Protein AF-0000000066044914 (afdb_homodimer)

Secondary structure (DSSP, 8-state):
-PPPEEE----HHHHHHHHHTT---EE------HHHHHHHHHHTT--HHHHHHHHHHHHHHHHHTTSTT-EEEEEEEEEEETTEEE---SSHHHHHHHHHHHTTSEEEEEEEEEEEETTEEEEEEEEEEEEEE----HHHHHHHHHHHHHHHTTSGGG--TTTGGGGGEEEEES-HHHHHT--HHHHHHHHHHHTSS--/-PPPEEE----HHHHHHHHHTT---EE------HHHHHHHHHHTT--HHHHHHHHHHHHHHHHHTTSTT-EEEEEEEEEEETTEEE---SSHHHHHHHHHHHTTSEEEEEEEEEEEETTEEEEEEEEEEEEEE----HHHHHHHHHHHHHHHTTSGGG--TTTGGGGGEEEEES-HHHHHT--HHHHHHHHHHHTSS--

Radius of gyration: 22.24 Å; Cα contacts (8 Å, |Δi|>4): 863; chains: 2; bounding box: 54×62×47 Å

Organism: Roseobacter denitrificans (strain ATCC 33942 / OCh 114) (NCBI:txid375451)

Structure (mmCIF, N/CA/C/O backbone):
data_AF-0000000066044914-model_v1
#
loop_
_entity.id
_entity.type
_entity.pdbx_description
1 polymer 'Nucleoside triphosphate pyrophosphatase'
#
loop_
_atom_site.group_PDB
_atom_site.id
_atom_site.type_symbol
_atom_site.label_atom_id
_atom_site.label_alt_id
_atom_site.label_comp_id
_atom_site.label_asym_id
_atom_site.label_entity_id
_atom_site.label_seq_id
_atom_site.pdbx_PDB_ins_code
_atom_site.Cartn_x
_atom_site.Cartn_y
_atom_site.Cartn_z
_atom_site.occupancy
_atom_site.B_iso_or_equiv
_atom_site.auth_seq_id
_atom_site.auth_comp_id
_atom_site.auth_asym_id
_atom_site.auth_atom_id
_atom_site.pdbx_PDB_model_num
ATOM 1 N N . MET A 1 1 ? 20.203 20.641 13.875 1 62.62 1 MET A N 1
ATOM 2 C CA . MET A 1 1 ? 19.656 19.422 14.461 1 62.62 1 MET A CA 1
ATOM 3 C C . MET A 1 1 ? 18.234 19.172 13.969 1 62.62 1 MET A C 1
ATOM 5 O O . MET A 1 1 ? 17.484 20.109 13.688 1 62.62 1 MET A O 1
ATOM 9 N N . PRO A 1 2 ? 17.891 17.906 13.578 1 76.94 2 PRO A N 1
ATOM 10 C CA . PRO A 1 2 ? 16.5 17.703 13.141 1 76.94 2 PRO A CA 1
ATOM 11 C C . PRO A 1 2 ? 15.484 18.109 14.203 1 76.94 2 PRO A C 1
ATOM 13 O O . PRO A 1 2 ? 15.734 17.938 15.398 1 76.94 2 PRO A O 1
ATOM 16 N N . GLN A 1 3 ? 14.547 18.922 13.82 1 90.31 3 GLN A N 1
ATOM 17 C CA . GLN A 1 3 ? 13.461 19.297 14.719 1 90.31 3 GLN A CA 1
ATOM 18 C C . GLN A 1 3 ? 12.57 18.094 15.039 1 90.31 3 GLN A C 1
ATOM 20 O O . GLN A 1 3 ? 12.406 17.203 14.219 1 90.31 3 GLN A O 1
ATOM 25 N N . PRO A 1 4 ? 12.078 18.109 16.234 1 95.88 4 PRO A N 1
ATOM 26 C CA . PRO A 1 4 ? 11.141 17.031 16.578 1 95.88 4 PRO A CA 1
ATOM 27 C C . PRO A 1 4 ? 9.867 17.062 15.734 1 95.88 4 PRO A C 1
ATOM 29 O O . PRO A 1 4 ? 9.359 18.156 15.422 1 95.88 4 PRO A O 1
ATOM 32 N N . LEU A 1 5 ? 9.414 15.953 15.289 1 98 5 LEU A N 1
ATOM 33 C CA . LEU A 1 5 ? 8.18 15.82 14.523 1 98 5 LEU A CA 1
ATOM 34 C C . LEU A 1 5 ? 7.055 15.273 15.406 1 98 5 LEU A C 1
ATOM 36 O O . LEU A 1 5 ? 7.215 14.234 16.047 1 98 5 LEU A O 1
ATOM 40 N N . ILE A 1 6 ? 5.988 15.992 15.477 1 98.69 6 ILE A N 1
ATOM 41 C CA . ILE A 1 6 ? 4.801 15.578 16.219 1 98.69 6 ILE A CA 1
ATOM 42 C C . ILE A 1 6 ? 3.66 15.289 15.242 1 98.69 6 ILE A C 1
ATOM 44 O O . ILE A 1 6 ? 3.289 16.156 14.445 1 98.69 6 ILE A O 1
ATOM 48 N N . LEU A 1 7 ? 3.174 14.117 15.227 1 98.69 7 LEU A N 1
ATOM 49 C CA . LEU A 1 7 ? 1.969 13.758 14.492 1 98.69 7 LEU A CA 1
ATOM 50 C C . LEU A 1 7 ? 0.717 14.148 15.266 1 98.69 7 LEU A C 1
ATOM 52 O O . LEU A 1 7 ? 0.402 13.547 16.297 1 98.69 7 LEU A O 1
ATOM 56 N N . ALA A 1 8 ? -0.007 15.156 14.797 1 98.25 8 ALA A N 1
ATOM 57 C CA . ALA A 1 8 ? -1.223 15.633 15.445 1 98.25 8 ALA A CA 1
ATOM 58 C C . ALA A 1 8 ? -2.41 14.734 15.125 1 98.25 8 ALA A C 1
ATOM 60 O O . ALA A 1 8 ? -3.422 15.195 14.594 1 98.25 8 ALA A O 1
ATOM 61 N N . SER A 1 9 ? -2.314 13.484 15.398 1 95.5 9 SER A N 1
ATOM 62 C CA . SER A 1 9 ? -3.293 12.445 15.094 1 95.5 9 SER A CA 1
ATOM 63 C C . SER A 1 9 ? -3.197 11.289 16.094 1 95.5 9 SER A C 1
ATOM 65 O O . SER A 1 9 ? -2.123 11.016 16.625 1 95.5 9 SER A O 1
ATOM 67 N N . THR A 1 10 ? -4.273 10.688 16.344 1 91.62 10 THR A N 1
ATOM 68 C CA . THR A 1 10 ? -4.285 9.461 17.141 1 91.62 10 THR A CA 1
ATOM 69 C C . THR A 1 10 ? -4.426 8.234 16.25 1 91.62 10 THR A C 1
ATOM 71 O O . THR A 1 10 ? -4.633 7.125 16.734 1 91.62 10 THR A O 1
ATOM 74 N N . SER A 1 11 ? -4.41 8.492 14.961 1 93.31 11 SER A N 1
ATOM 75 C CA . SER A 1 11 ? -4.539 7.395 14 1 93.31 11 SER A CA 1
ATOM 76 C C . SER A 1 11 ? -3.363 6.43 14.109 1 93.31 11 SER A C 1
ATOM 78 O O . SER A 1 11 ? -2.217 6.809 13.852 1 93.31 11 SER A O 1
ATOM 80 N N . GLU A 1 12 ? -3.652 5.203 14.367 1 94.75 12 GLU A N 1
ATOM 81 C CA . GLU A 1 12 ? -2.615 4.184 14.484 1 94.75 12 GLU A CA 1
ATOM 82 C C . GLU A 1 12 ? -1.931 3.932 13.148 1 94.75 12 GLU A C 1
ATOM 84 O O . GLU A 1 12 ? -0.712 3.752 13.086 1 94.75 12 GLU A O 1
ATOM 89 N N . ILE A 1 13 ? -2.695 3.92 12.078 1 96.5 13 ILE A N 1
ATOM 90 C CA . ILE A 1 13 ? -2.148 3.588 10.773 1 96.5 13 ILE A CA 1
ATOM 91 C C . ILE A 1 13 ? -1.222 4.707 10.305 1 96.5 13 ILE A C 1
ATOM 93 O O . ILE A 1 13 ? -0.195 4.445 9.664 1 96.5 13 ILE A O 1
ATOM 97 N N . ARG A 1 14 ? -1.514 5.961 10.562 1 97.44 14 ARG A N 1
ATOM 98 C CA . ARG A 1 14 ? -0.635 7.07 10.211 1 97.44 14 ARG A CA 1
ATOM 99 C C . ARG A 1 14 ? 0.676 7 10.984 1 97.44 14 ARG A C 1
ATOM 101 O O . ARG A 1 14 ? 1.753 7.176 10.414 1 97.44 14 ARG A O 1
ATOM 108 N N . ALA A 1 15 ? 0.562 6.703 12.242 1 98.12 15 ALA A N 1
ATOM 109 C CA . ALA A 1 15 ? 1.758 6.547 13.062 1 98.12 15 ALA A CA 1
ATOM 110 C C . ALA A 1 15 ? 2.617 5.387 12.57 1 98.12 15 ALA A C 1
ATOM 112 O O . ALA A 1 15 ? 3.842 5.508 12.477 1 98.12 15 ALA A O 1
ATOM 113 N N . LYS A 1 16 ? 1.98 4.312 12.273 1 97.88 16 LYS A N 1
ATOM 114 C CA . LYS A 1 16 ? 2.682 3.123 11.797 1 97.88 16 LYS A CA 1
ATOM 115 C C . LYS A 1 16 ? 3.414 3.404 10.484 1 97.88 16 LYS A C 1
ATOM 117 O O . LYS A 1 16 ? 4.543 2.949 10.289 1 97.88 16 LYS A O 1
ATOM 122 N N . MET A 1 17 ? 2.791 4.145 9.57 1 98.12 17 MET A N 1
ATOM 123 C CA . MET A 1 17 ? 3.422 4.488 8.297 1 98.12 17 MET A CA 1
ATOM 124 C C . MET A 1 17 ? 4.715 5.266 8.523 1 98.12 17 MET A C 1
ATOM 126 O O . MET A 1 17 ? 5.73 4.988 7.887 1 98.12 17 MET A O 1
ATOM 130 N N . LEU A 1 18 ? 4.652 6.215 9.461 1 98.38 18 LEU A N 1
ATOM 131 C CA . LEU A 1 18 ? 5.84 6.996 9.781 1 98.38 18 LEU A CA 1
ATOM 132 C C . LEU A 1 18 ? 6.922 6.117 10.398 1 98.38 18 LEU A C 1
ATOM 134 O O . LEU A 1 18 ? 8.086 6.191 10.008 1 98.38 18 LEU A O 1
ATOM 138 N N . SER A 1 19 ? 6.523 5.285 11.328 1 98.44 19 SER A N 1
ATOM 139 C CA . SER A 1 19 ? 7.469 4.395 11.992 1 98.44 19 SER A CA 1
ATOM 140 C C . SER A 1 19 ? 8.117 3.438 11 1 98.44 19 SER A C 1
ATOM 142 O O . SER A 1 19 ? 9.336 3.252 11.016 1 98.44 19 SER A O 1
ATOM 144 N N . ASN A 1 20 ? 7.305 2.822 10.172 1 97.94 20 ASN A N 1
ATOM 145 C CA . ASN A 1 20 ? 7.82 1.9 9.164 1 97.94 20 ASN A CA 1
ATOM 146 C C . ASN A 1 20 ? 8.82 2.586 8.234 1 97.94 20 ASN A C 1
ATOM 148 O O . ASN A 1 20 ? 9.805 1.976 7.816 1 97.94 20 ASN A O 1
ATOM 152 N N . ALA A 1 21 ? 8.562 3.836 7.949 1 97.88 21 ALA A N 1
ATOM 153 C CA . ALA A 1 21 ? 9.422 4.598 7.043 1 97.88 21 ALA A CA 1
ATOM 154 C C . ALA A 1 21 ? 10.68 5.078 7.758 1 97.88 21 ALA A C 1
ATOM 156 O O . ALA A 1 21 ? 11.539 5.73 7.152 1 97.88 21 ALA A O 1
ATOM 157 N N . GLY A 1 22 ? 10.766 4.848 9.055 1 96.81 22 GLY A N 1
ATOM 158 C CA . GLY A 1 22 ? 11.938 5.258 9.812 1 96.81 22 GLY A CA 1
ATOM 159 C C . GLY A 1 22 ? 11.938 6.734 10.156 1 96.81 22 GLY A C 1
ATOM 160 O O . GLY A 1 22 ? 12.992 7.363 10.227 1 96.81 22 GLY A O 1
ATOM 161 N N . VAL A 1 23 ? 10.797 7.32 10.328 1 97.44 23 VAL A N 1
ATOM 162 C CA . VAL A 1 23 ? 10.672 8.727 10.68 1 97.44 23 VAL A CA 1
ATOM 163 C C . VAL A 1 23 ? 10.414 8.867 12.18 1 97.44 23 VAL A C 1
ATOM 165 O O . VAL A 1 23 ? 9.328 8.555 12.664 1 97.44 23 VAL A O 1
ATOM 168 N N . PRO A 1 24 ? 11.383 9.289 12.891 1 97.12 24 PRO A N 1
ATOM 169 C CA . PRO A 1 24 ? 11.125 9.523 14.312 1 97.12 24 PRO A CA 1
ATOM 170 C C . PRO A 1 24 ? 10.023 10.547 14.555 1 97.12 24 PRO A C 1
ATOM 172 O O . PRO A 1 24 ? 9.992 11.594 13.906 1 97.12 24 PRO A O 1
ATOM 175 N N . HIS A 1 25 ? 9.086 10.211 15.445 1 98.12 25 HIS A N 1
ATOM 176 C CA . HIS A 1 25 ? 7.973 11.109 15.719 1 98.12 25 HIS A CA 1
ATOM 177 C C . HIS A 1 25 ? 7.309 10.781 17.047 1 98.12 25 HIS A C 1
ATOM 179 O O . HIS A 1 25 ? 7.527 9.703 17.609 1 98.12 25 HIS A O 1
ATOM 185 N N . THR A 1 26 ? 6.605 11.672 17.594 1 97.88 26 THR A N 1
ATOM 186 C CA . THR A 1 26 ? 5.672 11.469 18.688 1 97.88 26 THR A CA 1
ATOM 187 C C . THR A 1 26 ? 4.242 11.781 18.25 1 97.88 26 THR A C 1
ATOM 189 O O . THR A 1 26 ? 4.031 12.398 17.203 1 97.88 26 THR A O 1
ATOM 192 N N . THR A 1 27 ? 3.283 11.242 18.938 1 97.94 27 THR A N 1
ATOM 193 C CA . THR A 1 27 ? 1.881 11.469 18.594 1 97.94 27 THR A CA 1
ATOM 194 C C . THR A 1 27 ? 1.199 12.328 19.656 1 97.94 27 THR A C 1
ATOM 196 O O . THR A 1 27 ? 1.514 12.227 20.844 1 97.94 27 THR A O 1
ATOM 199 N N . SER A 1 28 ? 0.386 13.195 19.219 1 96.25 28 SER A N 1
ATOM 200 C CA . SER A 1 28 ? -0.45 14.023 20.078 1 96.25 28 SER A CA 1
ATOM 201 C C . SER A 1 28 ? -1.807 14.297 19.438 1 96.25 28 SER A C 1
ATOM 203 O O . SER A 1 28 ? -1.889 14.977 18.406 1 96.25 28 SER A O 1
ATOM 205 N N . GLY A 1 29 ? -2.854 13.781 20.047 1 93.5 29 GLY A N 1
ATOM 206 C CA . GLY A 1 29 ? -4.188 14.008 19.5 1 93.5 29 GLY A CA 1
ATOM 207 C C . GLY A 1 29 ? -4.645 15.445 19.625 1 93.5 29 GLY A C 1
ATOM 208 O O . GLY A 1 29 ? -4.488 16.062 20.688 1 93.5 29 GLY A O 1
ATOM 209 N N . ALA A 1 30 ? -5.102 16.031 18.516 1 88.06 30 ALA A N 1
ATOM 210 C CA . ALA A 1 30 ? -5.668 17.375 18.547 1 88.06 30 ALA A CA 1
ATOM 211 C C . ALA A 1 30 ? -7.156 17.328 18.891 1 88.06 30 ALA A C 1
ATOM 213 O O . ALA A 1 30 ? -7.938 16.656 18.219 1 88.06 30 ALA A O 1
ATOM 214 N N . ARG A 1 31 ? -7.52 17.953 19.891 1 87.44 31 ARG A N 1
ATOM 215 C CA . ARG A 1 31 ? -8.922 18.016 20.281 1 87.44 31 ARG A CA 1
ATOM 216 C C . ARG A 1 31 ? -9.648 19.141 19.547 1 87.44 31 ARG A C 1
ATOM 218 O O . ARG A 1 31 ? -9.531 20.312 19.922 1 87.44 31 ARG A O 1
ATOM 225 N N . ILE A 1 32 ? -10.258 18.812 18.531 1 92.44 32 ILE A N 1
ATOM 226 C CA . ILE A 1 32 ? -11.07 19.766 17.797 1 92.44 32 ILE A CA 1
ATOM 227 C C . ILE A 1 32 ? -12.453 19.172 17.531 1 92.44 32 ILE A C 1
ATOM 229 O O . ILE A 1 32 ? -12.625 17.953 17.562 1 92.44 32 ILE A O 1
ATOM 233 N N . ASP A 1 33 ? -13.445 19.969 17.422 1 93.62 33 ASP A N 1
ATOM 234 C CA . ASP A 1 33 ? -14.773 19.531 17 1 93.62 33 ASP A CA 1
ATOM 235 C C . ASP A 1 33 ? -14.867 19.422 15.484 1 93.62 33 ASP A C 1
ATOM 237 O O . ASP A 1 33 ? -15.344 20.344 14.812 1 93.62 33 ASP A O 1
ATOM 241 N N . GLU A 1 34 ? -14.461 18.281 14.945 1 92.25 34 GLU A N 1
ATOM 242 C CA . GLU A 1 34 ? -14.367 18.078 13.5 1 92.25 34 GLU A CA 1
ATOM 243 C C . GLU A 1 34 ? -15.727 18.234 12.836 1 92.25 34 GLU A C 1
ATOM 245 O O . GLU A 1 34 ? -15.828 18.781 11.734 1 92.25 34 GLU A O 1
ATOM 250 N N . GLU A 1 35 ? -16.734 17.75 13.516 1 90.62 35 GLU A N 1
ATOM 251 C CA . GLU A 1 35 ? -18.078 17.781 12.953 1 90.62 35 GLU A CA 1
ATOM 252 C C . GLU A 1 35 ? -18.547 19.219 12.773 1 90.62 35 GLU A C 1
ATOM 254 O O . GLU A 1 35 ? -19.125 19.578 11.734 1 90.62 35 GLU A O 1
ATOM 259 N N . MET A 1 36 ? -18.344 19.969 13.773 1 93.81 36 MET A N 1
ATOM 260 C CA . MET A 1 36 ? -18.75 21.375 13.719 1 93.81 36 MET A CA 1
ATOM 261 C C . MET A 1 36 ? -18 22.094 12.602 1 93.81 36 MET A C 1
ATOM 263 O O . MET A 1 36 ? -18.609 22.859 11.844 1 93.81 36 MET A O 1
ATOM 267 N N . VAL A 1 37 ? -16.734 21.844 12.492 1 94.25 37 VAL A N 1
ATOM 268 C CA . VAL A 1 37 ? -15.922 22.469 11.461 1 94.25 37 VAL A CA 1
ATOM 269 C C . VAL A 1 37 ? -16.406 22.031 10.086 1 94.25 37 VAL A C 1
ATOM 271 O O . VAL A 1 37 ? -16.594 22.859 9.188 1 94.25 37 VAL A O 1
ATOM 274 N N . LYS A 1 38 ? -16.641 20.828 9.883 1 94.06 38 LYS A N 1
ATOM 275 C CA . LYS A 1 38 ? -17.109 20.281 8.617 1 94.06 38 LYS A CA 1
ATOM 276 C C . LYS A 1 38 ? -18.438 20.891 8.195 1 94.06 38 LYS A C 1
ATOM 278 O O . LYS A 1 38 ? -18.609 21.281 7.043 1 94.06 38 LYS A O 1
ATOM 283 N N . GLU A 1 39 ? -19.281 20.969 9.125 1 94.31 39 GLU A N 1
ATOM 284 C CA . GLU A 1 39 ? -20.594 21.547 8.852 1 94.31 39 GLU A CA 1
ATOM 285 C C . GLU A 1 39 ? -20.484 23 8.406 1 94.31 39 GLU A C 1
ATOM 287 O O . GLU A 1 39 ? -21.156 23.422 7.473 1 94.31 39 GLU A O 1
ATOM 292 N N . ALA A 1 40 ? -19.719 23.719 9.117 1 96.31 40 ALA A N 1
ATOM 293 C CA . ALA A 1 40 ? -19.516 25.125 8.773 1 96.31 40 ALA A CA 1
ATOM 294 C C . ALA A 1 40 ? -18.938 25.266 7.363 1 96.31 40 ALA A C 1
ATOM 296 O O . ALA A 1 40 ? -19.391 26.109 6.582 1 96.31 40 ALA A O 1
ATOM 297 N N . LEU A 1 41 ? -18 24.438 7.023 1 96.38 41 LEU A N 1
ATOM 298 C CA . LEU A 1 41 ? -17.375 24.5 5.711 1 96.38 41 LEU A CA 1
ATOM 299 C C . LEU A 1 41 ? -18.344 24.078 4.617 1 96.38 41 LEU A C 1
ATOM 301 O O . LEU A 1 41 ? -18.359 24.656 3.531 1 96.38 41 LEU A O 1
ATOM 305 N N . LEU A 1 42 ? -19.094 23.078 4.938 1 94.38 42 LEU A N 1
ATOM 306 C CA . LEU A 1 42 ? -20.109 22.625 3.98 1 94.38 42 LEU A CA 1
ATOM 307 C C . LEU A 1 42 ? -21.141 23.719 3.719 1 94.38 42 LEU A C 1
ATOM 309 O O . LEU A 1 42 ? -21.578 23.906 2.584 1 94.38 42 LEU A O 1
ATOM 313 N N . ALA A 1 43 ? -21.547 24.422 4.766 1 95.88 43 ALA A N 1
ATOM 314 C CA . ALA A 1 43 ? -22.484 25.531 4.633 1 95.88 43 ALA A CA 1
ATOM 315 C C . ALA A 1 43 ? -21.938 26.609 3.711 1 95.88 43 ALA A C 1
ATOM 317 O O . ALA A 1 43 ? -22.688 27.297 3.02 1 95.88 43 ALA A O 1
ATOM 318 N N . GLU A 1 44 ? -20.688 26.688 3.668 1 97.06 44 GLU A N 1
ATOM 319 C CA . GLU A 1 44 ? -20.016 27.656 2.809 1 97.06 44 GLU A CA 1
ATOM 320 C C . GLU A 1 44 ? -19.672 27.062 1.448 1 97.06 44 GLU A C 1
ATOM 322 O O . GLU A 1 44 ? -18.938 27.656 0.665 1 97.06 44 GLU A O 1
ATOM 327 N N . GLN A 1 45 ? -20.094 25.891 1.205 1 96 45 GLN A N 1
ATOM 328 C CA . GLN A 1 45 ? -19.953 25.172 -0.056 1 96 45 GLN A CA 1
ATOM 329 C C . GLN A 1 45 ? -18.484 24.859 -0.345 1 96 45 GLN A C 1
ATOM 331 O O . GLN A 1 45 ? -18.047 24.938 -1.494 1 96 45 GLN A O 1
ATOM 336 N N . ALA A 1 46 ? -17.781 24.625 0.741 1 96.62 46 ALA A N 1
ATOM 337 C CA . ALA A 1 46 ? -16.391 24.234 0.564 1 96.62 46 ALA A CA 1
ATOM 338 C C . ALA A 1 46 ? -16.281 22.875 -0.145 1 96.62 46 ALA A C 1
ATOM 340 O O . ALA A 1 46 ? -17.109 21.984 0.077 1 96.62 46 ALA A O 1
ATOM 341 N N . SER A 1 47 ? -15.297 22.719 -1.03 1 97.31 47 SER A N 1
ATOM 342 C CA . SER A 1 47 ? -15.055 21.438 -1.701 1 97.31 47 SER A CA 1
ATOM 343 C C . SER A 1 47 ? -14.508 20.406 -0.73 1 97.31 47 SER A C 1
ATOM 345 O O . SER A 1 47 ? -13.938 20.75 0.306 1 97.31 47 SER A O 1
ATOM 347 N N . PRO A 1 48 ? -14.648 19.125 -1.053 1 97.31 48 PRO A N 1
ATOM 348 C CA . PRO A 1 48 ? -14.039 18.078 -0.23 1 97.31 48 PRO A CA 1
ATOM 349 C C . PRO A 1 48 ? -12.547 18.297 -0.005 1 97.31 48 PRO A C 1
ATOM 351 O O . PRO A 1 48 ? -12.039 18.062 1.097 1 97.31 48 PRO A O 1
ATOM 354 N N . ARG A 1 49 ? -11.898 18.734 -1.003 1 97.94 49 ARG A N 1
ATOM 355 C CA . ARG A 1 49 ? -10.477 19.031 -0.917 1 97.94 49 ARG A CA 1
ATOM 356 C C . ARG A 1 49 ? -10.195 20.094 0.132 1 97.94 49 ARG A C 1
ATOM 358 O O . ARG A 1 49 ? -9.32 19.938 0.981 1 97.94 49 ARG A O 1
ATOM 365 N N . ASP A 1 50 ? -10.953 21.172 0.109 1 98.12 50 ASP A N 1
ATOM 366 C CA . ASP A 1 50 ? -10.781 22.281 1.054 1 98.12 50 ASP A CA 1
ATOM 367 C C . ASP A 1 50 ? -11.109 21.828 2.479 1 98.12 50 ASP A C 1
ATOM 369 O O . ASP A 1 50 ? -10.461 22.266 3.434 1 98.12 50 ASP A O 1
ATOM 373 N N . ILE A 1 51 ? -12.078 21.031 2.574 1 98.06 51 ILE A N 1
ATOM 374 C CA . ILE A 1 51 ? -12.5 20.547 3.887 1 98.06 51 ILE A CA 1
ATOM 375 C C . ILE A 1 51 ? -11.375 19.719 4.508 1 98.06 51 ILE A C 1
ATOM 377 O O . ILE A 1 51 ? -10.961 19.969 5.645 1 98.06 51 ILE A O 1
ATOM 381 N N . ALA A 1 52 ? -10.852 18.766 3.766 1 98.12 52 ALA A N 1
ATOM 382 C CA . ALA A 1 52 ? -9.758 17.922 4.262 1 98.12 52 ALA A CA 1
ATOM 383 C C . ALA A 1 52 ? -8.547 18.781 4.641 1 98.12 52 ALA A C 1
ATOM 385 O O . ALA A 1 52 ? -7.957 18.594 5.707 1 98.12 52 ALA A O 1
ATOM 386 N N . ASP A 1 53 ? -8.211 19.672 3.787 1 98.62 53 ASP A N 1
ATOM 387 C CA . ASP A 1 53 ? -7.051 20.547 3.988 1 98.62 53 ASP A CA 1
ATOM 388 C C . ASP A 1 53 ? -7.219 21.406 5.238 1 98.62 53 ASP A C 1
ATOM 390 O O . ASP A 1 53 ? -6.305 21.5 6.062 1 98.62 53 ASP A O 1
ATOM 394 N N . THR A 1 54 ? -8.406 22.016 5.363 1 98.5 54 THR A N 1
ATOM 395 C CA . THR A 1 54 ? -8.68 22.906 6.488 1 98.5 54 THR A CA 1
ATOM 396 C C . THR A 1 54 ? -8.633 22.125 7.805 1 98.5 54 THR A C 1
ATOM 398 O O . THR A 1 54 ? -8.016 22.578 8.773 1 98.5 54 THR A O 1
ATOM 401 N N . LEU A 1 55 ? -9.219 21.031 7.852 1 98.06 55 LEU A N 1
ATOM 402 C CA . LEU A 1 55 ? -9.227 20.219 9.062 1 98.06 55 LEU A CA 1
ATOM 403 C C . LEU A 1 55 ? -7.816 19.766 9.422 1 98.06 55 LEU A C 1
ATOM 405 O O . LEU A 1 55 ? -7.434 19.766 10.594 1 98.06 55 LEU A O 1
ATOM 409 N N . ALA A 1 56 ? -7.039 19.344 8.422 1 98.56 56 ALA A N 1
ATOM 410 C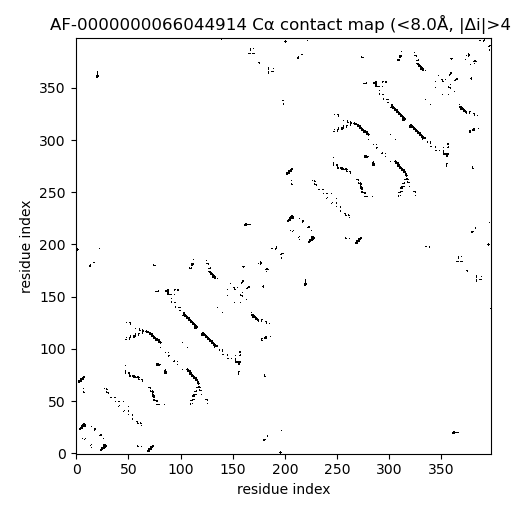 CA . ALA A 1 56 ? -5.648 18.984 8.656 1 98.56 56 ALA A CA 1
ATOM 411 C C . ALA A 1 56 ? -4.867 20.141 9.273 1 98.56 56 ALA A C 1
ATOM 413 O O . ALA A 1 56 ? -4.141 19.953 10.25 1 98.56 56 ALA A O 1
ATOM 414 N N . GLU A 1 57 ? -5.035 21.281 8.727 1 98.75 57 GLU A N 1
ATOM 415 C CA . GLU A 1 57 ? -4.344 22.469 9.234 1 98.75 57 GLU A CA 1
ATOM 416 C C . GLU A 1 57 ? -4.758 22.781 10.672 1 98.75 57 GLU A C 1
ATOM 418 O O . GLU A 1 57 ? -3.91 23.094 11.508 1 98.75 57 GLU A O 1
ATOM 423 N N . MET A 1 58 ? -6.031 22.734 10.93 1 98.31 58 MET A N 1
ATOM 424 C CA . MET A 1 58 ? -6.535 23.047 12.266 1 98.31 58 MET A CA 1
ATOM 425 C C . MET A 1 58 ? -5.938 22.109 13.305 1 98.31 58 MET A C 1
ATOM 427 O O . MET A 1 58 ? -5.527 22.547 14.383 1 98.31 58 MET A O 1
ATOM 431 N N . LYS A 1 59 ? -5.844 20.875 12.938 1 98.44 59 LYS A N 1
ATOM 432 C CA . LYS A 1 59 ? -5.25 19.891 13.844 1 98.44 59 LYS A CA 1
ATOM 433 C C . LYS A 1 59 ? -3.775 20.203 14.094 1 98.44 59 LYS A C 1
ATOM 435 O O . LYS A 1 59 ? -3.316 20.172 15.234 1 98.44 59 LYS A O 1
ATOM 440 N N . ALA A 1 60 ? -3.053 20.469 13.055 1 98.62 60 ALA A N 1
ATOM 441 C CA . ALA A 1 60 ? -1.632 20.781 13.172 1 98.62 60 ALA A CA 1
ATOM 442 C C . ALA A 1 60 ? -1.416 22.047 13.992 1 98.62 60 ALA A C 1
ATOM 444 O O . ALA A 1 60 ? -0.559 22.094 14.883 1 98.62 60 ALA A O 1
ATOM 445 N N . ARG A 1 61 ? -2.178 23.078 13.719 1 98.19 61 ARG A N 1
ATOM 446 C CA . ARG A 1 61 ? -2.008 24.391 14.359 1 98.19 61 ARG A CA 1
ATOM 447 C C . ARG A 1 61 ? -2.287 24.297 15.852 1 98.19 61 ARG A C 1
ATOM 449 O O . ARG A 1 61 ? -1.586 24.922 16.656 1 98.19 61 ARG A O 1
ATOM 456 N N . LYS A 1 62 ? -3.316 23.562 16.188 1 97.81 62 LYS A N 1
ATOM 457 C CA . LYS A 1 62 ? -3.703 23.422 17.594 1 97.81 62 LYS A CA 1
ATOM 458 C C . LYS A 1 62 ? -2.533 22.922 18.438 1 97.81 62 LYS A C 1
ATOM 460 O O . LYS A 1 62 ? -2.311 23.422 19.547 1 97.81 62 LYS A O 1
ATOM 465 N N . ILE A 1 63 ? -1.791 21.984 17.938 1 98.12 63 ILE A N 1
ATOM 466 C CA . ILE A 1 63 ? -0.657 21.406 18.641 1 98.12 63 ILE A CA 1
ATOM 467 C C . ILE A 1 63 ? 0.572 22.297 18.469 1 98.12 63 ILE A C 1
ATOM 469 O O . ILE A 1 63 ? 1.331 22.5 19.422 1 98.12 63 ILE A O 1
ATOM 473 N N . SER A 1 64 ? 0.756 22.812 17.297 1 98.12 64 SER A N 1
ATOM 474 C CA . SER A 1 64 ? 1.919 23.625 16.953 1 98.12 64 SER A CA 1
ATOM 475 C C . SER A 1 64 ? 2.006 24.859 17.844 1 98.12 64 SER A C 1
ATOM 477 O O . SER A 1 64 ? 3.096 25.266 18.266 1 98.12 64 SER A O 1
ATOM 479 N N . ASP A 1 65 ? 0.884 25.453 18.172 1 97.31 65 ASP A N 1
ATOM 480 C CA . ASP A 1 65 ? 0.812 26.656 19 1 97.31 65 ASP A CA 1
ATOM 481 C C . ASP A 1 65 ? 1.408 26.391 20.375 1 97.31 65 ASP A C 1
ATOM 483 O O . ASP A 1 65 ? 1.895 27.328 21.031 1 97.31 65 ASP A O 1
ATOM 487 N N . LYS A 1 66 ? 1.465 25.156 20.797 1 96.69 66 LYS A N 1
ATOM 488 C CA . LYS A 1 66 ? 1.884 24.812 22.156 1 96.69 66 LYS A CA 1
ATOM 489 C C . LYS A 1 66 ? 3.246 24.125 22.156 1 96.69 66 LYS A C 1
ATOM 491 O O . LYS A 1 66 ? 3.734 23.688 23.203 1 96.69 66 LYS A O 1
ATOM 496 N N . THR A 1 67 ? 3.797 23.953 21 1 96.62 67 THR A N 1
ATOM 497 C CA . THR A 1 67 ? 5.055 23.219 20.875 1 96.62 67 THR A CA 1
ATOM 498 C C . THR A 1 67 ? 6.043 23.984 20 1 96.62 67 THR A C 1
ATOM 500 O O . THR A 1 67 ? 6.461 23.5 18.953 1 96.62 67 THR A O 1
ATOM 503 N N . PRO A 1 68 ? 6.461 25.156 20.484 1 94.62 68 PRO A N 1
ATOM 504 C CA . PRO A 1 68 ? 7.41 25.938 19.688 1 94.62 68 PRO A CA 1
ATOM 505 C C . PRO A 1 68 ? 8.664 25.141 19.328 1 94.62 68 PRO A C 1
ATOM 507 O O . PRO A 1 68 ? 9.164 24.359 20.141 1 94.62 68 PRO A O 1
ATOM 510 N N . GLY A 1 69 ? 9.109 25.234 18.078 1 95.06 69 GLY A N 1
ATOM 511 C CA . GLY A 1 69 ? 10.344 24.594 17.625 1 95.06 69 GLY A CA 1
ATOM 512 C C . GLY A 1 69 ? 10.125 23.219 17.047 1 95.06 69 GLY A C 1
ATOM 513 O O . GLY A 1 69 ? 11.016 22.656 16.391 1 95.06 69 GLY A O 1
ATOM 514 N N . ALA A 1 70 ? 8.93 22.703 17.203 1 97 70 ALA A N 1
ATOM 515 C CA . ALA A 1 70 ? 8.625 21.375 16.656 1 97 70 ALA A CA 1
ATOM 516 C C . ALA A 1 70 ? 7.949 21.484 15.297 1 97 70 ALA A C 1
ATOM 518 O O . ALA A 1 70 ? 7.336 22.5 14.977 1 97 70 ALA A O 1
ATOM 519 N N . ILE A 1 71 ? 8.133 20.516 14.5 1 97.62 71 ILE A N 1
ATOM 520 C CA . ILE A 1 71 ? 7.359 20.297 13.289 1 97.62 71 ILE A CA 1
ATOM 521 C C . ILE A 1 71 ? 6.105 19.5 13.609 1 97.62 71 ILE A C 1
ATOM 523 O O . ILE A 1 71 ? 6.191 18.406 14.172 1 97.62 71 ILE A O 1
ATOM 527 N N . VAL A 1 72 ? 4.969 20.109 13.328 1 98.75 72 VAL A N 1
ATOM 528 C CA . VAL A 1 72 ? 3.727 19.422 13.672 1 98.75 72 VAL A CA 1
ATOM 529 C C . VAL A 1 72 ? 2.973 19.047 12.398 1 98.75 72 VAL A C 1
ATOM 531 O O . VAL A 1 72 ? 2.672 19.906 11.57 1 98.75 72 VAL A O 1
ATOM 534 N N . LEU A 1 73 ? 2.689 17.766 12.266 1 98.88 73 LEU A N 1
ATOM 535 C CA . LEU A 1 73 ? 1.982 17.203 11.117 1 98.88 73 LEU A CA 1
ATOM 536 C C . LEU A 1 73 ? 0.517 16.953 11.445 1 98.88 73 LEU A C 1
ATOM 538 O O . LEU A 1 73 ? 0.209 16.156 12.336 1 98.88 73 LEU A O 1
ATOM 542 N N . GLY A 1 74 ? -0.343 17.656 10.812 1 98.75 74 GLY A N 1
ATOM 543 C CA . GLY A 1 74 ? -1.769 17.375 10.859 1 98.75 74 GLY A CA 1
ATOM 544 C C . GLY A 1 74 ? -2.283 16.688 9.602 1 98.75 74 GLY A C 1
ATOM 545 O O . GLY A 1 74 ? -1.846 17 8.492 1 98.75 74 GLY A O 1
ATOM 546 N N . CYS A 1 75 ? -3.268 15.781 9.789 1 98.31 75 CYS A N 1
ATOM 547 C CA . CYS A 1 75 ? -3.85 15.039 8.68 1 98.31 75 CYS A CA 1
ATOM 548 C C . CYS A 1 75 ? -5.363 14.922 8.836 1 98.31 75 CYS A C 1
ATOM 550 O O . CYS A 1 75 ? -5.879 14.945 9.953 1 98.31 75 CYS A O 1
ATOM 552 N N . ASP A 1 76 ? -5.996 14.805 7.711 1 97.38 76 ASP A N 1
ATOM 553 C CA . ASP A 1 76 ? -7.422 14.492 7.664 1 97.38 76 ASP A CA 1
ATOM 554 C C . ASP A 1 76 ? -7.793 13.82 6.348 1 97.38 76 ASP A C 1
ATOM 556 O O . ASP A 1 76 ? -7.113 14.008 5.336 1 97.38 76 ASP A O 1
ATOM 560 N N . GLN A 1 77 ? -8.727 13.031 6.43 1 97.62 77 GLN A N 1
ATOM 561 C CA . GLN A 1 77 ? -9.188 12.312 5.246 1 97.62 77 GLN A CA 1
ATOM 562 C C . GLN A 1 77 ? -10.703 12.391 5.113 1 97.62 77 GLN A C 1
ATOM 564 O O . GLN A 1 77 ? -11.43 12.18 6.086 1 97.62 77 GLN A O 1
ATOM 569 N N . VAL A 1 78 ? -11.148 12.688 3.934 1 97.5 78 VAL A N 1
ATOM 570 C CA . VAL A 1 78 ? -12.578 12.695 3.656 1 97.5 78 VAL A CA 1
ATOM 571 C C . VAL A 1 78 ? -12.891 11.742 2.508 1 97.5 78 VAL A C 1
ATOM 573 O O . VAL A 1 78 ? -12.023 11.453 1.68 1 97.5 78 VAL A O 1
ATOM 576 N N . LEU A 1 79 ? -14.07 11.188 2.512 1 98.38 79 LEU A N 1
ATOM 577 C CA . LEU A 1 79 ? -14.586 10.344 1.443 1 98.38 79 LEU A CA 1
ATOM 578 C C . LEU A 1 79 ? -15.734 11.023 0.708 1 98.38 79 LEU A C 1
ATOM 580 O O . LEU A 1 79 ? -16.734 11.383 1.32 1 98.38 79 LEU A O 1
ATOM 584 N N . ASP A 1 80 ? -15.531 11.25 -0.555 1 98.44 80 ASP A N 1
ATOM 585 C CA . ASP A 1 80 ? -16.531 11.891 -1.412 1 98.44 80 ASP A CA 1
ATOM 586 C C . ASP A 1 80 ? -17.219 10.859 -2.301 1 98.44 80 ASP A C 1
ATOM 588 O O 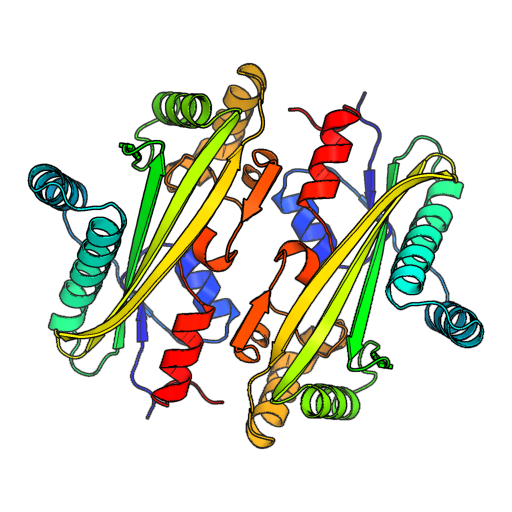. ASP A 1 80 ? -16.562 10.164 -3.082 1 98.44 80 ASP A O 1
ATOM 592 N N . HIS A 1 81 ? -18.438 10.734 -2.123 1 98.31 81 HIS A N 1
ATOM 593 C CA . HIS A 1 81 ? -19.281 9.898 -2.977 1 98.31 81 HIS A CA 1
ATOM 594 C C . HIS A 1 81 ? -20.375 10.719 -3.65 1 98.31 81 HIS A C 1
ATOM 596 O O . HIS A 1 81 ? -21.375 11.055 -3.018 1 98.31 81 HIS A O 1
ATOM 602 N N . ARG A 1 82 ? -20.188 11.07 -4.934 1 95.62 82 ARG A N 1
ATOM 603 C CA . ARG A 1 82 ? -21.156 11.82 -5.73 1 95.62 82 ARG A CA 1
ATOM 604 C C . ARG A 1 82 ? -21.5 13.156 -5.07 1 95.62 82 ARG A C 1
ATOM 606 O O . ARG A 1 82 ? -22.672 13.531 -4.977 1 95.62 82 ARG A O 1
ATOM 613 N N . GLY A 1 83 ? -20.516 13.727 -4.477 1 92.38 83 GLY A N 1
ATOM 614 C CA . GLY A 1 83 ? -20.688 15.047 -3.896 1 92.38 83 GLY A CA 1
ATOM 615 C C . GLY A 1 83 ? -21.062 15.008 -2.426 1 92.38 83 GLY A C 1
ATOM 616 O O . GLY A 1 83 ? -21.141 16.047 -1.773 1 92.38 83 GLY A O 1
ATOM 617 N N . VAL A 1 84 ? -21.297 13.891 -1.914 1 93.75 84 VAL A N 1
ATOM 618 C CA . VAL A 1 84 ? -21.641 13.734 -0.507 1 93.75 84 VAL A CA 1
ATOM 619 C C . VAL A 1 84 ? -20.438 13.25 0.278 1 93.75 84 VAL A C 1
ATOM 621 O O . VAL A 1 84 ? -19.797 12.266 -0.104 1 93.75 84 VAL A O 1
ATOM 624 N N . LEU A 1 85 ? -20.172 13.906 1.41 1 95.69 85 LEU A N 1
ATOM 625 C CA . LEU A 1 85 ? -19.062 13.492 2.264 1 95.69 85 LEU A CA 1
ATOM 626 C C . LEU A 1 85 ? -19.531 12.477 3.305 1 95.69 85 LEU A C 1
ATOM 628 O O . LEU A 1 85 ? -20.469 12.734 4.055 1 95.69 85 LEU A O 1
ATOM 632 N N . LEU A 1 86 ? -18.844 11.438 3.293 1 95.19 86 LEU A N 1
ATOM 633 C CA . LEU A 1 86 ? -19.156 10.43 4.301 1 95.19 86 LEU A CA 1
ATOM 634 C C . LEU A 1 86 ? -18.25 10.586 5.52 1 95.19 86 LEU A C 1
ATOM 636 O O . LEU A 1 86 ? -17.062 10.914 5.379 1 95.19 86 LEU A O 1
ATOM 640 N N . SER A 1 87 ? -18.812 10.391 6.676 1 92.19 87 SER A N 1
ATOM 641 C CA . SER A 1 87 ? -18.047 10.367 7.926 1 92.19 87 SER A CA 1
ATOM 642 C C . SER A 1 87 ? -17.859 8.938 8.43 1 92.19 87 SER A C 1
ATOM 644 O O . SER A 1 87 ? -18.359 7.988 7.824 1 92.19 87 SER A O 1
ATOM 646 N N . LYS A 1 88 ? -17.078 8.859 9.508 1 95 88 LYS A N 1
ATOM 647 C CA . LYS A 1 88 ? -16.969 7.562 10.164 1 95 88 LYS A CA 1
ATOM 648 C C . LYS A 1 88 ? -18.344 7.086 10.648 1 95 88 LYS A C 1
ATOM 650 O O . LYS A 1 88 ? -19.141 7.879 11.148 1 95 88 LYS A O 1
ATOM 655 N N . PRO A 1 89 ? -18.578 5.797 10.414 1 97.62 89 PRO A N 1
ATOM 656 C CA . PRO A 1 89 ? -19.906 5.316 10.797 1 97.62 89 PRO A CA 1
ATOM 657 C C . PRO A 1 89 ? -20.156 5.41 12.305 1 97.62 89 PRO A C 1
ATOM 659 O O . PRO A 1 89 ? -19.234 5.172 13.094 1 97.62 89 PRO A O 1
ATOM 662 N N . VAL A 1 90 ? -21.359 5.691 12.719 1 96.75 90 VAL A N 1
ATOM 663 C CA . VAL A 1 90 ? -21.688 5.879 14.133 1 96.75 90 VAL A CA 1
ATOM 664 C C . VAL A 1 90 ? -22.047 4.535 14.758 1 96.75 90 VAL A C 1
ATOM 666 O O . VAL A 1 90 ? -21.984 4.379 15.984 1 96.75 90 VAL A O 1
ATOM 669 N N . ASP A 1 91 ? -22.516 3.588 13.953 1 98.06 91 ASP A N 1
ATOM 670 C CA . ASP A 1 91 ? -22.828 2.227 14.375 1 98.06 91 ASP A CA 1
ATOM 671 C C . ASP A 1 91 ? -22.797 1.262 13.188 1 98.06 91 ASP 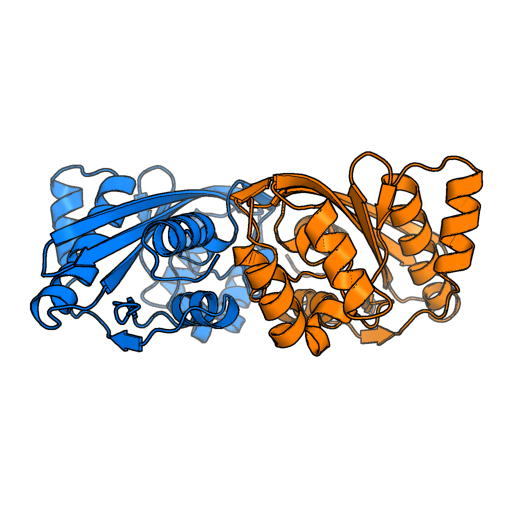A C 1
ATOM 673 O O . ASP A 1 91 ? -22.5 1.665 12.062 1 98.06 91 ASP A O 1
ATOM 677 N N . SER A 1 92 ? -23.047 -0.006 13.492 1 98.19 92 SER A N 1
ATOM 678 C CA . SER A 1 92 ? -22.938 -1.035 12.469 1 98.19 92 SER A CA 1
ATOM 679 C C . SER A 1 92 ? -23.969 -0.845 11.367 1 98.19 92 SER A C 1
ATOM 681 O O . SER A 1 92 ? -23.719 -1.147 10.203 1 98.19 92 SER A O 1
ATOM 683 N N . HIS A 1 93 ? -25.125 -0.336 11.711 1 98.25 93 HIS A N 1
ATOM 684 C CA . HIS A 1 93 ? -26.156 -0.071 10.711 1 98.25 93 HIS A CA 1
ATOM 685 C C . HIS A 1 93 ? -25.719 1.034 9.75 1 98.25 93 HIS A C 1
ATOM 687 O O . HIS A 1 93 ? -25.891 0.915 8.539 1 98.25 93 HIS A O 1
ATOM 693 N N . ASP A 1 94 ? -25.172 2.045 10.289 1 98.19 94 ASP A N 1
ATOM 694 C CA . ASP A 1 94 ? -24.641 3.135 9.477 1 98.19 94 ASP A CA 1
ATOM 695 C C . ASP A 1 94 ? -23.531 2.635 8.555 1 98.19 94 ASP A C 1
ATOM 697 O O . ASP A 1 94 ? -23.469 3.02 7.383 1 98.19 94 ASP A O 1
ATOM 701 N N . ALA A 1 95 ? -22.672 1.805 9.086 1 98.62 95 ALA A N 1
ATOM 702 C CA . ALA A 1 95 ? -21.609 1.217 8.281 1 98.62 95 ALA A CA 1
ATOM 703 C C . ALA A 1 95 ? -22.172 0.473 7.078 1 98.62 95 ALA A C 1
ATOM 705 O O . ALA A 1 95 ? -21.719 0.657 5.949 1 98.62 95 ALA A O 1
ATOM 706 N N . LEU A 1 96 ? -23.156 -0.342 7.359 1 98.5 96 LEU A N 1
ATOM 707 C CA . LEU A 1 96 ? -23.797 -1.105 6.297 1 98.5 96 LEU A CA 1
ATOM 708 C C . LEU A 1 96 ? -24.422 -0.176 5.25 1 98.5 96 LEU A C 1
ATOM 710 O O . LEU A 1 96 ? -24.266 -0.4 4.047 1 98.5 96 LEU A O 1
ATOM 714 N N . THR A 1 97 ? -25.062 0.848 5.68 1 98.06 97 THR A N 1
ATOM 715 C CA . THR A 1 97 ? -25.703 1.811 4.785 1 98.06 97 THR A CA 1
ATOM 716 C C . THR A 1 97 ? -24.656 2.48 3.889 1 98.06 97 THR A C 1
ATOM 718 O O . THR A 1 97 ? -24.875 2.633 2.686 1 98.06 97 THR A O 1
ATOM 721 N N . GLN A 1 98 ? -23.578 2.873 4.438 1 98.19 98 GLN A N 1
ATOM 722 C CA . GLN A 1 98 ? -22.5 3.488 3.658 1 98.19 98 GLN A CA 1
ATOM 723 C C . GLN A 1 98 ? -21.969 2.527 2.604 1 98.19 98 GLN A C 1
ATOM 725 O O . GLN A 1 98 ? -21.844 2.891 1.432 1 98.19 98 GLN A O 1
ATOM 730 N N . LEU A 1 99 ? -21.672 1.302 3.027 1 98.62 99 LEU A N 1
ATOM 731 C CA . LEU A 1 99 ? -21.109 0.315 2.117 1 98.62 99 LEU A CA 1
ATOM 732 C C . LEU A 1 99 ? -22.094 -0.028 1.003 1 98.62 99 LEU A C 1
ATOM 734 O O . LEU A 1 99 ? -21.688 -0.205 -0.15 1 98.62 99 LEU A O 1
ATOM 738 N N . GLN A 1 100 ? -23.328 -0.087 1.352 1 98.44 100 GLN A N 1
ATOM 739 C CA . GLN A 1 100 ? -24.344 -0.34 0.345 1 98.44 100 GLN A CA 1
ATOM 740 C C . GLN A 1 100 ? -24.406 0.793 -0.674 1 98.44 100 GLN A C 1
ATOM 742 O O . GLN A 1 100 ? -24.609 0.552 -1.868 1 98.44 100 GLN A O 1
ATOM 747 N N . ALA A 1 101 ? -24.266 1.978 -0.203 1 98 101 ALA A N 1
ATOM 748 C CA . ALA A 1 101 ? -24.281 3.137 -1.093 1 98 101 ALA A CA 1
ATOM 749 C C . ALA A 1 101 ? -23.094 3.117 -2.043 1 98 101 ALA A C 1
ATOM 751 O O . ALA A 1 101 ? -23.203 3.547 -3.193 1 98 101 ALA A O 1
ATOM 752 N N . LEU A 1 102 ? -21.984 2.615 -1.574 1 98.44 102 LEU A N 1
ATOM 753 C CA . LEU A 1 102 ? -20.734 2.627 -2.34 1 98.44 102 LEU A CA 1
ATOM 754 C C . LEU A 1 102 ? -20.688 1.448 -3.307 1 98.44 102 LEU A C 1
ATOM 756 O O . LEU A 1 102 ? -19.875 1.446 -4.246 1 98.44 102 LEU A O 1
ATOM 760 N N . ARG A 1 103 ? -21.516 0.516 -3.139 1 97.62 103 ARG A N 1
ATOM 761 C CA . ARG A 1 103 ? -21.516 -0.731 -3.896 1 97.62 103 ARG A CA 1
ATOM 762 C C . ARG A 1 103 ? -21.656 -0.465 -5.391 1 97.62 103 ARG A C 1
ATOM 764 O O . ARG A 1 103 ? -22.484 0.354 -5.801 1 97.62 103 ARG A O 1
ATOM 771 N N . ASN A 1 104 ? -20.828 -1.167 -6.191 1 97.94 104 ASN A N 1
ATOM 772 C CA . ASN A 1 104 ? -20.875 -1.11 -7.648 1 97.94 104 ASN A CA 1
ATOM 773 C C . ASN A 1 104 ? -20.719 0.319 -8.164 1 97.94 104 ASN A C 1
ATOM 775 O O . ASN A 1 104 ? -21.344 0.702 -9.148 1 97.94 104 ASN A O 1
ATOM 779 N N . ASP A 1 105 ? -19.984 1.086 -7.449 1 98.38 105 ASP A N 1
ATOM 780 C CA . ASP A 1 105 ? -19.828 2.492 -7.812 1 98.38 105 ASP A CA 1
ATOM 781 C C . ASP A 1 105 ? -18.438 2.996 -7.453 1 98.38 105 ASP A C 1
ATOM 783 O O . ASP A 1 105 ? -17.609 2.246 -6.918 1 98.38 105 ASP A O 1
ATOM 787 N N . ARG A 1 106 ? -18.172 4.23 -7.82 1 98.56 106 ARG A N 1
ATOM 788 C CA . ARG A 1 106 ? -16.891 4.863 -7.562 1 98.56 106 ARG A CA 1
ATOM 789 C C . ARG A 1 106 ? -17 5.918 -6.465 1 98.56 106 ARG A C 1
ATOM 791 O O . ARG A 1 106 ? -18.062 6.52 -6.285 1 98.56 106 ARG A O 1
ATOM 798 N N . HIS A 1 107 ? -16 6.109 -5.766 1 98.75 107 HIS A N 1
ATOM 799 C CA . HIS A 1 107 ? -15.867 7.188 -4.793 1 98.75 107 HIS A CA 1
ATOM 800 C C . HIS A 1 107 ? -14.43 7.668 -4.695 1 98.75 107 HIS A C 1
ATOM 802 O O . HIS A 1 107 ? -13.531 7.07 -5.297 1 98.75 107 HIS A O 1
ATOM 808 N N . THR A 1 108 ? -14.234 8.75 -3.99 1 98.69 108 THR A N 1
ATOM 809 C CA . THR A 1 108 ? -12.914 9.367 -3.939 1 98.69 108 THR A CA 1
ATOM 810 C C . THR A 1 108 ? -12.477 9.594 -2.494 1 98.69 108 THR A C 1
ATOM 812 O O . THR A 1 108 ? -13.258 10.078 -1.676 1 98.69 108 THR A O 1
ATOM 815 N N . LEU A 1 109 ? -11.312 9.148 -2.209 1 98.56 109 LEU A N 1
ATOM 816 C CA . LEU A 1 109 ? -10.672 9.508 -0.947 1 98.56 109 LEU A CA 1
ATOM 817 C C . LEU A 1 109 ? -9.719 10.672 -1.136 1 98.56 109 LEU A C 1
ATOM 819 O O . LEU A 1 109 ? -8.914 10.68 -2.068 1 98.56 109 LEU A O 1
ATOM 823 N N . LEU A 1 110 ? -9.844 11.648 -0.329 1 98.56 110 LEU A N 1
ATOM 824 C CA . LEU A 1 110 ? -8.898 12.758 -0.263 1 98.56 110 LEU A CA 1
ATOM 825 C C . LEU A 1 110 ? -8.211 12.797 1.096 1 98.56 110 LEU A C 1
ATOM 827 O O . LEU A 1 110 ? -8.867 12.906 2.131 1 98.56 110 LEU A O 1
ATOM 831 N N . SER A 1 111 ? -6.922 12.664 1.096 1 98.56 111 SER A N 1
ATOM 832 C CA . SER A 1 111 ? -6.129 12.711 2.32 1 98.56 111 SER A CA 1
ATOM 833 C C . SER A 1 111 ? -5.203 13.922 2.332 1 98.56 111 SER A C 1
ATOM 835 O O . SER A 1 111 ? -4.289 14.016 1.51 1 98.56 111 SER A O 1
ATOM 837 N N . ALA A 1 112 ? -5.426 14.75 3.277 1 98.69 112 ALA A N 1
ATOM 838 C CA . ALA A 1 112 ? -4.641 15.977 3.396 1 98.69 112 ALA A CA 1
ATOM 839 C C . ALA A 1 112 ? -3.588 15.844 4.496 1 98.69 112 ALA A C 1
ATOM 841 O O . ALA A 1 112 ? -3.807 15.164 5.496 1 98.69 112 ALA A O 1
ATOM 842 N N . ALA A 1 113 ? -2.48 16.484 4.277 1 98.88 113 ALA A N 1
ATOM 843 C CA . ALA A 1 113 ? -1.416 16.641 5.266 1 98.88 113 ALA A CA 1
ATOM 844 C C . ALA A 1 113 ? -0.893 18.078 5.289 1 98.88 113 ALA A C 1
ATOM 846 O O . ALA A 1 113 ? -0.662 18.672 4.234 1 98.88 113 ALA A O 1
ATOM 847 N N . VAL A 1 114 ? -0.799 18.609 6.449 1 98.88 114 VAL A N 1
ATOM 848 C CA . VAL A 1 114 ? -0.283 19.953 6.637 1 98.88 114 VAL A CA 1
ATOM 849 C C . VAL A 1 114 ? 0.795 19.953 7.715 1 98.88 114 VAL A C 1
ATOM 851 O O . VAL A 1 114 ? 0.622 19.344 8.773 1 98.88 114 VAL A O 1
ATOM 854 N N . ILE A 1 115 ? 1.886 20.562 7.445 1 98.81 115 ILE A N 1
ATOM 855 C CA . ILE A 1 115 ? 2.922 20.766 8.453 1 98.81 115 ILE A CA 1
ATOM 856 C C . ILE A 1 115 ? 2.877 22.203 8.953 1 98.81 115 ILE A C 1
ATOM 858 O O . ILE A 1 115 ? 2.861 23.141 8.156 1 98.81 115 ILE A O 1
ATOM 862 N N . CYS A 1 116 ? 2.836 22.359 10.242 1 98.69 116 CYS A N 1
ATOM 863 C CA . CYS A 1 116 ? 2.918 23.672 10.875 1 98.69 116 CYS A CA 1
ATOM 864 C C . CYS A 1 116 ? 4.184 23.797 11.711 1 98.69 116 CYS A C 1
ATOM 866 O O . CYS A 1 116 ? 4.637 22.828 12.305 1 98.69 116 CYS A O 1
ATOM 868 N N . GLU A 1 117 ? 4.711 24.922 11.711 1 97.75 117 GLU A N 1
ATOM 869 C CA . GLU A 1 117 ? 5.785 25.359 12.594 1 97.75 117 GLU A CA 1
ATOM 870 C C . GLU A 1 117 ? 5.434 26.672 13.289 1 97.75 117 GLU A C 1
ATOM 872 O O . GLU A 1 117 ? 5.023 27.625 12.641 1 97.75 117 GLU A O 1
ATOM 877 N N . ASP A 1 118 ? 5.559 26.672 14.547 1 97.12 118 ASP A N 1
ATOM 878 C CA . ASP A 1 118 ? 5.293 27.859 15.344 1 97.12 118 ASP A CA 1
ATOM 879 C C . ASP A 1 118 ? 3.949 28.484 14.969 1 97.12 118 ASP A C 1
ATOM 881 O O . ASP A 1 118 ? 3.861 29.688 14.727 1 97.12 118 ASP A O 1
ATOM 885 N N . GLY A 1 119 ? 3.027 27.609 14.812 1 96.94 119 GLY A N 1
ATOM 886 C CA . GLY A 1 119 ? 1.647 28.031 14.617 1 96.94 119 GLY A CA 1
ATOM 887 C C . GLY A 1 119 ? 1.335 28.391 13.18 1 96.94 119 GLY A C 1
ATOM 888 O O . GLY A 1 119 ? 0.218 28.812 12.867 1 96.94 119 GLY A O 1
ATOM 889 N N . LYS A 1 120 ? 2.262 28.234 12.211 1 98 120 LYS A N 1
ATOM 890 C CA . LYS A 1 120 ? 2.059 28.625 10.82 1 98 120 LYS A CA 1
ATOM 891 C C . LYS A 1 120 ? 2.242 27.438 9.883 1 98 120 LYS A C 1
ATOM 893 O O . LYS A 1 120 ? 3.188 26.656 10.031 1 98 120 LYS A O 1
ATOM 898 N N . PRO A 1 121 ? 1.283 27.297 8.977 1 98.69 121 PRO A N 1
ATOM 899 C CA . PRO A 1 121 ? 1.497 26.25 7.984 1 98.69 121 PRO A CA 1
ATOM 900 C C . PRO A 1 121 ? 2.689 26.516 7.074 1 98.69 121 PRO A C 1
ATOM 902 O O . PRO A 1 121 ? 2.84 27.641 6.57 1 98.69 121 PRO A O 1
ATOM 905 N N . VAL A 1 122 ? 3.535 25.531 6.82 1 98.44 122 VAL A N 1
ATOM 906 C CA . VAL A 1 122 ? 4.734 25.75 6.016 1 98.44 122 VAL A CA 1
ATOM 907 C C . VAL A 1 122 ? 4.742 24.781 4.832 1 98.44 122 VAL A C 1
ATOM 909 O O . VAL A 1 122 ? 5.523 24.953 3.891 1 98.44 122 VAL A O 1
ATOM 912 N N . TRP A 1 123 ? 3.861 23.766 4.824 1 98.69 123 TRP A N 1
ATOM 913 C CA . TRP A 1 123 ? 3.73 22.797 3.754 1 98.69 123 TRP A CA 1
ATOM 914 C C . TRP A 1 123 ? 2.35 22.141 3.773 1 98.69 123 TRP A C 1
ATOM 916 O O . TRP A 1 123 ? 1.758 21.969 4.84 1 98.69 123 TRP A O 1
ATOM 926 N N . ARG A 1 124 ? 1.803 21.828 2.662 1 98.75 124 ARG A N 1
ATOM 927 C CA . ARG A 1 124 ? 0.532 21.125 2.572 1 98.75 124 ARG A CA 1
ATOM 928 C C . ARG A 1 124 ? 0.468 20.266 1.308 1 98.75 124 ARG A C 1
ATOM 930 O O . ARG A 1 124 ? 1.089 20.609 0.297 1 98.75 124 ARG A O 1
ATOM 937 N N . HIS A 1 125 ? -0.197 19.203 1.381 1 98.81 125 HIS A N 1
ATOM 938 C CA . HIS A 1 125 ? -0.474 18.328 0.241 1 98.81 125 HIS A CA 1
ATOM 939 C C . HIS A 1 125 ? -1.789 17.578 0.426 1 98.81 125 HIS A C 1
ATOM 941 O O . HIS A 1 125 ? -2.115 17.156 1.536 1 98.81 125 HIS A O 1
ATOM 947 N N . VAL A 1 126 ? -2.557 17.484 -0.687 1 98.75 126 VAL A N 1
ATOM 948 C CA . VAL A 1 126 ? -3.76 16.656 -0.687 1 98.75 126 VAL A CA 1
ATOM 949 C C . VAL A 1 126 ? -3.639 15.562 -1.748 1 98.75 126 VAL A C 1
ATOM 951 O O . VAL A 1 126 ? -3.531 15.852 -2.941 1 98.75 126 VAL A O 1
ATOM 954 N N . GLY A 1 127 ? -3.537 14.32 -1.264 1 98.5 127 GLY A N 1
ATOM 955 C CA . GLY A 1 127 ? -3.611 13.195 -2.178 1 98.5 127 GLY A CA 1
ATOM 956 C C . GLY A 1 127 ? -5.035 12.797 -2.523 1 98.5 127 GLY A C 1
ATOM 957 O O . GLY A 1 127 ? -5.938 12.922 -1.694 1 98.5 127 GLY A O 1
ATOM 958 N N . VAL A 1 128 ? -5.207 12.305 -3.744 1 98.44 128 VAL A N 1
ATOM 959 C CA . VAL A 1 128 ? -6.523 11.891 -4.211 1 98.44 128 VAL A CA 1
ATOM 960 C C . VAL A 1 128 ? -6.449 10.469 -4.773 1 98.44 128 VAL A C 1
ATOM 962 O O . VAL A 1 128 ? -5.562 10.156 -5.57 1 98.44 128 VAL A O 1
ATOM 965 N N . VAL A 1 129 ? -7.367 9.625 -4.328 1 98.38 129 VAL A N 1
ATOM 966 C CA . VAL A 1 129 ? -7.457 8.25 -4.816 1 98.38 129 VAL A CA 1
ATOM 967 C C . VAL A 1 129 ? -8.898 7.93 -5.199 1 98.38 129 VAL A C 1
ATOM 969 O O . VAL A 1 129 ? -9.828 8.273 -4.473 1 98.38 129 VAL A O 1
ATOM 972 N N . ARG A 1 130 ? -9.062 7.324 -6.297 1 98.56 130 ARG A N 1
ATOM 973 C CA . ARG A 1 130 ? -10.375 6.867 -6.742 1 98.56 130 ARG A CA 1
ATOM 974 C C . ARG A 1 130 ? -10.492 5.352 -6.629 1 98.56 130 ARG A C 1
ATOM 976 O O . ARG A 1 130 ? -9.594 4.617 -7.039 1 98.56 130 ARG A O 1
ATOM 983 N N . LEU A 1 131 ? -11.578 4.891 -6.027 1 98.62 131 LEU A N 1
ATOM 984 C CA . LEU A 1 131 ? -11.828 3.467 -5.828 1 98.62 131 LEU A CA 1
ATOM 985 C C . LEU A 1 131 ? -13.164 3.053 -6.438 1 98.62 131 LEU A C 1
ATOM 987 O O . LEU A 1 131 ? -14.125 3.824 -6.418 1 98.62 131 LEU A O 1
ATOM 991 N N . ARG A 1 132 ? -13.211 1.893 -6.941 1 98.69 132 ARG A N 1
ATOM 992 C CA . ARG A 1 132 ? -14.453 1.277 -7.398 1 98.69 132 ARG A CA 1
ATOM 993 C C . ARG A 1 132 ? -14.766 0.014 -6.605 1 98.69 132 ARG A C 1
ATOM 995 O O . ARG A 1 132 ? -13.914 -0.876 -6.488 1 98.69 132 ARG A O 1
ATOM 1002 N N . MET A 1 133 ? -15.898 -0.046 -6.086 1 98.38 133 MET A N 1
ATOM 1003 C CA . MET A 1 133 ? -16.312 -1.209 -5.301 1 98.38 133 MET A CA 1
ATOM 1004 C C . MET A 1 133 ? -17.031 -2.23 -6.176 1 98.38 133 MET A C 1
ATOM 1006 O O 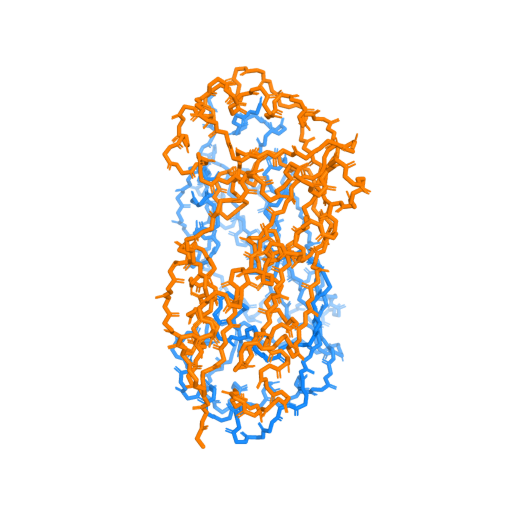. MET A 1 133 ? -17.734 -1.86 -7.113 1 98.38 133 MET A O 1
ATOM 1010 N N . HIS A 1 134 ? -16.891 -3.492 -5.852 1 97.69 134 HIS A N 1
ATOM 1011 C CA . HIS A 1 134 ? -17.625 -4.57 -6.496 1 97.69 134 HIS A CA 1
ATOM 1012 C C . HIS A 1 134 ? -19.125 -4.473 -6.195 1 97.69 134 HIS A C 1
ATOM 1014 O O . HIS A 1 134 ? -19.531 -3.771 -5.266 1 97.69 134 HIS A O 1
ATOM 1020 N N . ASP A 1 135 ? -19.859 -5.18 -7.02 1 96.69 135 ASP A N 1
ATOM 1021 C CA . ASP A 1 135 ? -21.266 -5.391 -6.703 1 96.69 135 ASP A CA 1
ATOM 1022 C C . ASP A 1 135 ? -21.438 -6.551 -5.723 1 96.69 135 ASP A C 1
ATOM 1024 O O . ASP A 1 135 ? -22 -7.586 -6.074 1 96.69 135 ASP A O 1
ATOM 1028 N N . VAL A 1 136 ? -21.078 -6.352 -4.504 1 96.06 136 VAL A N 1
ATOM 1029 C CA . VAL A 1 136 ? -21.109 -7.391 -3.479 1 96.06 136 VAL A CA 1
ATOM 1030 C C . VAL A 1 136 ? -22.531 -7.562 -2.947 1 96.06 136 VAL A C 1
ATOM 1032 O O . VAL A 1 136 ? -23.344 -6.633 -3.01 1 96.06 136 VAL A O 1
ATOM 1035 N N . SER A 1 137 ? -22.844 -8.68 -2.455 1 95.94 137 SER A N 1
ATOM 1036 C CA . SER A 1 137 ? -24.188 -8.977 -1.969 1 95.94 137 SER A CA 1
ATOM 1037 C C . SER A 1 137 ? -24.438 -8.328 -0.611 1 95.94 137 SER A C 1
ATOM 1039 O O . SER A 1 137 ? -23.5 -8.008 0.114 1 95.94 137 SER A O 1
ATOM 1041 N N . ASP A 1 138 ? -25.719 -8.156 -0.241 1 97.19 138 ASP A N 1
ATOM 1042 C CA . ASP A 1 138 ? -26.078 -7.66 1.079 1 97.19 138 ASP A CA 1
ATOM 1043 C C . ASP A 1 138 ? -25.609 -8.602 2.18 1 97.19 138 ASP A C 1
ATOM 1045 O O . ASP A 1 138 ? -25.141 -8.156 3.232 1 97.19 138 ASP A O 1
ATOM 1049 N N . ALA A 1 139 ? -25.766 -9.836 1.884 1 97.12 139 ALA A N 1
ATOM 1050 C CA . ALA A 1 139 ? -25.328 -10.836 2.855 1 97.12 139 ALA A CA 1
ATOM 1051 C C . ALA A 1 139 ? -23.828 -10.727 3.133 1 97.12 139 ALA A C 1
ATOM 1053 O O . ALA A 1 139 ? -23.406 -10.781 4.285 1 97.12 139 ALA A O 1
ATOM 1054 N N . TYR A 1 140 ? -23.047 -10.547 2.133 1 97.06 140 TYR A N 1
ATOM 1055 C CA . TYR A 1 140 ? -21.609 -10.391 2.301 1 97.06 140 TYR A CA 1
ATOM 1056 C C . TYR A 1 140 ? -21.281 -9.133 3.107 1 97.06 140 TYR A C 1
ATOM 1058 O O . TYR A 1 140 ? -20.453 -9.172 4.016 1 97.06 140 TYR A O 1
ATOM 1066 N N . LEU A 1 141 ? -21.922 -8.039 2.756 1 98.19 141 LEU A N 1
ATOM 1067 C CA . LEU A 1 141 ? -21.656 -6.777 3.447 1 98.19 141 LEU A CA 1
ATOM 1068 C C . LEU A 1 141 ? -22.016 -6.887 4.926 1 98.19 141 LEU A C 1
ATOM 1070 O O . LEU A 1 141 ? -21.281 -6.371 5.781 1 98.19 141 LEU A O 1
ATOM 1074 N N . GLN A 1 142 ? -23.141 -7.539 5.191 1 98.25 142 GLN A N 1
ATOM 1075 C CA . GLN A 1 142 ? -23.531 -7.746 6.582 1 98.25 142 GLN A CA 1
ATOM 1076 C C . GLN A 1 142 ? -22.484 -8.547 7.344 1 98.25 142 GLN A C 1
ATOM 1078 O O . GLN A 1 142 ? -22.109 -8.18 8.461 1 98.25 142 GLN A O 1
ATOM 1083 N N . ASP A 1 143 ? -22.016 -9.602 6.77 1 97.75 143 ASP A N 1
ATOM 1084 C CA . ASP A 1 143 ? -21 -10.445 7.391 1 97.75 143 ASP A CA 1
ATOM 1085 C C . ASP A 1 143 ? -19.688 -9.672 7.566 1 97.75 143 ASP A C 1
ATOM 1087 O O . ASP A 1 143 ? -19.016 -9.797 8.602 1 97.75 143 ASP A O 1
ATOM 1091 N N . TYR A 1 144 ? -19.312 -8.984 6.527 1 98.38 144 TYR A N 1
ATOM 1092 C CA . TYR A 1 144 ? -18.109 -8.18 6.559 1 98.38 144 TYR A CA 1
ATOM 1093 C C . TYR A 1 144 ? -18.125 -7.195 7.723 1 98.38 144 TYR A C 1
ATOM 1095 O O . TYR A 1 144 ? -17.156 -7.098 8.477 1 98.38 144 TYR A O 1
ATOM 1103 N N . VAL A 1 145 ? -19.25 -6.438 7.832 1 98.69 145 VAL A N 1
ATOM 1104 C CA . VAL A 1 145 ? -19.375 -5.438 8.891 1 98.69 145 VAL A CA 1
ATOM 1105 C C . VAL A 1 145 ? -19.328 -6.121 10.25 1 98.69 145 VAL A C 1
ATOM 1107 O O . VAL A 1 145 ? -18.641 -5.648 11.164 1 98.69 145 VAL A O 1
ATOM 1110 N N . ALA A 1 146 ? -19.969 -7.238 10.344 1 98.38 146 ALA A N 1
ATOM 1111 C CA . ALA A 1 146 ? -20 -7.961 11.609 1 98.38 146 ALA A CA 1
ATOM 1112 C C . ALA A 1 146 ? -18.609 -8.422 12.016 1 98.38 146 ALA A C 1
ATOM 1114 O O . ALA A 1 146 ? -18.203 -8.242 13.164 1 98.38 146 ALA A O 1
ATOM 1115 N N . ARG A 1 147 ? -17.859 -8.945 11.07 1 96.94 147 ARG A N 1
ATOM 1116 C CA . ARG A 1 147 ? -16.547 -9.516 11.336 1 96.94 147 ARG A CA 1
ATOM 1117 C C . ARG A 1 147 ? -15.523 -8.43 11.617 1 96.94 147 ARG A C 1
ATOM 1119 O O . ARG A 1 147 ? -14.562 -8.648 12.359 1 96.94 147 ARG A O 1
ATOM 1126 N N . ASN A 1 148 ? -15.781 -7.191 11.031 1 98.31 148 ASN A N 1
ATOM 1127 C CA . ASN A 1 148 ? -14.719 -6.195 11.031 1 98.31 148 ASN A CA 1
ATOM 1128 C C . ASN A 1 148 ? -15.102 -4.953 11.82 1 98.31 148 ASN A C 1
ATOM 1130 O O . ASN A 1 148 ? -14.367 -3.971 11.852 1 98.31 148 ASN A O 1
ATOM 1134 N N . TRP A 1 149 ? -16.188 -4.926 12.562 1 98.5 149 TRP A N 1
ATOM 1135 C CA . TRP A 1 149 ? -16.766 -3.723 13.148 1 98.5 149 TRP A CA 1
ATOM 1136 C C . TRP A 1 149 ? -15.75 -3 14.023 1 98.5 149 TRP A C 1
ATOM 1138 O O . TRP A 1 149 ? -15.586 -1.782 13.922 1 98.5 149 TRP A O 1
ATOM 1148 N N . ASP A 1 150 ? -15.047 -3.736 14.828 1 97.75 150 ASP A N 1
ATOM 1149 C CA . ASP A 1 150 ? -14.125 -3.131 15.789 1 97.75 150 ASP A CA 1
ATOM 1150 C C . ASP A 1 150 ? -13.031 -2.336 15.078 1 97.75 150 ASP A C 1
ATOM 1152 O O . ASP A 1 150 ? -12.516 -1.358 15.617 1 97.75 150 ASP A O 1
ATOM 1156 N N . SER A 1 151 ? -12.766 -2.721 13.875 1 97.62 151 SER A N 1
ATOM 1157 C CA . SER A 1 151 ? -11.711 -2.07 13.102 1 97.62 151 SER A CA 1
ATOM 1158 C C . SER A 1 151 ? -12.273 -0.967 12.219 1 97.62 151 SER A C 1
ATOM 1160 O O . SER A 1 151 ? -11.82 0.177 12.273 1 97.62 151 SER A O 1
ATOM 1162 N N . ILE A 1 152 ? -13.344 -1.212 11.523 1 98 152 ILE A N 1
ATOM 1163 C CA . ILE A 1 152 ? -13.789 -0.36 10.43 1 98 152 ILE A CA 1
ATOM 1164 C C . ILE A 1 152 ? -14.586 0.819 10.984 1 98 152 ILE A C 1
ATOM 1166 O O . ILE A 1 152 ? -14.836 1.798 10.273 1 98 152 ILE A O 1
ATOM 1170 N N . ARG A 1 153 ? -14.992 0.745 12.25 1 97.06 153 ARG A N 1
ATOM 1171 C CA . ARG A 1 153 ? -15.734 1.847 12.852 1 97.06 153 ARG A CA 1
ATOM 1172 C C . ARG A 1 153 ? -14.875 3.104 12.938 1 97.06 153 ARG A C 1
ATOM 1174 O O . ARG A 1 153 ? -15.398 4.207 13.125 1 97.06 153 ARG A O 1
ATOM 1181 N N . HIS A 1 154 ? -13.562 2.986 12.727 1 94.75 154 HIS A N 1
ATOM 1182 C CA . HIS A 1 154 ? -12.617 4.098 12.836 1 94.75 154 HIS A CA 1
ATOM 1183 C C . HIS A 1 154 ? -12.188 4.59 11.461 1 94.75 154 HIS A C 1
ATOM 1185 O O . HIS A 1 154 ? -11.25 5.387 11.344 1 94.75 154 HIS A O 1
ATOM 1191 N N . ALA A 1 155 ? -12.898 4.164 10.414 1 95.88 155 ALA A N 1
ATOM 1192 C CA . ALA A 1 155 ? -12.5 4.52 9.055 1 95.88 155 ALA A CA 1
ATOM 1193 C C . ALA A 1 155 ? -13.688 5.086 8.273 1 95.88 155 ALA A C 1
ATOM 1195 O O . ALA A 1 155 ? -14.797 4.562 8.344 1 95.88 155 ALA A O 1
ATOM 1196 N N . VAL A 1 156 ? -13.383 6.172 7.562 1 94.62 156 VAL A N 1
ATOM 1197 C CA . VAL A 1 156 ? -14.398 6.691 6.656 1 94.62 156 VAL A CA 1
ATOM 1198 C C . VAL A 1 156 ? -14.727 5.648 5.594 1 94.62 156 VAL A C 1
ATOM 1200 O O . VAL A 1 156 ? -13.836 4.953 5.102 1 94.62 156 VAL A O 1
ATOM 1203 N N . GLY A 1 157 ? -15.984 5.465 5.297 1 96.81 157 GLY A N 1
ATOM 1204 C CA . GLY A 1 157 ? -16.406 4.523 4.273 1 96.81 157 GLY A CA 1
ATOM 1205 C C . GLY A 1 157 ? -16.562 3.105 4.793 1 96.81 157 GLY A C 1
ATOM 1206 O O . GLY A 1 157 ? -17 2.213 4.059 1 96.81 157 GLY A O 1
ATOM 1207 N N . ALA A 1 158 ? -16.156 2.898 6.098 1 98.19 158 ALA A N 1
ATOM 1208 C CA . ALA A 1 158 ? -16.312 1.614 6.777 1 98.19 158 ALA A CA 1
ATOM 1209 C C . ALA A 1 158 ? -15.492 0.528 6.09 1 98.19 158 ALA A C 1
ATOM 1211 O O . ALA A 1 158 ? -15.977 -0.589 5.887 1 98.19 158 ALA A O 1
ATOM 1212 N N . TYR A 1 159 ? -14.305 0.835 5.73 1 98.5 159 TYR A N 1
ATOM 1213 C CA . TYR A 1 159 ? -13.391 -0.161 5.18 1 98.5 159 TYR A CA 1
ATOM 1214 C C . TYR A 1 159 ? -11.938 0.24 5.422 1 98.5 159 TYR A C 1
ATOM 1216 O O . TYR A 1 159 ? -11.633 1.425 5.57 1 98.5 159 TYR A O 1
ATOM 1224 N N . LYS A 1 160 ? -11.094 -0.755 5.477 1 97.94 160 LYS A N 1
ATOM 1225 C CA . LYS A 1 160 ? -9.641 -0.593 5.527 1 97.94 160 LYS A CA 1
ATOM 1226 C C . LYS A 1 160 ? -8.953 -1.448 4.469 1 97.94 160 LYS A C 1
ATOM 1228 O O . LYS A 1 160 ? -9.062 -2.676 4.492 1 97.94 160 LYS A O 1
ATOM 1233 N N . LEU A 1 161 ? -8.258 -0.766 3.553 1 97.25 161 LEU A N 1
ATOM 1234 C CA . LEU A 1 161 ? -7.645 -1.45 2.422 1 97.25 161 LEU A CA 1
ATOM 1235 C C . LEU A 1 161 ? -6.535 -2.385 2.889 1 97.25 161 LEU A C 1
ATOM 1237 O O . LEU A 1 161 ? -6.289 -3.424 2.271 1 97.25 161 LEU A O 1
ATOM 1241 N N . GLU A 1 162 ? -5.816 -2.016 3.977 1 96.19 162 GLU A N 1
ATOM 1242 C CA . GLU A 1 162 ? -4.707 -2.799 4.512 1 96.19 162 GLU A CA 1
ATOM 1243 C C . GLU A 1 162 ? -5.203 -4.059 5.215 1 96.19 162 GLU A C 1
ATOM 1245 O O . GLU A 1 162 ? -4.406 -4.887 5.652 1 96.19 162 GLU A O 1
ATOM 1250 N N . GLU A 1 163 ? -6.5 -4.176 5.371 1 97.88 163 GLU A N 1
ATOM 1251 C CA . GLU A 1 163 ? -7.156 -5.336 5.969 1 97.88 163 GLU A CA 1
ATOM 1252 C C . GLU A 1 163 ? -8.125 -5.988 4.988 1 97.88 163 GLU A C 1
ATOM 1254 O O . GLU A 1 163 ? -7.883 -6.008 3.781 1 97.88 163 GLU A O 1
ATOM 1259 N N . GLU A 1 164 ? -9.188 -6.613 5.492 1 98.12 164 GLU A N 1
ATOM 1260 C CA . GLU A 1 164 ? -10.102 -7.379 4.648 1 98.12 164 GLU A CA 1
ATOM 1261 C C . GLU A 1 164 ? -10.836 -6.473 3.662 1 98.12 164 GLU A C 1
ATOM 1263 O O . GLU A 1 164 ? -11.398 -6.949 2.676 1 98.12 164 GLU A O 1
ATOM 1268 N N . GLY A 1 165 ? -10.82 -5.129 3.893 1 98.25 165 GLY A N 1
ATOM 1269 C CA . GLY A 1 165 ? -11.531 -4.184 3.045 1 98.25 165 GLY A CA 1
ATOM 1270 C C . GLY A 1 165 ? -11.07 -4.219 1.599 1 98.25 165 GLY A C 1
ATOM 1271 O O . GLY A 1 165 ? -11.805 -3.797 0.701 1 98.25 165 GLY A O 1
ATOM 1272 N N . VAL A 1 166 ? -9.867 -4.676 1.355 1 98.25 166 VAL A N 1
ATOM 1273 C CA . VAL A 1 166 ? -9.312 -4.734 0.005 1 98.25 166 VAL A CA 1
ATOM 1274 C C . VAL A 1 166 ? -10.195 -5.625 -0.874 1 98.25 166 VAL A C 1
ATOM 1276 O O . VAL A 1 166 ? -10.289 -5.41 -2.084 1 98.25 166 VAL A O 1
ATOM 1279 N N . ARG A 1 167 ? -10.93 -6.551 -0.327 1 97.69 167 ARG A N 1
ATOM 1280 C CA . ARG A 1 167 ? -11.773 -7.484 -1.067 1 97.69 167 ARG A CA 1
ATOM 1281 C C . ARG A 1 167 ? -12.977 -6.77 -1.676 1 97.69 167 ARG A C 1
ATOM 1283 O O . ARG A 1 167 ? -13.648 -7.312 -2.557 1 97.69 167 ARG A O 1
ATOM 1290 N N . LEU A 1 168 ? -13.266 -5.621 -1.195 1 98.12 168 LEU A N 1
ATOM 1291 C CA . LEU A 1 168 ? -14.453 -4.891 -1.626 1 98.12 168 LEU A CA 1
ATOM 1292 C C . LEU A 1 168 ? -14.211 -4.215 -2.973 1 98.12 168 LEU A C 1
ATOM 1294 O O . LEU A 1 168 ? -15.164 -3.787 -3.633 1 98.12 168 LEU A O 1
ATOM 1298 N N . PHE A 1 169 ? -12.953 -4.176 -3.434 1 98.12 169 PHE A N 1
ATOM 1299 C CA . PHE A 1 169 ? -12.688 -3.227 -4.504 1 98.12 169 PHE A CA 1
ATOM 1300 C C . PHE A 1 169 ? -12.203 -3.945 -5.758 1 98.12 169 PHE A C 1
ATOM 1302 O O . PHE A 1 169 ? -11.445 -4.914 -5.676 1 98.12 169 PHE A O 1
ATOM 1309 N N . SER A 1 170 ? -12.578 -3.367 -6.891 1 96.62 170 SER A N 1
ATOM 1310 C CA . SER A 1 170 ? -12.18 -3.902 -8.188 1 96.62 170 SER A CA 1
ATOM 1311 C C . SER A 1 170 ? -11.086 -3.057 -8.828 1 96.62 170 SER A C 1
ATOM 1313 O O . SER A 1 170 ? -10.375 -3.521 -9.719 1 96.62 170 SER A O 1
ATOM 1315 N N . ARG A 1 171 ? -11.039 -1.872 -8.328 1 96.88 171 ARG A N 1
ATOM 1316 C CA . ARG A 1 171 ? -10.07 -0.958 -8.922 1 96.88 171 ARG A CA 1
ATOM 1317 C C . ARG A 1 171 ? -9.664 0.125 -7.926 1 96.88 171 ARG A C 1
ATOM 1319 O O . ARG A 1 171 ? -10.492 0.617 -7.16 1 96.88 171 ARG A O 1
ATOM 1326 N N . ILE A 1 172 ? -8.438 0.41 -7.898 1 97.56 172 ILE A N 1
ATOM 1327 C CA . ILE A 1 172 ? -7.867 1.487 -7.098 1 97.56 172 ILE A CA 1
ATOM 1328 C C . ILE A 1 172 ? -6.922 2.326 -7.957 1 97.56 172 ILE A C 1
ATOM 1330 O O . ILE A 1 172 ? -5.934 1.813 -8.492 1 97.56 172 ILE A O 1
ATOM 1334 N N . ASP A 1 173 ? -7.234 3.52 -8.141 1 97.06 173 ASP A N 1
ATOM 1335 C CA . ASP A 1 173 ? -6.418 4.438 -8.93 1 97.06 173 ASP A CA 1
ATOM 1336 C C . ASP A 1 173 ? -5.82 5.535 -8.055 1 97.06 173 ASP A C 1
ATOM 1338 O O . ASP A 1 173 ? -6.465 6.551 -7.801 1 97.06 173 ASP A O 1
ATOM 1342 N N . GLY A 1 174 ? -4.57 5.398 -7.734 1 96.38 174 GLY A N 1
ATOM 1343 C CA . GLY A 1 174 ? -3.891 6.367 -6.887 1 96.38 174 GLY A CA 1
ATOM 1344 C C . GLY A 1 174 ? -2.908 5.727 -5.922 1 96.38 174 GLY A C 1
ATOM 1345 O O . GLY A 1 174 ? -2.646 4.523 -6 1 96.38 174 GLY A O 1
ATOM 1346 N N . ASP A 1 175 ? -2.422 6.52 -5.059 1 96.25 175 ASP A N 1
ATOM 1347 C CA . ASP A 1 175 ? -1.362 6.152 -4.125 1 96.25 175 ASP A CA 1
ATOM 1348 C C . ASP A 1 175 ? -1.927 5.402 -2.922 1 96.25 175 ASP A C 1
ATOM 1350 O O . ASP A 1 175 ? -2.873 5.867 -2.283 1 96.25 175 ASP A O 1
ATOM 1354 N N . TYR A 1 176 ? -1.335 4.297 -2.633 1 97.38 176 TYR A N 1
ATOM 1355 C CA . TYR A 1 176 ? -1.785 3.43 -1.55 1 97.38 176 TYR A CA 1
ATOM 1356 C C . TYR A 1 176 ? -1.696 4.145 -0.207 1 97.38 176 TYR A C 1
ATOM 1358 O O . TYR A 1 176 ? -2.604 4.035 0.622 1 97.38 176 TYR A O 1
ATOM 1366 N N . PHE A 1 177 ? -0.632 4.855 0.057 1 97.81 177 PHE A N 1
ATOM 1367 C CA . PHE A 1 177 ? -0.459 5.531 1.335 1 97.81 177 PHE A CA 1
ATOM 1368 C C . PHE A 1 177 ? -1.532 6.598 1.532 1 97.81 177 PHE A C 1
ATOM 1370 O O . PHE A 1 177 ? -1.979 6.836 2.656 1 97.81 177 PHE A O 1
ATOM 1377 N N . THR A 1 178 ? -1.933 7.168 0.465 1 97.62 178 THR A N 1
ATOM 1378 C CA . THR A 1 178 ? -3.035 8.125 0.506 1 97.62 178 THR A CA 1
ATOM 1379 C C . THR A 1 178 ? -4.332 7.434 0.921 1 97.62 178 THR A C 1
ATOM 1381 O O . THR A 1 178 ? -5.129 8 1.674 1 97.62 178 THR A O 1
ATOM 1384 N N . VAL A 1 179 ? -4.539 6.254 0.44 1 98.06 179 VAL A N 1
ATOM 1385 C CA . VAL A 1 179 ? -5.719 5.5 0.854 1 98.06 179 VAL A CA 1
ATOM 1386 C C . VAL A 1 179 ? -5.699 5.301 2.367 1 98.06 179 VAL A C 1
ATOM 1388 O O . VAL A 1 179 ? -6.734 5.426 3.029 1 98.06 179 VAL A O 1
ATOM 1391 N N . LEU A 1 180 ? -4.488 5.031 2.879 1 97.69 180 LEU A N 1
ATOM 1392 C CA . LEU A 1 180 ? -4.359 4.738 4.305 1 97.69 180 LEU A CA 1
ATOM 1393 C C . LEU A 1 180 ? -4.523 6.004 5.137 1 97.69 180 LEU A C 1
ATOM 1395 O O . LEU A 1 180 ? -4.809 5.934 6.332 1 97.69 180 LEU A O 1
ATOM 1399 N N . GLY A 1 181 ? -4.188 7.148 4.488 1 97.56 181 GLY A N 1
ATOM 1400 C CA . GLY A 1 181 ? -4.516 8.367 5.207 1 97.56 181 GLY A CA 1
ATOM 1401 C C . GLY A 1 181 ? -3.375 9.367 5.242 1 97.56 181 GLY A C 1
ATOM 1402 O O . GLY A 1 181 ? -3.449 10.375 5.941 1 97.56 181 GLY A O 1
ATOM 1403 N N . LEU A 1 182 ? -2.318 9.086 4.527 1 98.06 182 LEU A N 1
ATOM 1404 C CA . LEU A 1 182 ? -1.153 9.961 4.574 1 98.06 182 LEU A CA 1
ATOM 1405 C C . LEU A 1 182 ? -0.426 9.969 3.234 1 98.06 182 LEU A C 1
ATOM 1407 O O . LEU A 1 182 ? 0.021 8.922 2.76 1 98.06 182 LEU A O 1
ATOM 1411 N N . PRO A 1 183 ? -0.409 11.133 2.549 1 98.12 183 PRO A N 1
ATOM 1412 C CA . PRO A 1 183 ? 0.463 11.211 1.375 1 98.12 183 PRO A CA 1
ATOM 1413 C C . PRO A 1 183 ? 1.943 11.094 1.729 1 98.12 183 PRO A C 1
ATOM 1415 O O . PRO A 1 183 ? 2.68 12.078 1.66 1 98.12 183 PRO A O 1
ATOM 1418 N N . LEU A 1 184 ? 2.375 9.961 1.929 1 98.38 184 LEU A N 1
ATOM 1419 C CA . LEU A 1 184 ? 3.639 9.641 2.588 1 98.38 184 LEU A CA 1
ATOM 1420 C C . LEU A 1 184 ? 4.824 10.047 1.715 1 98.38 184 LEU A C 1
ATOM 1422 O O . LEU A 1 184 ? 5.785 10.641 2.203 1 98.38 184 LEU A O 1
ATOM 1426 N N . LEU A 1 185 ? 4.785 9.719 0.4 1 97.75 185 LEU A N 1
ATOM 1427 C CA . LEU A 1 185 ? 5.918 10 -0.472 1 97.75 185 LEU A CA 1
ATOM 1428 C C . LEU A 1 185 ? 6.211 11.5 -0.511 1 97.75 185 LEU A C 1
ATOM 1430 O O . LEU A 1 185 ? 7.367 11.914 -0.403 1 97.75 185 LEU A O 1
ATOM 1434 N N . GLU A 1 186 ? 5.137 12.258 -0.634 1 98 186 GLU A N 1
ATOM 1435 C CA . GLU A 1 186 ? 5.277 13.711 -0.663 1 98 186 GLU A CA 1
ATOM 1436 C C . GLU A 1 186 ? 5.801 14.242 0.669 1 98 186 GLU A C 1
ATOM 1438 O O . GLU A 1 186 ? 6.641 15.141 0.698 1 98 186 GLU A O 1
ATOM 1443 N N . LEU A 1 187 ? 5.312 13.703 1.722 1 98.25 187 LEU A N 1
ATOM 1444 C CA . LEU A 1 187 ? 5.762 14.102 3.051 1 98.25 187 LEU A CA 1
ATOM 1445 C C . LEU A 1 187 ? 7.25 13.82 3.229 1 98.25 187 LEU A C 1
ATOM 1447 O O . LEU A 1 187 ? 8 14.695 3.668 1 98.25 187 LEU A O 1
ATOM 1451 N N . LEU A 1 188 ? 7.676 12.648 2.861 1 97.81 188 LEU A N 1
ATOM 1452 C CA . LEU A 1 188 ? 9.07 12.258 3.012 1 97.81 188 LEU A CA 1
ATOM 1453 C C . LEU A 1 188 ? 9.984 13.141 2.172 1 97.81 188 LEU A C 1
ATOM 1455 O O . LEU A 1 188 ? 11.07 13.523 2.615 1 97.81 188 LEU A O 1
ATOM 1459 N N . SER A 1 189 ? 9.523 13.406 0.964 1 96.44 189 SER A N 1
ATOM 1460 C CA . SER A 1 189 ? 10.289 14.297 0.093 1 96.44 189 SER A CA 1
ATOM 1461 C C . SER A 1 189 ? 10.477 15.664 0.728 1 96.44 189 SER A C 1
ATOM 1463 O O . SER A 1 189 ? 11.578 16.219 0.701 1 96.44 189 SER A O 1
ATOM 1465 N N . TYR A 1 190 ? 9.461 16.219 1.341 1 97.25 190 TYR A N 1
ATOM 1466 C CA . TYR A 1 190 ? 9.539 17.516 1.985 1 97.25 190 TYR A CA 1
ATOM 1467 C C . TYR A 1 190 ? 10.492 17.484 3.176 1 97.25 190 TYR A C 1
ATOM 1469 O O . TYR A 1 190 ? 11.344 18.359 3.322 1 97.25 190 TYR A O 1
ATOM 1477 N N . LEU A 1 191 ? 10.336 16.469 4.062 1 96.81 191 LEU A N 1
ATOM 1478 C CA . LEU A 1 191 ? 11.172 16.375 5.258 1 96.81 191 LEU A CA 1
ATOM 1479 C C . LEU A 1 191 ? 12.641 16.25 4.883 1 96.81 191 LEU A C 1
ATOM 1481 O O . LEU A 1 191 ? 13.508 16.781 5.57 1 96.81 191 LEU A O 1
ATOM 1485 N N . ALA A 1 192 ? 12.883 15.508 3.799 1 94.69 192 ALA A N 1
ATOM 1486 C CA . ALA A 1 192 ? 14.258 15.359 3.326 1 94.69 192 ALA A CA 1
ATOM 1487 C C . ALA A 1 192 ? 14.797 16.688 2.793 1 94.69 192 ALA A C 1
ATOM 1489 O O . ALA A 1 192 ? 15.93 17.062 3.1 1 94.69 192 ALA A O 1
ATOM 1490 N N . LEU A 1 193 ? 14.047 17.391 2.012 1 93.06 193 LEU A N 1
ATOM 1491 C CA . LEU A 1 193 ? 14.43 18.672 1.437 1 93.06 193 LEU A CA 1
ATOM 1492 C C . LEU A 1 193 ? 14.711 19.703 2.531 1 93.06 193 LEU A C 1
ATOM 1494 O O . LEU A 1 193 ? 15.633 20.5 2.414 1 93.06 193 LEU A O 1
ATOM 1498 N N . ARG A 1 194 ? 13.984 19.625 3.578 1 93.5 194 ARG A N 1
ATOM 1499 C CA . ARG A 1 194 ? 14.102 20.547 4.699 1 93.5 194 ARG A CA 1
ATOM 1500 C C . ARG A 1 194 ? 15.336 20.219 5.543 1 93.5 194 ARG A C 1
ATOM 1502 O O . ARG A 1 194 ? 15.766 21.047 6.348 1 93.5 194 ARG A O 1
ATOM 1509 N N . GLY A 1 195 ? 15.758 18.922 5.465 1 92.38 195 GLY A N 1
ATOM 1510 C CA . GLY A 1 195 ? 16.922 18.516 6.23 1 92.38 195 GLY A CA 1
ATOM 1511 C C . GLY A 1 195 ? 16.562 17.781 7.516 1 92.38 195 GLY A C 1
ATOM 1512 O O . GLY A 1 195 ? 17.438 17.5 8.336 1 92.38 195 GLY A O 1
ATOM 1513 N N . ASP A 1 196 ? 15.289 17.484 7.703 1 92.62 196 ASP A N 1
ATOM 1514 C CA . ASP A 1 196 ? 14.844 16.812 8.922 1 92.62 196 ASP A CA 1
ATOM 1515 C C . ASP A 1 196 ? 14.984 15.305 8.805 1 92.62 196 ASP A C 1
ATOM 1517 O O . ASP A 1 196 ? 14.914 14.586 9.805 1 92.62 196 ASP A O 1
ATOM 1521 N N . LEU A 1 197 ? 15.164 14.828 7.5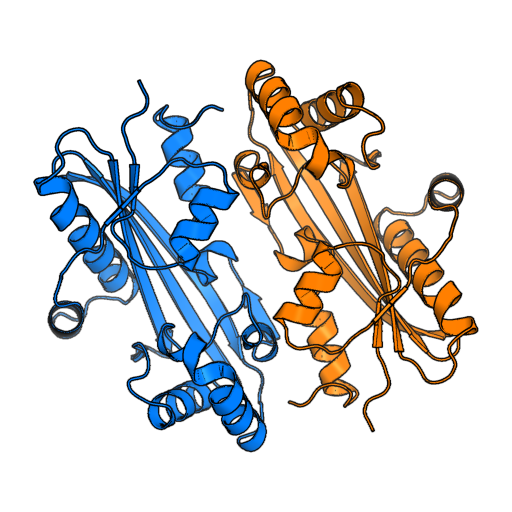9 1 90.25 197 LEU A N 1
ATOM 1522 C CA . LEU A 1 197 ? 15.414 13.43 7.289 1 90.25 197 LEU A CA 1
ATOM 1523 C C . LEU A 1 197 ? 16.656 13.273 6.41 1 90.25 197 LEU A C 1
ATOM 1525 O O . LEU A 1 197 ? 16.797 13.969 5.402 1 90.25 197 LEU A O 1
ATOM 1529 N N . PRO A 1 198 ? 17.484 12.398 6.93 1 86.38 198 PRO A N 1
ATOM 1530 C CA . PRO A 1 198 ? 18.672 12.211 6.082 1 86.38 198 PRO A CA 1
ATOM 1531 C C . PRO A 1 198 ? 18.328 11.633 4.711 1 86.38 198 PRO A C 1
ATOM 1533 O O . PRO A 1 198 ? 17.375 10.852 4.586 1 86.38 198 PRO A O 1
ATOM 1536 N N . ARG A 1 199 ? 19.094 12.156 3.617 1 83.88 199 ARG A N 1
ATOM 1537 C CA . ARG A 1 199 ? 18.984 11.594 2.273 1 83.88 199 ARG A CA 1
ATOM 1538 C C . ARG A 1 199 ? 20.328 11.68 1.534 1 83.88 199 ARG A C 1
ATOM 1540 O O . ARG A 1 199 ? 21.078 12.641 1.707 1 83.88 199 ARG A O 1
ATOM 1547 N N . MET B 1 1 ? -17.5 -26.969 -1.182 1 59.44 1 MET B N 1
ATOM 1548 C CA . MET B 1 1 ? -16.594 -26.469 -0.146 1 59.44 1 MET B CA 1
ATOM 1549 C C . MET B 1 1 ? -15.398 -25.766 -0.764 1 59.44 1 MET B C 1
ATOM 1551 O O . MET B 1 1 ? -14.938 -26.125 -1.847 1 59.44 1 MET B O 1
ATOM 1555 N N . PRO B 1 2 ? -15.023 -24.516 -0.241 1 76.25 2 PRO B N 1
ATOM 1556 C CA . PRO B 1 2 ? -13.852 -23.891 -0.853 1 76.25 2 PRO B CA 1
ATOM 1557 C C . PRO B 1 2 ? -12.609 -24.781 -0.821 1 76.25 2 PRO B C 1
ATOM 1559 O O . PRO B 1 2 ? -12.43 -25.562 0.119 1 76.25 2 PRO B O 1
ATOM 1562 N N . GLN B 1 3 ? -11.992 -24.938 -1.955 1 89.75 3 GLN B N 1
ATOM 1563 C CA . GLN B 1 3 ? -10.742 -25.688 -2.027 1 89.75 3 GLN B CA 1
ATOM 1564 C C . GLN B 1 3 ? -9.656 -25.031 -1.189 1 89.75 3 GLN B C 1
ATOM 1566 O O . GLN B 1 3 ? -9.625 -23.812 -1.054 1 89.75 3 GLN B O 1
ATOM 1571 N N . PRO B 1 4 ? -8.867 -25.844 -0.606 1 95.44 4 PRO B N 1
ATOM 1572 C CA . PRO B 1 4 ? -7.746 -25.281 0.142 1 95.44 4 PRO B CA 1
ATOM 1573 C C . PRO B 1 4 ? -6.781 -24.5 -0.749 1 95.44 4 PRO B C 1
ATOM 1575 O O . PRO B 1 4 ? -6.527 -24.891 -1.888 1 95.44 4 PRO B O 1
ATOM 1578 N N . LEU B 1 5 ? -6.324 -23.375 -0.304 1 97.94 5 LEU B N 1
ATOM 1579 C CA . LEU B 1 5 ? -5.344 -22.562 -1.009 1 97.94 5 LEU B CA 1
ATOM 1580 C C . LEU B 1 5 ? -3.961 -22.719 -0.383 1 97.94 5 LEU B C 1
ATOM 1582 O O . LEU B 1 5 ? -3.799 -22.531 0.827 1 97.94 5 LEU B O 1
ATOM 1586 N N . ILE B 1 6 ? -3.02 -23.094 -1.178 1 98.62 6 ILE B N 1
ATOM 1587 C CA . ILE B 1 6 ? -1.632 -23.219 -0.749 1 98.62 6 ILE B CA 1
ATOM 1588 C C . ILE B 1 6 ? -0.777 -22.156 -1.439 1 98.62 6 ILE B C 1
ATOM 1590 O O . ILE B 1 6 ? -0.757 -22.078 -2.67 1 98.62 6 ILE B O 1
ATOM 1594 N N . LEU B 1 7 ? -0.172 -21.344 -0.708 1 98.69 7 LEU B N 1
ATOM 1595 C CA . LEU B 1 7 ? 0.821 -20.406 -1.215 1 98.69 7 LEU B CA 1
ATOM 1596 C C . LEU B 1 7 ? 2.176 -21.078 -1.386 1 98.69 7 LEU B C 1
ATOM 1598 O O . LEU B 1 7 ? 2.836 -21.406 -0.399 1 98.69 7 LEU B O 1
ATOM 1602 N N . ALA B 1 8 ? 2.605 -21.281 -2.623 1 98.31 8 ALA B N 1
ATOM 1603 C CA . ALA B 1 8 ? 3.885 -21.922 -2.922 1 98.31 8 ALA B CA 1
ATOM 1604 C C . ALA B 1 8 ? 5.039 -20.938 -2.771 1 98.31 8 ALA B C 1
ATOM 1606 O O . ALA B 1 8 ? 5.793 -20.703 -3.721 1 98.31 8 ALA B O 1
ATOM 1607 N N . SER B 1 9 ? 5.188 -20.344 -1.642 1 95.5 9 SER B N 1
ATOM 1608 C CA . SER B 1 9 ? 6.164 -19.312 -1.316 1 95.5 9 SER B CA 1
ATOM 1609 C C . SER B 1 9 ? 6.504 -19.328 0.171 1 95.5 9 SER B C 1
ATOM 1611 O O . SER B 1 9 ? 5.668 -19.688 1 1 95.5 9 SER B O 1
ATOM 1613 N N . THR B 1 10 ? 7.676 -18.984 0.483 1 91.69 10 THR B N 1
ATOM 1614 C CA . THR B 1 10 ? 8.07 -18.781 1.874 1 91.69 10 THR B CA 1
ATOM 1615 C C . THR B 1 10 ? 8.109 -17.281 2.205 1 91.69 10 THR B C 1
ATOM 1617 O O . THR B 1 10 ? 8.578 -16.906 3.277 1 91.69 10 THR B O 1
ATOM 1620 N N . SER B 1 11 ? 7.711 -16.5 1.245 1 93.38 11 SER B N 1
ATOM 1621 C CA . SER B 1 11 ? 7.707 -15.047 1.448 1 93.38 11 SER B CA 1
ATOM 1622 C C . SER B 1 11 ? 6.738 -14.648 2.557 1 93.38 11 SER B C 1
ATOM 1624 O O . SER B 1 11 ? 5.527 -14.844 2.432 1 93.38 11 SER B O 1
ATOM 1626 N N . GLU B 1 12 ? 7.242 -14.008 3.553 1 94.81 12 GLU B N 1
ATOM 1627 C CA . GLU B 1 12 ? 6.418 -13.57 4.672 1 94.81 12 GLU B CA 1
ATOM 1628 C C . GLU B 1 12 ? 5.426 -12.492 4.242 1 94.81 12 GLU B C 1
ATOM 1630 O O . GLU B 1 12 ? 4.273 -12.484 4.676 1 94.81 12 GLU B O 1
ATOM 1635 N N . ILE B 1 13 ? 5.867 -11.586 3.393 1 96.56 13 ILE B N 1
ATOM 1636 C CA . ILE B 1 13 ? 5.027 -10.461 3 1 96.56 13 ILE B CA 1
ATOM 1637 C C . ILE B 1 13 ? 3.871 -10.953 2.135 1 96.56 13 ILE B C 1
ATOM 1639 O O . ILE B 1 13 ? 2.754 -10.445 2.229 1 96.56 13 ILE B O 1
ATOM 1643 N N . ARG B 1 14 ? 4.062 -11.938 1.286 1 97.5 14 ARG B N 1
ATOM 1644 C CA . ARG B 1 14 ? 2.982 -12.5 0.484 1 97.5 14 ARG B CA 1
ATOM 1645 C C . ARG B 1 14 ? 1.954 -13.203 1.365 1 97.5 14 ARG B C 1
ATOM 1647 O O . ARG B 1 14 ? 0.748 -13.023 1.185 1 97.5 14 ARG B O 1
ATOM 1654 N N . ALA B 1 15 ? 2.445 -13.938 2.311 1 98.12 15 ALA B N 1
ATOM 1655 C CA . ALA B 1 15 ? 1.552 -14.602 3.254 1 98.12 15 ALA B CA 1
ATOM 1656 C C . ALA B 1 15 ? 0.747 -13.586 4.059 1 98.12 15 ALA B C 1
ATOM 1658 O O . ALA B 1 15 ? -0.461 -13.75 4.246 1 98.12 15 ALA B O 1
ATOM 1659 N N . LYS B 1 16 ? 1.413 -12.578 4.5 1 97.88 16 LYS B N 1
ATOM 1660 C CA . LYS B 1 16 ? 0.767 -11.539 5.297 1 97.88 16 LYS B CA 1
ATOM 1661 C C . LYS B 1 16 ? -0.327 -10.836 4.496 1 97.88 16 LYS B C 1
ATOM 1663 O O . LYS B 1 16 ? -1.398 -10.539 5.027 1 97.88 16 LYS B O 1
ATOM 1668 N N . MET B 1 17 ? -0.081 -10.555 3.217 1 98.19 17 MET B N 1
ATOM 1669 C CA . MET B 1 17 ? -1.075 -9.914 2.365 1 98.19 17 MET B CA 1
ATOM 1670 C C . MET B 1 17 ? -2.344 -10.758 2.275 1 98.19 17 MET B C 1
ATOM 1672 O O . MET B 1 17 ? -3.453 -10.227 2.377 1 98.19 17 MET B O 1
ATOM 1676 N N . LEU B 1 18 ? -2.148 -12.055 2.111 1 98.44 18 LEU B N 1
ATOM 1677 C CA . LEU B 1 18 ? -3.297 -12.953 2.045 1 98.44 18 LEU B CA 1
ATOM 1678 C C . LEU B 1 18 ? -4.043 -12.984 3.373 1 98.44 18 LEU B C 1
ATOM 1680 O O . LEU B 1 18 ? -5.273 -12.891 3.4 1 98.44 18 LEU B O 1
ATOM 1684 N N . SER B 1 19 ? -3.309 -13.094 4.449 1 98.44 19 SER B N 1
ATOM 1685 C CA . SER B 1 19 ? -3.912 -13.125 5.777 1 98.44 19 SER B CA 1
ATOM 1686 C C . SER B 1 19 ? -4.684 -11.844 6.07 1 98.44 19 SER B C 1
ATOM 1688 O O . SER B 1 19 ? -5.816 -11.891 6.547 1 98.44 19 SER B O 1
ATOM 1690 N N . ASN B 1 20 ? -4.051 -10.719 5.809 1 97.94 20 ASN B N 1
ATOM 1691 C CA . ASN B 1 20 ? -4.699 -9.43 6.035 1 97.94 20 ASN B CA 1
ATOM 1692 C C . ASN B 1 20 ? -5.996 -9.312 5.234 1 97.94 20 ASN B C 1
ATOM 1694 O O . ASN B 1 20 ? -6.969 -8.727 5.711 1 97.94 20 ASN B O 1
ATOM 1698 N N . ALA B 1 21 ? -5.992 -9.883 4.055 1 97.88 21 ALA B N 1
ATOM 1699 C CA . ALA B 1 21 ? -7.156 -9.805 3.176 1 97.88 21 ALA B CA 1
ATOM 1700 C C . ALA B 1 21 ? -8.227 -10.812 3.594 1 97.88 21 ALA B C 1
ATOM 1702 O O . ALA B 1 21 ? -9.289 -10.891 2.977 1 97.88 21 ALA B O 1
ATOM 1703 N N . GLY B 1 22 ? -7.918 -11.641 4.574 1 96.75 22 GLY B N 1
ATOM 1704 C CA . GLY B 1 22 ? -8.875 -12.633 5.051 1 96.75 22 GLY B CA 1
ATOM 1705 C C . GLY B 1 22 ? -8.969 -13.852 4.152 1 96.75 22 GLY B C 1
ATOM 1706 O O . GLY B 1 22 ? -10.039 -14.445 4.012 1 96.75 22 GLY B O 1
ATOM 1707 N N . VAL B 1 23 ? -7.902 -14.219 3.516 1 97.44 23 VAL B N 1
ATOM 1708 C CA . VAL B 1 23 ? -7.867 -15.391 2.643 1 97.44 23 VAL B CA 1
ATOM 1709 C C . VAL B 1 23 ? -7.223 -16.562 3.377 1 97.44 23 VAL B C 1
ATOM 1711 O O . VAL B 1 23 ? -6.008 -16.578 3.59 1 97.44 23 VAL B O 1
ATOM 1714 N N . PRO B 1 24 ? -7.996 -17.484 3.756 1 97.06 24 PRO B N 1
ATOM 1715 C CA . PRO B 1 24 ? -7.391 -18.672 4.375 1 97.06 24 PRO B CA 1
ATOM 1716 C C . PRO B 1 24 ? -6.406 -19.375 3.451 1 97.06 24 PRO B C 1
ATOM 1718 O O . PRO B 1 24 ? -6.695 -19.578 2.266 1 97.06 24 PRO B O 1
ATOM 1721 N N . HIS B 1 25 ? -5.227 -19.703 3.975 1 98.06 25 HIS B N 1
ATOM 1722 C CA . HIS B 1 25 ? -4.211 -20.359 3.158 1 98.06 25 HIS B CA 1
ATOM 1723 C C . HIS B 1 25 ? -3.168 -21.062 4.027 1 98.06 25 HIS B C 1
ATOM 1725 O O . HIS B 1 25 ? -3.084 -20.797 5.23 1 98.06 25 HIS B O 1
ATOM 1731 N N . THR B 1 26 ? -2.467 -21.953 3.488 1 97.81 26 THR B N 1
ATOM 1732 C CA . THR B 1 26 ? -1.245 -22.516 4.051 1 97.81 26 THR B CA 1
ATOM 1733 C C . THR B 1 26 ? -0.046 -22.203 3.156 1 97.81 26 THR B C 1
ATOM 1735 O O . THR B 1 26 ? -0.21 -21.797 2.006 1 97.81 26 THR B O 1
ATOM 1738 N N . THR B 1 27 ? 1.121 -22.25 3.697 1 97.94 27 THR B N 1
ATOM 1739 C CA . THR B 1 27 ? 2.334 -21.953 2.939 1 97.94 27 THR B CA 1
ATOM 1740 C C . THR B 1 27 ? 3.166 -23.219 2.744 1 97.94 27 THR B C 1
ATOM 1742 O O . THR B 1 27 ? 3.203 -24.078 3.621 1 97.94 27 THR B O 1
ATOM 1745 N N . SER B 1 28 ? 3.711 -23.344 1.621 1 96.25 28 SER B N 1
ATOM 1746 C CA . SER B 1 28 ? 4.641 -24.422 1.294 1 96.25 28 SER B CA 1
ATOM 1747 C C . SER B 1 28 ? 5.723 -23.938 0.332 1 96.25 28 SER B C 1
ATOM 1749 O O . SER B 1 28 ? 5.434 -23.594 -0.815 1 96.25 28 SER B O 1
ATOM 1751 N N . GLY B 1 29 ? 6.953 -23.938 0.79 1 93.5 29 GLY B N 1
ATOM 1752 C CA . GLY B 1 29 ? 8.047 -23.516 -0.068 1 93.5 29 GLY B CA 1
ATOM 1753 C C . GLY B 1 29 ? 8.328 -24.484 -1.198 1 93.5 29 GLY B C 1
ATOM 1754 O O . GLY B 1 29 ? 8.391 -25.703 -0.982 1 93.5 29 GLY B O 1
ATOM 1755 N N . ALA B 1 30 ? 8.383 -23.969 -2.422 1 88.12 30 ALA B N 1
ATOM 1756 C CA . ALA B 1 30 ? 8.75 -24.781 -3.574 1 88.12 30 ALA B CA 1
ATOM 1757 C C . ALA B 1 30 ? 10.266 -24.828 -3.752 1 88.12 30 ALA B C 1
ATOM 1759 O O . ALA B 1 30 ? 10.914 -23.797 -3.863 1 88.12 30 ALA B O 1
ATOM 1760 N N . ARG B 1 31 ? 10.812 -25.953 -3.709 1 87.44 31 ARG B N 1
ATOM 1761 C CA . ARG B 1 31 ? 12.25 -26.094 -3.91 1 87.44 31 ARG B CA 1
ATOM 1762 C C . ARG B 1 31 ? 12.586 -26.188 -5.395 1 87.44 31 ARG B C 1
ATOM 1764 O O . ARG B 1 31 ? 12.445 -27.234 -6.012 1 87.44 31 ARG B O 1
ATOM 1771 N N . ILE B 1 32 ? 12.93 -25.141 -5.906 1 92.44 32 ILE B N 1
ATOM 1772 C CA . ILE B 1 32 ? 13.383 -25.094 -7.293 1 92.44 32 ILE B CA 1
ATOM 1773 C C . ILE B 1 32 ? 14.703 -24.328 -7.387 1 92.44 32 ILE B C 1
ATOM 1775 O O . ILE B 1 32 ? 15.031 -23.531 -6.5 1 92.44 32 ILE B O 1
ATOM 1779 N N . ASP B 1 33 ? 15.516 -24.641 -8.328 1 93.75 33 ASP B N 1
ATOM 1780 C CA . ASP B 1 33 ? 16.719 -23.859 -8.609 1 93.75 33 ASP B CA 1
ATOM 1781 C C . ASP B 1 33 ? 16.406 -22.641 -9.477 1 93.75 33 ASP B C 1
ATOM 1783 O O . ASP B 1 33 ? 16.562 -22.688 -10.703 1 93.75 33 ASP B O 1
ATOM 1787 N N . GLU B 1 34 ? 16.016 -21.562 -8.844 1 92.38 34 GLU B N 1
ATOM 1788 C CA . GLU B 1 34 ? 15.555 -20.375 -9.547 1 92.38 34 GLU B CA 1
ATOM 1789 C C . GLU B 1 34 ? 16.656 -19.797 -10.445 1 92.38 34 GLU B C 1
ATOM 1791 O O . GLU B 1 34 ? 16.375 -19.328 -11.547 1 92.38 34 GLU B O 1
ATOM 1796 N N . GLU B 1 35 ? 17.859 -19.844 -9.93 1 90.81 35 GLU B N 1
ATOM 1797 C CA . GLU B 1 35 ? 18.969 -19.281 -10.68 1 90.81 35 GLU B CA 1
ATOM 1798 C C . GLU B 1 35 ? 19.188 -20.016 -11.992 1 90.81 35 GLU B C 1
ATOM 1800 O O . GLU B 1 35 ? 19.406 -19.406 -13.039 1 90.81 35 GLU B O 1
ATOM 1805 N N . MET B 1 36 ? 19.172 -21.281 -11.898 1 93.94 36 MET B N 1
ATOM 1806 C CA . MET B 1 36 ? 19.359 -22.109 -13.094 1 93.94 36 MET B CA 1
ATOM 1807 C C . MET B 1 36 ? 18.25 -21.844 -14.102 1 93.94 36 MET B C 1
ATOM 1809 O O . MET B 1 36 ? 18.5 -21.703 -15.297 1 93.94 36 MET B O 1
ATOM 1813 N N . VAL B 1 37 ? 17.047 -21.766 -13.617 1 94.44 37 VAL B N 1
ATOM 1814 C CA . VAL B 1 37 ? 15.906 -21.516 -14.492 1 94.44 37 VAL B CA 1
ATOM 1815 C C . VAL B 1 37 ? 16.031 -20.125 -15.133 1 94.44 37 VAL B C 1
ATOM 1817 O O . VAL B 1 37 ? 15.859 -19.984 -16.344 1 94.44 37 VAL B O 1
ATOM 1820 N N . LYS B 1 38 ? 16.359 -19.156 -14.414 1 94.12 38 LYS B N 1
ATOM 1821 C CA . LYS B 1 38 ? 16.531 -17.781 -14.891 1 94.12 38 LYS B CA 1
ATOM 1822 C C . LYS B 1 38 ? 17.594 -17.703 -15.977 1 94.12 38 LYS B C 1
ATOM 1824 O O . LYS B 1 38 ? 17.406 -17.078 -17.016 1 94.12 38 LYS B O 1
ATOM 1829 N N . GLU B 1 39 ? 18.656 -18.344 -15.711 1 94.38 39 GLU B N 1
ATOM 1830 C CA . GLU B 1 39 ? 19.766 -18.344 -16.672 1 94.38 39 GLU B CA 1
ATOM 1831 C C . GLU B 1 39 ? 19.344 -18.984 -18 1 94.38 39 GLU B C 1
ATOM 1833 O O . GLU B 1 39 ? 19.672 -18.469 -19.062 1 94.38 39 GLU B O 1
ATOM 1838 N N . ALA B 1 40 ? 18.719 -20.078 -17.906 1 96.38 40 ALA B N 1
ATOM 1839 C CA . ALA B 1 40 ? 18.234 -20.766 -19.109 1 96.38 40 ALA B CA 1
ATOM 1840 C C . ALA B 1 40 ? 17.297 -19.875 -19.906 1 96.38 40 ALA B C 1
ATOM 1842 O O . ALA B 1 40 ? 17.391 -19.781 -21.125 1 96.38 40 ALA B O 1
ATOM 1843 N N . LEU B 1 41 ? 16.406 -19.203 -19.219 1 96.44 41 LEU B N 1
ATOM 1844 C CA . LEU B 1 41 ? 15.438 -18.344 -19.875 1 96.44 41 LEU B CA 1
ATOM 1845 C C . LEU B 1 41 ? 16.125 -17.125 -20.5 1 96.44 41 LEU B C 1
ATOM 1847 O O . LEU B 1 41 ? 15.758 -16.688 -21.594 1 96.44 41 LEU B O 1
ATOM 1851 N N . LEU B 1 42 ? 17.062 -16.625 -19.766 1 94.44 42 LEU B N 1
ATOM 1852 C CA . LEU B 1 42 ? 17.812 -15.484 -20.281 1 94.44 42 LEU B CA 1
ATOM 1853 C C . LEU B 1 42 ? 18.578 -15.867 -21.547 1 94.44 42 LEU B C 1
ATOM 1855 O O . LEU B 1 42 ? 18.656 -15.078 -22.5 1 94.44 42 LEU B O 1
ATOM 1859 N N . ALA B 1 43 ? 19.156 -17.047 -21.547 1 96 43 ALA B N 1
ATOM 1860 C CA . ALA B 1 43 ? 19.875 -17.547 -22.719 1 96 43 ALA B CA 1
ATOM 1861 C C . ALA B 1 43 ? 18.953 -17.641 -23.938 1 96 43 ALA B C 1
ATOM 1863 O O . ALA B 1 43 ? 19.391 -17.469 -25.078 1 96 43 ALA B O 1
ATOM 1864 N N . GLU B 1 44 ? 17.734 -17.812 -23.672 1 97.06 44 GLU B N 1
ATOM 1865 C CA . GLU B 1 44 ? 16.734 -17.891 -24.734 1 97.06 44 GLU B CA 1
ATOM 1866 C C . GLU B 1 44 ? 16.125 -16.516 -25 1 97.06 44 GLU B C 1
ATOM 1868 O O . GLU B 1 44 ? 15.125 -16.406 -25.719 1 97.06 44 GLU B O 1
ATOM 1873 N N . GLN B 1 45 ? 16.609 -15.523 -24.391 1 96.06 45 GLN B N 1
ATOM 1874 C CA . GLN B 1 45 ? 16.203 -14.133 -24.562 1 96.06 45 GLN B CA 1
ATOM 1875 C C . GLN B 1 45 ? 14.766 -13.906 -24.109 1 96.06 45 GLN B C 1
ATOM 1877 O O . GLN B 1 45 ? 14.016 -13.156 -24.734 1 96.06 45 GLN B O 1
ATOM 1882 N N . ALA B 1 46 ? 14.438 -14.648 -23.078 1 96.69 46 ALA B N 1
ATOM 1883 C CA . ALA B 1 46 ? 13.117 -14.438 -22.5 1 96.69 46 ALA B CA 1
ATOM 1884 C C . ALA B 1 46 ? 12.992 -13.047 -21.891 1 96.69 46 ALA B C 1
ATOM 1886 O O . ALA B 1 46 ? 13.961 -12.523 -21.328 1 96.69 46 ALA B O 1
ATOM 1887 N N . SER B 1 47 ? 11.836 -12.414 -22.031 1 97.38 47 SER B N 1
ATOM 1888 C CA . SER B 1 47 ? 11.586 -11.109 -21.422 1 97.38 47 SER B CA 1
ATOM 1889 C C . SER B 1 47 ? 11.461 -11.234 -19.906 1 97.38 47 SER B C 1
ATOM 1891 O O . SER B 1 47 ? 11.164 -12.312 -19.391 1 97.38 47 SER B O 1
ATOM 1893 N N . PRO B 1 48 ? 11.664 -10.141 -19.188 1 97.38 48 PRO B N 1
ATOM 1894 C CA . PRO B 1 48 ? 11.445 -10.156 -17.734 1 97.38 48 PRO B CA 1
ATOM 1895 C C . PRO B 1 48 ? 10.055 -10.656 -17.359 1 97.38 48 PRO B C 1
ATOM 1897 O O . PRO B 1 48 ? 9.906 -11.398 -16.375 1 97.38 48 PRO B O 1
ATOM 1900 N N . ARG B 1 49 ? 9.102 -10.289 -18.109 1 97.94 49 ARG B N 1
ATOM 1901 C CA . ARG B 1 49 ? 7.73 -10.727 -17.875 1 97.94 49 ARG B CA 1
ATOM 1902 C C . ARG B 1 49 ? 7.621 -12.242 -17.969 1 97.94 49 ARG B C 1
ATOM 1904 O O . ARG B 1 49 ? 7.039 -12.883 -17.094 1 97.94 49 ARG B O 1
ATOM 1911 N N . ASP B 1 50 ? 8.203 -12.828 -19 1 98.12 50 ASP B N 1
ATOM 1912 C CA . ASP B 1 50 ? 8.156 -14.273 -19.203 1 98.12 50 ASP B CA 1
ATOM 1913 C C . ASP B 1 50 ? 8.922 -15 -18.109 1 98.12 50 ASP B C 1
ATOM 1915 O O . ASP B 1 50 ? 8.516 -16.078 -17.672 1 98.12 50 ASP B O 1
ATOM 1919 N N . ILE B 1 51 ? 9.984 -14.43 -17.719 1 98.12 51 ILE B N 1
ATOM 1920 C CA . ILE B 1 51 ? 10.805 -15.039 -16.672 1 98.12 51 ILE B CA 1
ATOM 1921 C C . ILE B 1 51 ? 10.008 -15.109 -15.375 1 98.12 51 ILE B C 1
ATOM 1923 O O . ILE B 1 51 ? 9.898 -16.172 -14.766 1 98.12 51 ILE B O 1
ATOM 1927 N N . ALA B 1 52 ? 9.43 -13.992 -14.969 1 98.12 52 ALA B N 1
ATOM 1928 C CA . ALA B 1 52 ? 8.633 -13.961 -13.742 1 98.12 52 ALA B CA 1
ATOM 1929 C C . ALA B 1 52 ? 7.473 -14.953 -13.812 1 98.12 52 ALA B C 1
ATOM 1931 O O . ALA B 1 52 ? 7.227 -15.703 -12.867 1 98.12 52 ALA B O 1
ATOM 1932 N N . ASP B 1 53 ? 6.793 -14.945 -14.914 1 98.69 53 ASP B N 1
ATOM 1933 C CA . ASP B 1 53 ? 5.637 -15.805 -15.117 1 98.69 53 ASP B CA 1
ATOM 1934 C C . ASP B 1 53 ? 6.031 -17.281 -15.055 1 98.69 53 ASP B C 1
ATOM 1936 O O . ASP B 1 53 ? 5.379 -18.078 -14.367 1 98.69 53 ASP B O 1
ATOM 1940 N N . THR B 1 54 ? 7.125 -17.625 -15.766 1 98.5 54 THR B N 1
ATOM 1941 C CA . THR B 1 54 ? 7.586 -19 -15.82 1 98.5 54 THR B CA 1
ATOM 1942 C C . THR B 1 54 ? 8 -19.484 -14.43 1 98.5 54 THR B C 1
ATOM 1944 O O . THR B 1 54 ? 7.621 -20.594 -14.016 1 98.5 54 THR B O 1
ATOM 1947 N N . LEU B 1 55 ? 8.719 -18.734 -13.742 1 98.06 55 LEU B N 1
ATOM 1948 C CA . LEU B 1 55 ? 9.164 -19.109 -12.406 1 98.06 55 LEU B CA 1
ATOM 1949 C C . LEU B 1 55 ? 7.973 -19.266 -11.461 1 98.06 55 LEU B C 1
ATOM 1951 O O . LEU B 1 55 ? 7.934 -20.188 -10.656 1 98.06 55 LEU B O 1
ATOM 1955 N N . ALA B 1 56 ? 7.008 -18.359 -11.539 1 98.56 56 ALA B N 1
ATOM 1956 C CA . ALA B 1 56 ? 5.793 -18.469 -10.734 1 98.56 56 ALA B CA 1
ATOM 1957 C C . ALA B 1 56 ? 5.074 -19.781 -11.016 1 98.56 56 ALA B C 1
ATOM 1959 O O . ALA B 1 56 ? 4.672 -20.484 -10.086 1 98.56 56 ALA B O 1
ATOM 1960 N N . GLU B 1 57 ? 4.934 -20.094 -12.25 1 98.75 57 GLU B N 1
ATOM 1961 C CA . GLU B 1 57 ? 4.266 -21.328 -12.641 1 98.75 57 GLU B CA 1
ATOM 1962 C C . GLU B 1 57 ? 5.012 -22.562 -12.117 1 98.75 57 GLU B C 1
ATOM 1964 O O . GLU B 1 57 ? 4.398 -23.5 -11.609 1 98.75 57 GLU B O 1
ATOM 1969 N N . MET B 1 58 ? 6.309 -22.562 -12.289 1 98.31 58 MET B N 1
ATOM 1970 C CA . MET B 1 58 ? 7.113 -23.703 -11.852 1 98.31 58 MET B CA 1
ATOM 1971 C C . MET B 1 58 ? 6.949 -23.938 -10.352 1 98.31 58 MET B C 1
ATOM 1973 O O . MET B 1 58 ? 6.805 -25.078 -9.914 1 98.31 58 MET B O 1
ATOM 1977 N N . LYS B 1 59 ? 6.918 -22.875 -9.617 1 98.44 59 LYS B N 1
ATOM 1978 C CA . LYS B 1 59 ? 6.727 -22.984 -8.172 1 98.44 59 LYS B CA 1
ATOM 1979 C C . LYS B 1 59 ? 5.352 -23.562 -7.852 1 98.44 59 LYS B C 1
ATOM 1981 O O . LYS B 1 59 ? 5.23 -24.469 -7.016 1 98.44 59 LYS B O 1
ATOM 1986 N N . ALA B 1 60 ? 4.34 -23.062 -8.484 1 98.62 60 ALA B N 1
ATOM 1987 C CA . ALA B 1 60 ? 2.979 -23.547 -8.258 1 98.62 60 ALA B CA 1
ATOM 1988 C C . ALA B 1 60 ? 2.838 -25.016 -8.648 1 98.62 60 ALA B C 1
ATOM 1990 O O . ALA B 1 60 ? 2.262 -25.812 -7.902 1 98.62 60 ALA B O 1
ATOM 1991 N N . ARG B 1 61 ? 3.354 -25.375 -9.797 1 98.19 61 ARG B N 1
ATOM 1992 C CA . ARG B 1 61 ? 3.201 -26.734 -10.336 1 98.19 61 ARG B CA 1
ATOM 1993 C C . ARG B 1 61 ? 3.891 -27.75 -9.445 1 98.19 61 ARG B C 1
ATOM 1995 O O . ARG B 1 61 ? 3.365 -28.844 -9.227 1 98.19 61 ARG B O 1
ATOM 2002 N N . LYS B 1 62 ? 5.07 -27.391 -8.984 1 97.81 62 LYS B N 1
ATOM 2003 C CA . LYS B 1 62 ? 5.84 -28.297 -8.133 1 97.81 62 LYS B CA 1
ATOM 2004 C C . LYS B 1 62 ? 5.023 -28.75 -6.93 1 97.81 62 LYS B C 1
ATOM 2006 O O . LYS B 1 62 ? 5.055 -29.922 -6.566 1 97.81 62 LYS B O 1
ATOM 2011 N N . ILE B 1 63 ? 4.301 -27.844 -6.316 1 98.12 63 ILE B N 1
ATOM 2012 C CA . ILE B 1 63 ? 3.494 -28.141 -5.141 1 98.12 63 ILE B CA 1
ATOM 2013 C C . ILE B 1 63 ? 2.162 -28.75 -5.566 1 98.12 63 ILE B C 1
ATOM 2015 O O . ILE B 1 63 ? 1.675 -29.703 -4.941 1 98.12 63 ILE B O 1
ATOM 2019 N N . SER B 1 64 ? 1.581 -28.234 -6.629 1 98.12 64 SER B N 1
ATOM 2020 C CA . SER B 1 64 ? 0.275 -28.672 -7.117 1 98.12 64 SER B CA 1
ATOM 2021 C C . SER B 1 64 ? 0.281 -30.156 -7.48 1 98.12 64 SER B C 1
ATOM 2023 O O . SER B 1 64 ? -0.693 -30.859 -7.223 1 98.12 64 SER B O 1
ATOM 2025 N N . ASP B 1 65 ? 1.365 -30.625 -8.031 1 97.31 65 ASP B N 1
ATOM 2026 C CA . ASP B 1 65 ? 1.511 -32.031 -8.445 1 97.31 65 ASP B CA 1
ATOM 2027 C C . ASP B 1 65 ? 1.359 -32.969 -7.254 1 97.31 65 ASP B C 1
ATOM 2029 O O . ASP B 1 65 ? 0.955 -34.125 -7.414 1 97.31 65 ASP B O 1
ATOM 2033 N N . LYS B 1 66 ? 1.588 -32.469 -6.055 1 96.62 66 LYS B N 1
ATOM 2034 C CA . LYS B 1 66 ? 1.607 -33.312 -4.859 1 96.62 66 LYS B CA 1
ATOM 2035 C C . LYS B 1 66 ? 0.396 -33.031 -3.973 1 96.62 66 LYS B C 1
ATOM 2037 O O . LYS B 1 66 ? 0.272 -33.625 -2.887 1 96.62 66 LYS B O 1
ATOM 2042 N N . THR B 1 67 ? -0.42 -32.156 -4.398 1 96.56 67 THR B N 1
ATOM 2043 C CA . THR B 1 67 ? -1.557 -31.75 -3.576 1 96.56 67 THR B CA 1
ATOM 2044 C C . THR B 1 67 ? -2.838 -31.719 -4.402 1 96.56 67 THR B C 1
ATOM 2046 O O . THR B 1 67 ? -3.461 -30.656 -4.555 1 96.56 67 THR B O 1
ATOM 2049 N N . PRO B 1 68 ? -3.258 -32.875 -4.859 1 94.62 68 PRO B N 1
ATOM 2050 C CA . PRO B 1 68 ? -4.484 -32.938 -5.66 1 94.62 68 PRO B CA 1
ATOM 2051 C C . PRO B 1 68 ? -5.676 -32.281 -4.945 1 94.62 68 PRO B C 1
ATOM 2053 O O . PRO B 1 68 ? -5.828 -32.438 -3.732 1 94.62 68 PRO B O 1
ATOM 2056 N N . GLY B 1 69 ? -6.457 -31.469 -5.676 1 95 69 GLY B N 1
ATOM 2057 C CA . GLY B 1 69 ? -7.672 -30.891 -5.129 1 95 69 GLY B CA 1
ATOM 2058 C C . GLY B 1 69 ? -7.449 -29.516 -4.516 1 95 69 GLY B C 1
ATOM 2059 O O . GLY B 1 69 ? -8.406 -28.781 -4.254 1 95 69 GLY B O 1
ATOM 2060 N N . ALA B 1 70 ? -6.195 -29.156 -4.348 1 96.94 70 ALA B N 1
ATOM 2061 C CA . ALA B 1 70 ? -5.883 -27.844 -3.768 1 96.94 70 ALA B CA 1
ATOM 2062 C C . ALA B 1 70 ? -5.641 -26.797 -4.855 1 96.94 70 ALA B C 1
ATOM 2064 O O . ALA B 1 70 ? -5.27 -27.141 -5.98 1 96.94 70 ALA B O 1
ATOM 2065 N N . ILE B 1 71 ? -5.914 -25.609 -4.562 1 97.62 71 ILE B N 1
ATOM 2066 C CA . ILE B 1 71 ? -5.488 -24.453 -5.344 1 97.62 71 ILE B CA 1
ATOM 2067 C C . ILE B 1 71 ? -4.098 -24 -4.895 1 97.62 71 ILE B C 1
ATOM 2069 O O . ILE B 1 71 ? -3.879 -23.719 -3.715 1 97.62 71 ILE B O 1
ATOM 2073 N N . VAL B 1 72 ? -3.176 -24.047 -5.836 1 98.75 72 VAL B N 1
ATOM 2074 C CA . VAL B 1 72 ? -1.81 -23.703 -5.457 1 98.75 72 VAL B CA 1
ATOM 2075 C C . VAL B 1 72 ? -1.391 -22.406 -6.152 1 98.75 72 VAL B C 1
ATOM 2077 O O . VAL B 1 72 ? -1.44 -22.312 -7.383 1 98.75 72 VAL B O 1
ATOM 2080 N N . LEU B 1 73 ? -0.998 -21.438 -5.355 1 98.88 73 LEU B N 1
ATOM 2081 C CA . LEU B 1 73 ? -0.569 -20.125 -5.836 1 98.88 73 LEU B CA 1
ATOM 2082 C C . LEU B 1 73 ? 0.952 -20.031 -5.844 1 98.88 73 LEU B C 1
ATOM 2084 O O . LEU B 1 73 ? 1.593 -20.141 -4.797 1 98.88 73 LEU B O 1
ATOM 2088 N N . GLY B 1 74 ? 1.507 -19.891 -6.988 1 98.75 74 GLY B N 1
ATOM 2089 C CA . GLY B 1 74 ? 2.914 -19.547 -7.141 1 98.75 74 GLY B CA 1
ATOM 2090 C C . GLY B 1 74 ? 3.145 -18.109 -7.531 1 98.75 74 GLY B C 1
ATOM 2091 O O . GLY B 1 74 ? 2.381 -17.547 -8.32 1 98.75 74 GLY B O 1
ATOM 2092 N N . CYS B 1 75 ? 4.242 -17.547 -7.004 1 98.31 75 CYS B N 1
ATOM 2093 C CA . CYS B 1 75 ? 4.586 -16.156 -7.281 1 98.31 75 CYS B CA 1
ATOM 2094 C C . CYS B 1 75 ? 6.082 -15.992 -7.516 1 98.31 75 CYS B C 1
ATOM 2096 O O . CYS B 1 75 ? 6.883 -16.781 -7 1 98.31 75 CYS B O 1
ATOM 2098 N N . ASP B 1 76 ? 6.406 -14.992 -8.281 1 97.5 76 ASP B N 1
ATOM 2099 C CA . ASP B 1 76 ? 7.789 -14.57 -8.469 1 97.5 76 ASP B CA 1
ATOM 2100 C C . ASP B 1 76 ? 7.867 -13.094 -8.867 1 97.5 76 ASP B C 1
ATOM 2102 O O . ASP B 1 76 ? 6.918 -12.547 -9.43 1 97.5 76 ASP B O 1
ATOM 2106 N N . GLN B 1 77 ? 8.867 -12.539 -8.492 1 97.69 77 GLN B N 1
ATOM 2107 C CA . GLN B 1 77 ? 9.07 -11.125 -8.797 1 97.69 77 GLN B CA 1
ATOM 2108 C C . GLN B 1 77 ? 10.469 -10.883 -9.352 1 97.69 77 GLN B C 1
ATOM 2110 O O . GLN B 1 77 ? 11.461 -11.375 -8.805 1 97.69 77 GLN B O 1
ATOM 2115 N N . VAL B 1 78 ? 10.539 -10.133 -10.406 1 97.62 78 VAL B N 1
ATOM 2116 C CA . VAL B 1 78 ? 11.828 -9.742 -10.977 1 97.62 78 VAL B CA 1
ATOM 2117 C C . VAL B 1 78 ? 11.93 -8.219 -11.031 1 97.62 78 VAL B C 1
ATOM 2119 O O . VAL B 1 78 ? 10.914 -7.523 -11.07 1 97.62 78 VAL B O 1
ATOM 2122 N N . LEU B 1 79 ? 13.117 -7.723 -10.961 1 98.44 79 LEU B N 1
ATOM 2123 C CA . LEU B 1 79 ? 13.422 -6.305 -11.109 1 98.44 79 LEU B CA 1
ATOM 2124 C C . LEU B 1 79 ? 14.227 -6.051 -12.375 1 98.44 79 LEU B C 1
ATOM 2126 O O . LEU B 1 79 ? 15.312 -6.609 -12.555 1 98.44 79 LEU B O 1
ATOM 2130 N N . ASP B 1 80 ? 13.656 -5.281 -13.25 1 98.44 80 ASP B N 1
ATOM 2131 C CA . ASP B 1 80 ? 14.289 -4.926 -14.523 1 98.44 80 ASP B CA 1
ATOM 2132 C C . ASP B 1 80 ? 14.836 -3.502 -14.484 1 98.44 80 ASP B C 1
ATOM 2134 O O . ASP B 1 80 ? 14.086 -2.549 -14.25 1 98.44 80 ASP B O 1
ATOM 2138 N N . HIS B 1 81 ? 16.062 -3.395 -14.617 1 98.38 81 HIS B N 1
ATOM 2139 C CA . HIS B 1 81 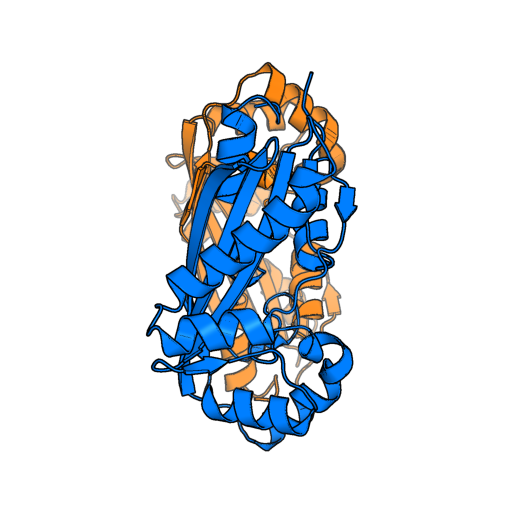? 16.719 -2.102 -14.742 1 98.38 81 HIS B CA 1
ATOM 2140 C C . HIS B 1 81 ? 17.469 -1.989 -16.062 1 98.38 81 HIS B C 1
ATOM 2142 O O . HIS B 1 81 ? 18.562 -2.557 -16.219 1 98.38 81 HIS B O 1
ATOM 2148 N N . ARG B 1 82 ? 16.906 -1.29 -17.047 1 95.69 82 ARG B N 1
ATOM 2149 C CA . ARG B 1 82 ? 17.5 -1.061 -18.359 1 95.69 82 ARG B CA 1
ATOM 2150 C C . ARG B 1 82 ? 17.844 -2.379 -19.047 1 95.69 82 ARG B C 1
ATOM 2152 O O . ARG B 1 82 ? 18.922 -2.541 -19.609 1 95.69 82 ARG B O 1
ATOM 2159 N N . GLY B 1 83 ? 17 -3.312 -18.828 1 92.5 83 GLY B N 1
ATOM 2160 C CA . GLY B 1 83 ? 17.156 -4.586 -19.516 1 92.5 83 GLY B CA 1
ATOM 2161 C C . GLY B 1 83 ? 17.922 -5.609 -18.703 1 92.5 83 GLY B C 1
ATOM 2162 O O . GLY B 1 83 ? 18.047 -6.77 -19.109 1 92.5 83 GLY B O 1
ATOM 2163 N N . VAL B 1 84 ? 18.438 -5.238 -17.641 1 93.75 84 VAL B N 1
ATOM 2164 C CA . VAL B 1 84 ? 19.188 -6.137 -16.766 1 93.75 84 VAL B CA 1
ATOM 2165 C C . VAL B 1 84 ? 18.297 -6.562 -15.586 1 93.75 84 VAL B C 1
ATOM 2167 O O . VAL B 1 84 ? 17.703 -5.723 -14.906 1 93.75 84 VAL B O 1
ATOM 2170 N N . LEU B 1 85 ? 18.281 -7.871 -15.328 1 95.69 85 LEU B N 1
ATOM 2171 C CA . LEU B 1 85 ? 17.516 -8.383 -14.195 1 95.69 85 LEU B CA 1
ATOM 2172 C C . LEU B 1 85 ? 18.375 -8.438 -12.938 1 95.69 85 LEU B C 1
ATOM 2174 O O . LEU B 1 85 ? 19.453 -9.055 -12.938 1 95.69 85 LEU B O 1
ATOM 2178 N N . LEU B 1 86 ? 17.875 -7.84 -11.977 1 95.25 86 LEU B N 1
ATOM 2179 C CA . LEU B 1 86 ? 18.578 -7.891 -10.695 1 95.25 86 LEU B CA 1
ATOM 2180 C C . LEU B 1 86 ? 18.031 -9.023 -9.828 1 95.25 86 LEU B C 1
ATOM 2182 O O . LEU B 1 86 ? 16.828 -9.289 -9.828 1 95.25 86 LEU B O 1
ATOM 2186 N N . SER B 1 87 ? 18.922 -9.672 -9.133 1 92.56 87 SER B N 1
ATOM 2187 C CA . SER B 1 87 ? 18.547 -10.688 -8.156 1 92.56 87 SER B CA 1
ATOM 2188 C C . SER B 1 87 ? 18.688 -10.156 -6.73 1 92.56 87 SER B C 1
ATOM 2190 O O . SER B 1 87 ? 19.109 -9.023 -6.523 1 92.56 87 SER B O 1
ATOM 2192 N N . LYS B 1 88 ? 18.25 -11.023 -5.809 1 95.19 88 LYS B N 1
ATOM 2193 C CA . LYS B 1 88 ? 18.5 -10.68 -4.414 1 95.19 88 LYS B CA 1
ATOM 2194 C C . LYS B 1 88 ? 20 -10.547 -4.141 1 95.19 88 LYS B C 1
ATOM 2196 O O . LYS B 1 88 ? 20.797 -11.336 -4.648 1 95.19 88 LYS B O 1
ATOM 2201 N N . PRO B 1 89 ? 20.328 -9.492 -3.383 1 97.75 89 PRO B N 1
ATOM 2202 C CA . PRO B 1 89 ? 21.766 -9.289 -3.162 1 97.75 89 PRO B CA 1
ATOM 2203 C C . PRO B 1 89 ? 22.406 -10.438 -2.387 1 97.75 89 PRO B C 1
ATOM 2205 O O . PRO B 1 89 ? 21.797 -10.992 -1.475 1 97.75 89 PRO B O 1
ATOM 2208 N N . VAL B 1 90 ? 23.625 -10.781 -2.684 1 96.88 90 VAL B N 1
ATOM 2209 C CA . VAL B 1 90 ? 24.297 -11.914 -2.062 1 96.88 90 VAL B CA 1
ATOM 2210 C C . VAL B 1 90 ? 25 -11.461 -0.778 1 96.88 90 VAL B C 1
ATOM 2212 O O . VAL B 1 90 ? 25.297 -12.273 0.096 1 96.88 90 VAL B O 1
ATOM 2215 N N . ASP B 1 91 ? 25.328 -10.164 -0.694 1 98.12 91 ASP B N 1
ATOM 2216 C CA . ASP B 1 91 ? 25.922 -9.555 0.494 1 98.12 91 ASP B CA 1
ATOM 2217 C C . ASP B 1 91 ? 25.672 -8.047 0.508 1 98.12 91 ASP B C 1
ATOM 2219 O O . ASP B 1 91 ? 25.031 -7.508 -0.397 1 98.12 91 ASP B O 1
ATOM 2223 N N . SER B 1 92 ? 26.172 -7.41 1.569 1 98.25 92 SER B N 1
ATOM 2224 C CA . SER B 1 92 ? 25.891 -5.988 1.75 1 98.25 92 SER B CA 1
ATOM 2225 C C . SER B 1 92 ? 26.547 -5.156 0.656 1 98.25 92 SER B C 1
ATOM 2227 O O . SER B 1 92 ? 26.016 -4.121 0.247 1 98.25 92 SER B O 1
ATOM 2229 N N . HIS B 1 93 ? 27.688 -5.59 0.158 1 98.31 93 HIS B N 1
ATOM 2230 C CA . HIS B 1 93 ? 28.359 -4.879 -0.93 1 98.31 93 HIS B CA 1
ATOM 2231 C C . HIS B 1 93 ? 27.531 -4.945 -2.213 1 98.31 93 HIS B C 1
ATOM 2233 O O . HIS B 1 93 ? 27.375 -3.938 -2.908 1 98.31 93 HIS B O 1
ATOM 2239 N N . ASP B 1 94 ? 27.031 -6.082 -2.494 1 98.19 94 ASP B N 1
ATOM 2240 C CA . ASP B 1 94 ? 26.156 -6.258 -3.65 1 98.19 94 ASP B CA 1
ATOM 2241 C C . ASP B 1 94 ? 24.906 -5.387 -3.531 1 98.19 94 ASP B C 1
ATOM 2243 O O . ASP B 1 94 ? 24.484 -4.777 -4.512 1 98.19 94 ASP B O 1
ATOM 2247 N N . ALA B 1 95 ? 24.359 -5.352 -2.348 1 98.62 95 ALA B N 1
ATOM 2248 C CA . ALA B 1 95 ? 23.188 -4.508 -2.102 1 98.62 95 ALA B CA 1
ATOM 2249 C C . ALA B 1 95 ? 23.484 -3.049 -2.432 1 98.62 95 ALA B C 1
ATOM 2251 O O . ALA B 1 95 ? 22.703 -2.389 -3.123 1 98.62 95 ALA B O 1
ATOM 2252 N N . LEU B 1 96 ? 24.609 -2.6 -1.922 1 98.5 96 LEU B N 1
ATOM 2253 C CA . LEU B 1 96 ? 25.031 -1.224 -2.174 1 98.5 96 LEU B CA 1
ATOM 2254 C C . LEU B 1 96 ? 25.203 -0.973 -3.668 1 98.5 96 LEU B C 1
ATOM 2256 O O . LEU B 1 96 ? 24.75 0.05 -4.188 1 98.5 96 LEU B O 1
ATOM 2260 N N . THR B 1 97 ? 25.797 -1.876 -4.352 1 98.06 97 THR B N 1
ATOM 2261 C CA . THR B 1 97 ? 26.031 -1.756 -5.789 1 98.06 97 THR B CA 1
ATOM 2262 C C . THR B 1 97 ? 24.719 -1.661 -6.543 1 98.06 97 THR B C 1
ATOM 2264 O O . THR B 1 97 ? 24.562 -0.834 -7.445 1 98.06 97 THR B O 1
ATOM 2267 N N . GLN B 1 98 ? 23.781 -2.463 -6.203 1 98.19 98 GLN B N 1
ATOM 2268 C CA . GLN B 1 98 ? 22.469 -2.426 -6.844 1 98.19 98 GLN B CA 1
ATOM 2269 C C . GLN B 1 98 ? 21.781 -1.083 -6.613 1 98.19 98 GLN B C 1
ATOM 2271 O O . GLN B 1 98 ? 21.297 -0.464 -7.559 1 98.19 98 GLN B O 1
ATOM 2276 N N . LEU B 1 99 ? 21.781 -0.643 -5.359 1 98.62 99 LEU B N 1
ATOM 2277 C CA . LEU B 1 99 ? 21.109 0.606 -5.02 1 98.62 99 LEU B CA 1
ATOM 2278 C C . LEU B 1 99 ? 21.781 1.79 -5.711 1 98.62 99 LEU B C 1
ATOM 2280 O O . LEU B 1 99 ? 21.094 2.713 -6.164 1 98.62 99 LEU B O 1
ATOM 2284 N N . GLN B 1 100 ? 23.062 1.732 -5.797 1 98.44 100 GLN B N 1
ATOM 2285 C CA . GLN B 1 100 ? 23.781 2.781 -6.5 1 98.44 100 GLN B CA 1
ATOM 2286 C C . GLN B 1 100 ? 23.422 2.811 -7.98 1 98.44 100 GLN B C 1
ATOM 2288 O O . GLN B 1 100 ? 23.297 3.883 -8.578 1 98.44 100 GLN B O 1
ATOM 2293 N N . ALA B 1 101 ? 23.266 1.669 -8.531 1 98 101 ALA B N 1
ATOM 2294 C CA . ALA B 1 101 ? 22.891 1.577 -9.945 1 98 101 ALA B CA 1
ATOM 2295 C C . ALA B 1 101 ? 21.484 2.141 -10.172 1 98 101 ALA B C 1
ATOM 2297 O O . ALA B 1 101 ? 21.219 2.73 -11.219 1 98 101 ALA B O 1
ATOM 2298 N N . LEU B 1 102 ? 20.625 1.967 -9.211 1 98.44 102 LEU B N 1
ATOM 2299 C CA . LEU B 1 102 ? 19.219 2.369 -9.336 1 98.44 102 LEU B CA 1
ATOM 2300 C C . LEU B 1 102 ? 19.062 3.852 -9.031 1 98.44 102 LEU B C 1
ATOM 2302 O O . LEU B 1 102 ? 18.031 4.449 -9.375 1 98.44 102 LEU B O 1
ATOM 2306 N N . ARG B 1 103 ? 20.016 4.445 -8.461 1 97.62 103 ARG B N 1
ATOM 2307 C CA . ARG B 1 103 ? 19.953 5.824 -7.992 1 97.62 103 ARG B CA 1
ATOM 2308 C C . ARG B 1 103 ? 19.656 6.785 -9.133 1 97.62 103 ARG B C 1
ATOM 2310 O O . ARG B 1 103 ? 20.219 6.664 -10.219 1 97.62 103 ARG B O 1
ATOM 2317 N N . ASN B 1 104 ? 18.719 7.727 -8.859 1 97.94 104 ASN B N 1
ATOM 2318 C CA . ASN B 1 104 ? 18.359 8.781 -9.797 1 97.94 104 ASN B CA 1
ATOM 2319 C C . ASN B 1 104 ? 17.875 8.211 -11.133 1 97.94 104 ASN B C 1
A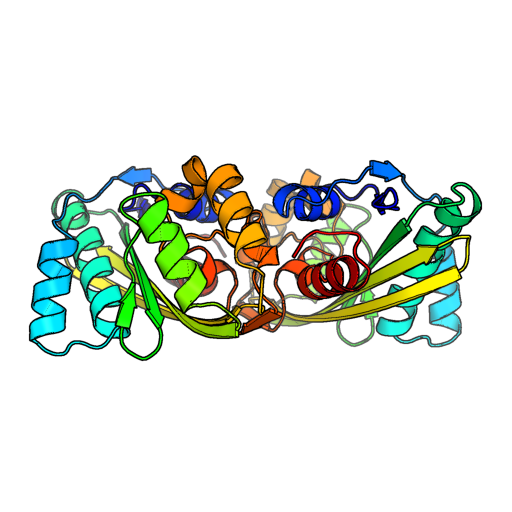TOM 2321 O O . ASN B 1 104 ? 18.156 8.781 -12.188 1 97.94 104 ASN B O 1
ATOM 2325 N N . ASP B 1 105 ? 17.281 7.082 -11.062 1 98.38 105 ASP B N 1
ATOM 2326 C CA . ASP B 1 105 ? 16.859 6.414 -12.289 1 98.38 105 ASP B CA 1
ATOM 2327 C C . ASP B 1 105 ? 15.562 5.637 -12.062 1 98.38 105 ASP B C 1
ATOM 2329 O O . ASP B 1 105 ? 15.023 5.625 -10.953 1 98.38 105 ASP B O 1
ATOM 2333 N N . ARG B 1 106 ? 15.055 5.074 -13.141 1 98.56 106 ARG B N 1
ATOM 2334 C CA . ARG B 1 106 ? 13.82 4.301 -13.102 1 98.56 106 ARG B CA 1
ATOM 2335 C C . ARG B 1 106 ? 14.102 2.811 -13.258 1 98.56 106 ARG B C 1
ATOM 2337 O O . ARG B 1 106 ? 15.078 2.422 -13.898 1 98.56 106 ARG B O 1
ATOM 2344 N N . HIS B 1 107 ? 13.32 2.027 -12.695 1 98.81 107 HIS B N 1
ATOM 2345 C CA . HIS B 1 107 ? 13.32 0.58 -12.875 1 98.81 107 HIS B CA 1
ATOM 2346 C C . HIS B 1 107 ? 11.914 0.009 -12.773 1 98.81 107 HIS B C 1
ATOM 2348 O O . HIS B 1 107 ? 10.969 0.73 -12.445 1 98.81 107 HIS B O 1
ATOM 2354 N N . THR B 1 108 ? 11.797 -1.248 -13.109 1 98.69 108 THR B N 1
ATOM 2355 C CA . THR B 1 108 ? 10.469 -1.862 -13.172 1 98.69 108 THR B CA 1
ATOM 2356 C C 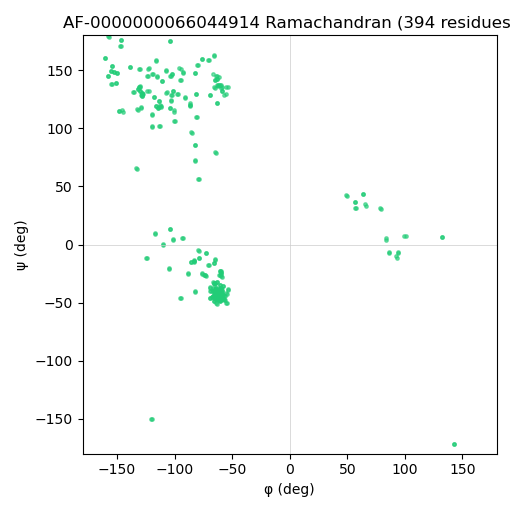. THR B 1 108 ? 10.43 -3.143 -12.344 1 98.69 108 THR B C 1
ATOM 2358 O O . THR B 1 108 ? 11.336 -3.971 -12.422 1 98.69 108 THR B O 1
ATOM 2361 N N . LEU B 1 109 ? 9.453 -3.217 -11.523 1 98.62 109 LEU B N 1
ATOM 2362 C CA . LEU B 1 109 ? 9.148 -4.477 -10.852 1 98.62 109 LEU B CA 1
ATOM 2363 C C . LEU B 1 109 ? 8.031 -5.219 -11.57 1 98.62 109 LEU B C 1
ATOM 2365 O O . LEU B 1 109 ? 7.004 -4.625 -11.914 1 98.62 109 LEU B O 1
ATOM 2369 N N . LEU B 1 110 ? 8.25 -6.445 -11.844 1 98.56 110 LEU B N 1
ATOM 2370 C CA . LEU B 1 110 ? 7.223 -7.336 -12.367 1 98.56 110 LEU B CA 1
ATOM 2371 C C . LEU B 1 110 ? 6.934 -8.469 -11.391 1 98.56 110 LEU B C 1
ATOM 2373 O O . LEU B 1 110 ? 7.836 -9.234 -11.031 1 98.56 110 LEU B O 1
ATOM 2377 N N . SER B 1 111 ? 5.73 -8.539 -10.93 1 98.56 111 SER B N 1
ATOM 2378 C CA . SER B 1 111 ? 5.309 -9.586 -10 1 98.56 111 SER B CA 1
ATOM 2379 C C . SER B 1 111 ? 4.273 -10.5 -10.641 1 98.56 111 SER B C 1
ATOM 2381 O O . SER B 1 111 ? 3.16 -10.07 -10.953 1 98.56 111 SER B O 1
ATOM 2383 N N . ALA B 1 112 ? 4.637 -11.719 -10.758 1 98.75 112 ALA B N 1
ATOM 2384 C CA . ALA B 1 112 ? 3.766 -12.711 -11.391 1 98.75 112 ALA B CA 1
ATOM 2385 C C . ALA B 1 112 ? 3.084 -13.586 -10.336 1 98.75 112 ALA B C 1
ATOM 2387 O O . ALA B 1 112 ? 3.656 -13.859 -9.281 1 98.75 112 ALA B O 1
ATOM 2388 N N . ALA B 1 113 ? 1.885 -13.984 -10.648 1 98.88 113 ALA B N 1
ATOM 2389 C CA . ALA B 1 113 ? 1.124 -14.961 -9.875 1 98.88 113 ALA B CA 1
ATOM 2390 C C . ALA B 1 113 ? 0.449 -15.977 -10.789 1 98.88 113 ALA B C 1
ATOM 2392 O O . ALA B 1 113 ? -0.141 -15.609 -11.805 1 98.88 113 ALA B O 1
ATOM 2393 N N . VAL B 1 114 ? 0.615 -17.203 -10.453 1 98.88 114 VAL B N 1
ATOM 2394 C CA . VAL B 1 114 ? -0.001 -18.281 -11.211 1 98.88 114 VAL B CA 1
ATOM 2395 C C . VAL B 1 114 ? -0.729 -19.234 -10.258 1 98.88 114 VAL B C 1
ATOM 2397 O O . VAL B 1 114 ? -0.191 -19.594 -9.211 1 98.88 114 VAL B O 1
ATOM 2400 N N . ILE B 1 115 ? -1.925 -19.562 -10.57 1 98.81 115 ILE B N 1
ATOM 2401 C CA . ILE B 1 115 ? -2.658 -20.578 -9.828 1 98.81 115 ILE B CA 1
ATOM 2402 C C . ILE B 1 115 ? -2.664 -21.891 -10.617 1 98.81 115 ILE B C 1
ATOM 2404 O O . ILE B 1 115 ? -2.99 -21.906 -11.812 1 98.81 115 ILE B O 1
ATOM 2408 N N . CYS B 1 116 ? -2.283 -22.938 -9.969 1 98.62 116 CYS B N 1
ATOM 2409 C CA . CYS B 1 116 ? -2.355 -24.281 -10.547 1 98.62 116 CYS B CA 1
ATOM 2410 C C . CYS B 1 116 ? -3.342 -25.156 -9.781 1 98.62 116 CYS B C 1
ATOM 2412 O O . CYS B 1 116 ? -3.484 -25.016 -8.562 1 98.62 116 CYS B O 1
ATOM 2414 N N . GLU B 1 117 ? -3.99 -25.969 -10.477 1 97.69 117 GLU B N 1
ATOM 2415 C CA . GLU B 1 117 ? -4.82 -27.047 -9.961 1 97.69 117 GLU B CA 1
ATOM 2416 C C . GLU B 1 117 ? -4.461 -28.375 -10.625 1 97.69 117 GLU B C 1
ATOM 2418 O O . GLU B 1 117 ? -4.367 -28.453 -11.852 1 97.69 117 GLU B O 1
ATOM 2423 N N . ASP B 1 118 ? -4.238 -29.328 -9.828 1 97.19 118 ASP B N 1
ATOM 2424 C CA . ASP B 1 118 ? -3.924 -30.672 -10.32 1 97.19 118 ASP B CA 1
ATOM 2425 C C . ASP B 1 118 ? -2.826 -30.625 -11.375 1 97.19 118 ASP B C 1
ATOM 2427 O O . ASP B 1 118 ? -2.969 -31.219 -12.453 1 97.19 118 ASP B O 1
ATOM 2431 N N . GLY B 1 119 ? -1.879 -29.812 -11.086 1 96.94 119 GLY B N 1
ATOM 2432 C CA . GLY B 1 119 ? -0.672 -29.766 -11.891 1 96.94 119 GLY B CA 1
ATOM 2433 C C . GLY B 1 119 ? -0.819 -28.891 -13.125 1 96.94 119 GLY B C 1
ATOM 2434 O O . GLY B 1 119 ? 0.106 -28.781 -13.938 1 96.94 119 GLY B O 1
ATOM 2435 N N . LYS B 1 120 ? -1.94 -28.172 -13.32 1 98 120 LYS B N 1
ATOM 2436 C CA . LYS B 1 120 ? -2.182 -27.375 -14.508 1 98 120 LYS B CA 1
ATOM 2437 C C . LYS B 1 120 ? -2.465 -25.922 -14.141 1 98 120 LYS B C 1
ATOM 2439 O O . LYS B 1 120 ? -3.227 -25.641 -13.211 1 98 120 LYS B O 1
ATOM 2444 N N . PRO B 1 121 ? -1.793 -25.031 -14.844 1 98.69 121 PRO B N 1
ATOM 2445 C CA . PRO B 1 121 ? -2.135 -23.625 -14.602 1 98.69 121 PRO B CA 1
ATOM 2446 C C . PRO B 1 121 ? -3.557 -23.281 -15.031 1 98.69 121 PRO B C 1
ATOM 2448 O O . PRO B 1 121 ? -3.979 -23.656 -16.125 1 98.69 121 PRO B O 1
ATOM 2451 N N . VAL B 1 122 ? -4.301 -22.547 -14.219 1 98.44 122 VAL B N 1
ATOM 2452 C CA . VAL B 1 122 ? -5.691 -22.234 -14.539 1 98.44 122 VAL B CA 1
ATOM 2453 C C . VAL B 1 122 ? -5.902 -20.734 -14.523 1 98.44 122 VAL B C 1
ATOM 2455 O O . VAL B 1 122 ? -6.926 -20.234 -15.008 1 98.44 122 VAL B O 1
ATOM 2458 N N . TRP B 1 123 ? -4.938 -19.953 -14.016 1 98.69 123 TRP B N 1
ATOM 2459 C CA . TRP B 1 123 ? -4.984 -18.484 -13.961 1 98.69 123 TRP B CA 1
ATOM 2460 C C . TRP B 1 123 ? -3.578 -17.906 -13.844 1 98.69 123 TRP B C 1
ATOM 2462 O O . TRP B 1 123 ? -2.695 -18.516 -13.234 1 98.69 123 TRP B O 1
ATOM 2472 N N . ARG B 1 124 ? -3.326 -16.812 -14.43 1 98.75 124 ARG B N 1
ATOM 2473 C CA . ARG B 1 124 ? -2.049 -16.109 -14.305 1 98.75 124 ARG B CA 1
ATOM 2474 C C . ARG B 1 124 ? -2.227 -14.602 -14.453 1 98.75 124 ARG B C 1
ATOM 2476 O O . ARG B 1 124 ? -3.141 -14.148 -15.141 1 98.75 124 ARG B O 1
ATOM 2483 N N . HIS B 1 125 ? -1.435 -13.875 -13.789 1 98.81 125 HIS B N 1
ATOM 2484 C CA . HIS B 1 125 ? -1.374 -12.422 -13.906 1 98.81 125 HIS B CA 1
ATOM 2485 C C . HIS B 1 125 ? 0.025 -11.906 -13.594 1 98.81 125 HIS B C 1
ATOM 2487 O O . HIS B 1 125 ? 0.694 -12.414 -12.688 1 98.81 125 HIS B O 1
ATOM 2493 N N . VAL B 1 126 ? 0.466 -10.906 -14.406 1 98.81 126 VAL B N 1
ATOM 2494 C CA . VAL B 1 126 ? 1.719 -10.211 -14.125 1 98.81 126 VAL B CA 1
ATOM 2495 C C . VAL B 1 126 ? 1.451 -8.727 -13.914 1 98.81 126 VAL B C 1
ATOM 2497 O O . VAL B 1 126 ? 0.993 -8.031 -14.828 1 98.81 126 VAL B O 1
ATOM 2500 N N . GLY B 1 127 ? 1.639 -8.289 -12.664 1 98.5 127 GLY B N 1
ATOM 2501 C CA . GLY B 1 127 ? 1.599 -6.863 -12.391 1 98.5 127 GLY B CA 1
ATOM 2502 C C . GLY B 1 127 ? 2.908 -6.16 -12.695 1 98.5 127 GLY B C 1
ATOM 2503 O O . GLY B 1 127 ? 3.982 -6.742 -12.539 1 98.5 127 GLY B O 1
ATOM 2504 N N . VAL B 1 128 ? 2.797 -4.902 -13.117 1 98.44 128 VAL B N 1
ATOM 2505 C CA . VAL B 1 128 ? 3.977 -4.113 -13.453 1 98.44 128 VAL B CA 1
ATOM 2506 C C . VAL B 1 128 ? 3.934 -2.777 -12.711 1 98.44 128 VAL B C 1
ATOM 2508 O O . VAL B 1 128 ? 2.908 -2.092 -12.719 1 98.44 128 VAL B O 1
ATOM 2511 N N . VAL B 1 129 ? 5.047 -2.445 -12.062 1 98.38 129 VAL B N 1
ATOM 2512 C CA . VAL B 1 129 ? 5.172 -1.172 -11.359 1 98.38 129 VAL B CA 1
ATOM 2513 C C . VAL B 1 129 ? 6.48 -0.492 -11.758 1 98.38 129 VAL B C 1
ATOM 2515 O O . VAL B 1 129 ? 7.527 -1.141 -11.828 1 98.38 129 VAL B O 1
ATOM 2518 N N . ARG B 1 130 ? 6.422 0.741 -12.016 1 98.56 130 ARG B N 1
ATOM 2519 C CA . ARG B 1 130 ? 7.605 1.542 -12.305 1 98.56 130 ARG B CA 1
ATOM 2520 C C . ARG B 1 130 ? 7.941 2.463 -11.141 1 98.56 130 ARG B C 1
ATOM 2522 O O . ARG B 1 130 ? 7.062 3.135 -10.602 1 98.56 130 ARG B O 1
ATOM 2529 N N . LEU B 1 131 ? 9.195 2.453 -10.727 1 98.69 131 LEU B N 1
ATOM 2530 C CA . LEU B 1 131 ? 9.664 3.266 -9.609 1 98.69 131 LEU B CA 1
ATOM 2531 C C . LEU B 1 131 ? 10.82 4.164 -10.039 1 98.69 131 LEU B C 1
ATOM 2533 O O . LEU B 1 131 ? 11.648 3.768 -10.867 1 98.69 131 LEU B O 1
ATOM 2537 N N . ARG B 1 132 ? 10.875 5.305 -9.492 1 98.69 132 ARG B N 1
ATOM 2538 C CA . ARG B 1 132 ? 12.008 6.207 -9.656 1 98.69 132 ARG B CA 1
ATOM 2539 C C . ARG B 1 132 ? 12.688 6.48 -8.312 1 98.69 132 ARG B C 1
ATOM 2541 O O . ARG B 1 132 ? 12.031 6.871 -7.348 1 98.69 132 ARG B O 1
ATOM 2548 N N . MET B 1 133 ? 13.922 6.281 -8.266 1 98.38 133 MET B N 1
ATOM 2549 C CA . MET B 1 133 ? 14.68 6.512 -7.039 1 98.38 133 MET B CA 1
ATOM 2550 C C . MET B 1 133 ? 15.25 7.922 -7.008 1 98.38 133 MET B C 1
ATOM 2552 O O . MET B 1 133 ? 15.625 8.469 -8.047 1 98.38 133 MET B O 1
ATOM 2556 N N . HIS B 1 134 ? 15.367 8.492 -5.82 1 97.69 134 HIS B N 1
ATOM 2557 C CA . HIS B 1 134 ? 16.031 9.773 -5.613 1 97.69 134 HIS B CA 1
ATOM 2558 C C . HIS B 1 134 ? 17.531 9.672 -5.918 1 97.69 134 HIS B C 1
ATOM 2560 O O . HIS B 1 134 ? 18.078 8.57 -5.988 1 97.69 134 HIS B O 1
ATOM 2566 N N . ASP B 1 135 ? 18.094 10.836 -6.102 1 96.75 135 ASP B N 1
ATOM 2567 C CA . ASP B 1 135 ? 19.547 10.922 -6.145 1 96.75 135 ASP B CA 1
ATOM 2568 C C . ASP B 1 135 ? 20.141 10.969 -4.734 1 96.75 135 ASP B C 1
ATOM 2570 O O . ASP B 1 135 ? 20.719 11.984 -4.336 1 96.75 135 ASP B O 1
ATOM 2574 N N . VAL B 1 136 ? 20.109 9.883 -4.051 1 96 136 VAL B N 1
ATOM 2575 C CA . VAL B 1 136 ? 20.547 9.805 -2.66 1 96 136 VAL B CA 1
ATOM 2576 C C . VAL B 1 136 ? 22.078 9.703 -2.605 1 96 136 VAL B C 1
ATOM 2578 O O . VAL B 1 136 ? 22.703 9.25 -3.562 1 96 136 VAL B O 1
ATOM 2581 N N . SER B 1 137 ? 22.656 10.109 -1.555 1 95.94 137 SER B N 1
ATOM 2582 C CA . SER B 1 137 ? 24.109 10.109 -1.417 1 95.94 137 SER B CA 1
ATOM 2583 C C . SER B 1 137 ? 24.641 8.703 -1.145 1 95.94 137 SER B C 1
ATOM 2585 O O . SER B 1 137 ? 23.891 7.836 -0.682 1 95.94 137 SER B O 1
ATOM 2587 N N . ASP B 1 138 ? 25.922 8.484 -1.404 1 97.19 138 ASP B N 1
ATOM 2588 C CA . ASP B 1 138 ? 26.578 7.219 -1.079 1 97.19 138 ASP B CA 1
ATOM 2589 C C . ASP B 1 138 ? 26.547 6.953 0.425 1 97.19 138 ASP B C 1
ATOM 2591 O O . ASP B 1 138 ? 26.344 5.816 0.854 1 97.19 138 ASP B O 1
ATOM 2595 N N . ALA B 1 139 ? 26.781 8 1.123 1 97.19 139 ALA B N 1
ATOM 2596 C CA . ALA B 1 139 ? 26.766 7.871 2.578 1 97.19 139 ALA B CA 1
ATOM 2597 C C . ALA B 1 139 ? 25.391 7.402 3.072 1 97.19 139 ALA B C 1
ATOM 2599 O O . ALA B 1 139 ? 25.312 6.527 3.936 1 97.19 139 ALA B O 1
ATOM 2600 N N . TYR B 1 140 ? 24.344 7.922 2.547 1 97.06 140 TYR B N 1
ATOM 2601 C CA . TYR B 1 140 ? 23 7.512 2.926 1 97.06 140 TYR B CA 1
ATOM 2602 C C . TYR B 1 140 ? 22.75 6.047 2.57 1 97.06 140 TYR B C 1
ATOM 2604 O O . TYR B 1 140 ? 22.219 5.289 3.381 1 97.06 140 TYR B O 1
ATOM 2612 N N . LEU B 1 141 ? 23.125 5.68 1.37 1 98.25 141 LEU B N 1
ATOM 2613 C CA . LEU B 1 141 ? 22.906 4.309 0.922 1 98.25 141 LEU B CA 1
ATOM 2614 C C . LEU B 1 141 ? 23.672 3.32 1.806 1 98.25 141 LEU B C 1
ATOM 2616 O O . LEU B 1 141 ? 23.156 2.254 2.137 1 98.25 141 LEU B O 1
ATOM 2620 N N . GLN B 1 142 ? 24.906 3.695 2.133 1 98.25 142 GLN B N 1
ATOM 2621 C CA . GLN B 1 142 ? 25.688 2.844 3.018 1 98.25 142 GLN B CA 1
ATOM 2622 C C . GLN B 1 142 ? 25 2.66 4.367 1 98.25 142 GLN B C 1
ATOM 2624 O O . GLN B 1 142 ? 24.906 1.541 4.871 1 98.25 142 GLN B O 1
ATOM 2629 N N . ASP B 1 143 ? 24.531 3.719 4.938 1 97.75 143 ASP B N 1
ATOM 2630 C CA . ASP B 1 143 ? 23.844 3.672 6.223 1 97.75 143 ASP B CA 1
ATOM 2631 C C . ASP B 1 143 ? 22.547 2.873 6.117 1 97.75 143 ASP B C 1
ATOM 2633 O O . ASP B 1 143 ? 22.219 2.094 7.016 1 97.75 143 ASP B O 1
ATOM 2637 N N . TYR B 1 144 ? 21.812 3.146 5.074 1 98.38 144 TYR B N 1
ATOM 2638 C CA . TYR B 1 144 ? 20.562 2.441 4.828 1 98.38 144 TYR B CA 1
ATOM 2639 C C . TYR B 1 144 ? 20.781 0.934 4.793 1 98.38 144 TYR B C 1
ATOM 2641 O O . TYR B 1 144 ? 20.062 0.177 5.441 1 98.38 144 TYR B O 1
ATOM 2649 N N . VAL B 1 145 ? 21.781 0.509 3.982 1 98.69 145 VAL B N 1
ATOM 2650 C CA . VAL B 1 145 ? 22.078 -0.915 3.842 1 98.69 145 VAL B CA 1
ATOM 2651 C C . VAL B 1 145 ? 22.484 -1.495 5.195 1 98.69 145 VAL B C 1
ATOM 2653 O O . VAL B 1 145 ? 22.016 -2.57 5.582 1 98.69 145 VAL B O 1
ATOM 2656 N N . ALA B 1 146 ? 23.266 -0.75 5.906 1 98.38 146 ALA B N 1
ATOM 2657 C CA . ALA B 1 146 ? 23.75 -1.222 7.207 1 98.38 146 ALA B CA 1
ATOM 2658 C C . ALA B 1 146 ? 22.594 -1.401 8.18 1 98.38 146 ALA B C 1
ATOM 2660 O O . ALA B 1 146 ? 22.484 -2.428 8.859 1 98.38 146 ALA B O 1
ATOM 2661 N N . ARG B 1 147 ? 21.672 -0.451 8.195 1 96.94 147 ARG B N 1
ATOM 2662 C CA . ARG B 1 147 ? 20.578 -0.447 9.156 1 96.94 147 ARG B CA 1
ATOM 2663 C C . ARG B 1 147 ? 19.531 -1.504 8.797 1 96.94 147 ARG B C 1
ATOM 2665 O O . ARG B 1 147 ? 18.859 -2.041 9.672 1 96.94 147 ARG B O 1
ATOM 2672 N N . ASN B 1 148 ? 19.469 -1.841 7.445 1 98.31 148 ASN B N 1
ATOM 2673 C CA . ASN B 1 148 ? 18.328 -2.627 6.996 1 98.31 148 ASN B CA 1
ATOM 2674 C C . ASN B 1 148 ? 18.766 -3.982 6.449 1 98.31 148 ASN B C 1
ATOM 2676 O O . ASN B 1 148 ? 17.938 -4.746 5.941 1 98.31 148 ASN B O 1
ATOM 2680 N N . TRP B 1 149 ? 19.984 -4.406 6.574 1 98.5 149 TRP B N 1
ATOM 2681 C CA . TRP B 1 149 ? 20.547 -5.555 5.871 1 98.5 149 TRP B CA 1
ATOM 2682 C C . TRP B 1 149 ? 19.734 -6.816 6.148 1 98.5 149 TRP B C 1
ATOM 2684 O O . TRP B 1 149 ? 19.391 -7.559 5.223 1 98.5 149 TRP B O 1
ATOM 2694 N N . ASP B 1 150 ? 19.391 -7.02 7.375 1 97.81 150 ASP B N 1
ATOM 2695 C CA . ASP B 1 150 ? 18.703 -8.25 7.762 1 97.81 150 ASP B CA 1
ATOM 2696 C C . ASP B 1 150 ? 17.359 -8.391 7.031 1 97.81 150 ASP B C 1
ATOM 2698 O O . ASP B 1 150 ? 16.906 -9.5 6.773 1 97.81 150 ASP B O 1
ATOM 2702 N N . SER B 1 151 ? 16.828 -7.281 6.664 1 97.69 151 SER B N 1
ATOM 2703 C CA . SER B 1 151 ? 15.523 -7.273 6.004 1 97.69 151 SER B CA 1
ATOM 2704 C C . SER B 1 151 ? 15.672 -7.258 4.484 1 97.69 151 SER B C 1
ATOM 2706 O O . SER B 1 151 ? 15.117 -8.109 3.789 1 97.69 151 SER B O 1
ATOM 2708 N N . ILE B 1 152 ? 16.531 -6.434 3.955 1 98.06 152 ILE B N 1
ATOM 2709 C CA . ILE B 1 152 ? 16.547 -6.113 2.531 1 98.06 152 ILE B CA 1
ATOM 2710 C C . ILE B 1 152 ? 17.312 -7.191 1.768 1 98.06 152 ILE B C 1
ATOM 2712 O O . ILE B 1 152 ? 17.219 -7.27 0.539 1 98.06 152 ILE B O 1
ATOM 2716 N N . ARG B 1 153 ? 18.047 -8.039 2.475 1 97.19 153 ARG B N 1
ATOM 2717 C CA . ARG B 1 153 ? 18.797 -9.109 1.812 1 97.19 153 ARG B CA 1
ATOM 2718 C C . ARG B 1 153 ? 17.844 -10.102 1.159 1 97.19 153 ARG B C 1
ATOM 2720 O O . ARG B 1 153 ? 18.25 -10.891 0.304 1 97.19 153 ARG B O 1
ATOM 2727 N N . HIS B 1 154 ? 16.547 -10.039 1.481 1 94.94 154 HIS B N 1
ATOM 2728 C CA . HIS B 1 154 ? 15.539 -10.969 0.978 1 94.94 154 HIS B CA 1
ATOM 2729 C C . HIS B 1 154 ? 14.68 -10.32 -0.107 1 94.94 154 HIS B C 1
ATOM 2731 O O . HIS B 1 154 ? 13.664 -10.875 -0.515 1 94.94 154 HIS B O 1
ATOM 2737 N N . ALA B 1 155 ? 15.125 -9.164 -0.622 1 96 155 ALA B N 1
ATOM 2738 C CA . ALA B 1 155 ? 14.32 -8.438 -1.604 1 96 155 ALA B CA 1
ATOM 2739 C C . ALA B 1 155 ? 15.164 -8.07 -2.826 1 96 155 ALA B C 1
ATOM 2741 O O . ALA B 1 155 ? 16.312 -7.633 -2.693 1 96 155 ALA B O 1
ATOM 2742 N N . VAL B 1 156 ? 14.547 -8.289 -3.979 1 94.62 156 VAL B N 1
ATOM 2743 C CA . VAL B 1 156 ? 15.195 -7.816 -5.195 1 94.62 156 VAL B CA 1
ATOM 2744 C C . VAL B 1 156 ? 15.344 -6.301 -5.145 1 94.62 156 VAL B C 1
ATOM 2746 O O . VAL B 1 156 ? 14.445 -5.598 -4.672 1 94.62 156 VAL B O 1
ATOM 2749 N N . GLY B 1 157 ? 16.469 -5.797 -5.539 1 96.88 157 GLY B N 1
ATOM 2750 C CA . GLY B 1 157 ? 16.703 -4.359 -5.566 1 96.88 157 GLY B CA 1
ATOM 2751 C C . GLY B 1 157 ? 17.188 -3.809 -4.234 1 96.88 157 GLY B C 1
ATOM 2752 O O . GLY B 1 157 ? 17.5 -2.621 -4.125 1 96.88 157 GLY B O 1
ATOM 2753 N N . ALA B 1 158 ? 17.188 -4.703 -3.178 1 98.19 158 ALA B N 1
ATOM 2754 C CA . ALA B 1 158 ? 17.688 -4.355 -1.85 1 98.19 158 ALA B CA 1
ATOM 2755 C C . ALA B 1 158 ? 16.844 -3.24 -1.226 1 98.19 158 ALA B C 1
ATOM 2757 O O . ALA B 1 158 ? 17.391 -2.297 -0.647 1 98.19 158 ALA B O 1
ATOM 2758 N N . TYR B 1 159 ? 15.578 -3.324 -1.344 1 98.5 159 TYR B N 1
ATOM 2759 C CA . TYR B 1 159 ? 14.68 -2.385 -0.679 1 98.5 159 TYR B CA 1
ATOM 2760 C C . TYR B 1 159 ? 13.312 -3.012 -0.438 1 98.5 159 TYR B C 1
ATOM 2762 O O . TYR B 1 159 ? 12.914 -3.938 -1.148 1 98.5 159 TYR B O 1
ATOM 2770 N N . LYS B 1 160 ? 12.648 -2.516 0.573 1 98 160 LYS B N 1
ATOM 2771 C CA . LYS B 1 160 ? 11.266 -2.85 0.882 1 98 160 LYS B CA 1
ATOM 2772 C C . LYS B 1 160 ? 10.422 -1.588 1.07 1 98 160 LYS B C 1
ATOM 2774 O O . LYS B 1 160 ? 10.688 -0.789 1.972 1 98 160 LYS B O 1
ATOM 2779 N N . LEU B 1 161 ? 9.422 -1.441 0.198 1 97.25 161 LEU B N 1
ATOM 2780 C CA . LEU B 1 161 ? 8.609 -0.23 0.195 1 97.25 161 LEU B CA 1
ATOM 2781 C C . LEU B 1 161 ? 7.801 -0.114 1.482 1 97.25 161 LEU B C 1
ATOM 2783 O O . LEU B 1 161 ? 7.527 0.993 1.951 1 97.25 161 LEU B O 1
ATOM 2787 N N . GLU B 1 162 ? 7.371 -1.258 2.068 1 96.19 162 GLU B N 1
ATOM 2788 C CA . GLU B 1 162 ? 6.559 -1.29 3.283 1 96.19 162 GLU B CA 1
ATOM 2789 C C . GLU B 1 162 ? 7.391 -0.927 4.508 1 96.19 162 GLU B C 1
ATOM 2791 O O . GLU B 1 162 ? 6.859 -0.812 5.613 1 96.19 162 GLU B O 1
ATOM 2796 N N . GLU B 1 163 ? 8.68 -0.793 4.34 1 97.88 163 GLU B N 1
ATOM 2797 C CA . GLU B 1 163 ? 9.625 -0.4 5.387 1 97.88 163 GLU B CA 1
ATOM 2798 C C . GLU B 1 163 ? 10.359 0.885 5.012 1 97.88 163 GLU B C 1
ATOM 2800 O O . GLU B 1 163 ? 9.781 1.774 4.383 1 97.88 163 GLU B O 1
ATOM 2805 N N . GLU B 1 164 ? 11.594 1.051 5.484 1 98.12 164 GLU B N 1
ATOM 2806 C CA . GLU B 1 164 ? 12.32 2.303 5.297 1 98.12 164 GLU B CA 1
ATOM 2807 C C . GLU B 1 164 ? 12.625 2.549 3.822 1 98.12 164 GLU B C 1
ATOM 2809 O O . GLU B 1 164 ? 12.953 3.672 3.43 1 98.12 164 GLU B O 1
ATOM 2814 N N . GLY B 1 165 ? 12.508 1.5 2.951 1 98.25 165 GLY B N 1
ATOM 2815 C CA . GLY B 1 165 ? 12.828 1.615 1.539 1 98.25 165 GLY B CA 1
ATOM 2816 C C . GLY B 1 165 ? 11.992 2.652 0.816 1 98.25 165 GLY B C 1
ATOM 2817 O O . GLY B 1 165 ? 12.383 3.145 -0.244 1 98.25 165 GLY B O 1
ATOM 2818 N N . VAL B 1 166 ? 10.828 2.969 1.354 1 98.25 166 VAL B N 1
ATOM 2819 C CA . VAL B 1 166 ? 9.938 3.941 0.733 1 98.25 166 VAL B CA 1
ATOM 2820 C C . VAL B 1 166 ? 10.641 5.293 0.626 1 98.25 166 VAL B C 1
ATOM 2822 O O . VAL B 1 166 ? 10.367 6.074 -0.288 1 98.25 166 VAL B O 1
ATOM 2825 N N . ARG B 1 167 ? 11.625 5.594 1.439 1 97.69 167 ARG B N 1
ATOM 2826 C CA . ARG B 1 167 ? 12.344 6.863 1.454 1 97.69 167 ARG B CA 1
ATOM 2827 C C . ARG B 1 167 ? 13.227 7.008 0.219 1 97.69 167 ARG B C 1
ATOM 2829 O O . ARG B 1 167 ? 13.688 8.109 -0.094 1 97.69 167 ARG B O 1
ATOM 2836 N N . LEU B 1 168 ? 13.477 5.93 -0.425 1 98.12 168 LEU B N 1
ATOM 2837 C CA . LEU B 1 168 ? 14.398 5.93 -1.56 1 98.12 168 LEU B CA 1
ATOM 2838 C C . LEU B 1 168 ? 13.711 6.465 -2.812 1 98.12 168 LEU B C 1
ATOM 2840 O O . LEU B 1 168 ? 14.375 6.805 -3.793 1 98.12 168 LEU B O 1
ATOM 2844 N N . PHE B 1 169 ? 12.375 6.617 -2.773 1 98.19 169 PHE B N 1
ATOM 2845 C CA . PHE B 1 169 ? 11.703 6.762 -4.059 1 98.19 169 PHE B CA 1
ATOM 2846 C C . PHE B 1 169 ? 10.992 8.102 -4.148 1 98.19 169 PHE B C 1
ATOM 2848 O O . PHE B 1 169 ? 10.414 8.578 -3.164 1 98.19 169 PHE B O 1
ATOM 2855 N N . SER B 1 170 ? 10.961 8.625 -5.367 1 96.69 170 SER B N 1
ATOM 2856 C CA . SER B 1 170 ? 10.297 9.891 -5.648 1 96.69 170 SER B CA 1
ATOM 2857 C C . SER B 1 170 ? 8.961 9.672 -6.359 1 96.69 170 SER B C 1
ATOM 2859 O O . SER B 1 170 ? 8.102 10.555 -6.363 1 96.69 170 SER B O 1
ATOM 2861 N N . ARG B 1 171 ? 8.906 8.516 -6.934 1 97 171 ARG B N 1
ATOM 2862 C CA . ARG B 1 171 ? 7.703 8.234 -7.703 1 97 171 ARG B CA 1
ATOM 2863 C C . ARG B 1 171 ? 7.449 6.73 -7.793 1 97 171 ARG B C 1
ATOM 2865 O O . ARG B 1 171 ? 8.391 5.945 -7.922 1 97 171 ARG B O 1
ATOM 2872 N N . ILE B 1 172 ? 6.262 6.367 -7.652 1 97.56 172 ILE B N 1
ATOM 2873 C CA . ILE B 1 172 ? 5.797 4.992 -7.809 1 97.56 172 ILE B CA 1
ATOM 2874 C C . ILE B 1 172 ? 4.559 4.965 -8.695 1 97.56 172 ILE B C 1
ATOM 2876 O O . ILE B 1 172 ? 3.533 5.566 -8.359 1 97.56 172 ILE B O 1
ATOM 2880 N N . ASP B 1 173 ? 4.652 4.367 -9.789 1 97.06 173 ASP B N 1
ATOM 2881 C CA . ASP B 1 173 ? 3.541 4.254 -10.734 1 97.06 173 ASP B CA 1
ATOM 2882 C C . ASP B 1 173 ? 3.072 2.807 -10.859 1 97.06 173 ASP B C 1
ATOM 2884 O O . ASP B 1 173 ? 3.629 2.033 -11.633 1 97.06 173 ASP B O 1
ATOM 2888 N N . GLY B 1 174 ? 1.989 2.492 -10.211 1 96.38 174 GLY B N 1
ATOM 2889 C CA . GLY B 1 174 ? 1.453 1.141 -10.234 1 96.38 174 GLY B CA 1
ATOM 2890 C C . GLY B 1 174 ? 0.865 0.71 -8.906 1 96.38 174 GLY B C 1
ATOM 2891 O O . GLY B 1 174 ? 0.753 1.517 -7.98 1 96.38 174 GLY B O 1
ATOM 2892 N N . ASP B 1 175 ? 0.532 -0.516 -8.844 1 96.19 175 ASP B N 1
ATOM 2893 C CA . ASP B 1 175 ? -0.172 -1.113 -7.711 1 96.19 175 ASP B CA 1
ATOM 2894 C C . ASP B 1 175 ? 0.795 -1.448 -6.574 1 96.19 175 ASP B C 1
ATOM 2896 O O . ASP B 1 175 ? 1.815 -2.104 -6.797 1 96.19 175 ASP B O 1
ATOM 2900 N N . TYR B 1 176 ? 0.454 -1.021 -5.414 1 97.38 176 TYR B N 1
ATOM 2901 C CA . TYR B 1 176 ? 1.296 -1.204 -4.234 1 97.38 176 TYR B CA 1
ATOM 2902 C C . TYR B 1 176 ? 1.49 -2.684 -3.93 1 97.38 176 TYR B C 1
ATOM 2904 O O . TYR B 1 176 ? 2.598 -3.115 -3.6 1 97.38 176 TYR B O 1
ATOM 2912 N N . PHE B 1 177 ? 0.451 -3.477 -4.004 1 97.81 177 PHE B N 1
ATOM 2913 C CA . PHE B 1 177 ? 0.553 -4.895 -3.691 1 97.81 177 PHE B CA 1
ATOM 2914 C C . PHE B 1 177 ? 1.495 -5.598 -4.66 1 97.81 177 PHE B C 1
ATOM 2916 O O . PHE B 1 177 ? 2.201 -6.535 -4.277 1 97.81 177 PHE B O 1
ATOM 2923 N N . THR B 1 178 ? 1.516 -5.117 -5.84 1 97.62 178 THR B N 1
ATOM 2924 C CA . THR B 1 178 ? 2.455 -5.629 -6.832 1 97.62 178 THR B CA 1
ATOM 2925 C C . THR B 1 178 ? 3.893 -5.324 -6.426 1 97.62 178 THR B C 1
ATOM 2927 O O . THR B 1 178 ? 4.789 -6.148 -6.613 1 97.62 178 THR B O 1
ATOM 2930 N N . VAL B 1 179 ? 4.109 -4.172 -5.895 1 98.06 179 VAL B N 1
ATOM 2931 C CA . VAL B 1 179 ? 5.441 -3.836 -5.406 1 98.06 179 VAL B CA 1
ATOM 2932 C C . VAL B 1 179 ? 5.867 -4.836 -4.332 1 98.06 179 VAL B C 1
ATOM 2934 O O . VAL B 1 179 ? 7.02 -5.277 -4.309 1 98.06 179 VAL B O 1
ATOM 2937 N N . LEU B 1 180 ? 4.891 -5.203 -3.49 1 97.69 180 LEU B N 1
ATOM 2938 C CA . LEU B 1 180 ? 5.199 -6.09 -2.375 1 97.69 180 LEU B CA 1
ATOM 2939 C C . LEU B 1 180 ? 5.422 -7.516 -2.861 1 97.69 180 LEU B C 1
ATOM 2941 O O . LEU B 1 180 ? 6.031 -8.328 -2.16 1 97.69 180 LEU B O 1
ATOM 2945 N N . GLY B 1 181 ? 4.781 -7.824 -4.02 1 97.62 181 GLY B N 1
ATOM 2946 C CA . GLY B 1 181 ? 5.133 -9.117 -4.586 1 97.62 181 GLY B CA 1
ATOM 2947 C C . GLY B 1 181 ? 3.926 -9.945 -4.992 1 97.62 181 GLY B C 1
ATOM 2948 O O . GLY B 1 181 ? 4.059 -11.117 -5.34 1 97.62 181 GLY B O 1
ATOM 2949 N N . LEU B 1 182 ? 2.76 -9.359 -4.918 1 98.12 182 LEU B N 1
ATOM 2950 C CA . LEU B 1 182 ? 1.551 -10.117 -5.223 1 98.12 182 LEU B CA 1
ATOM 2951 C C . LEU B 1 182 ? 0.486 -9.211 -5.836 1 98.12 182 LEU B C 1
ATOM 2953 O O . LEU B 1 182 ? 0.059 -8.234 -5.219 1 98.12 182 LEU B O 1
ATOM 2957 N N . PRO B 1 183 ? 0.13 -9.461 -7.117 1 98.12 183 PRO B N 1
ATOM 2958 C CA . PRO B 1 183 ? -1.034 -8.758 -7.652 1 98.12 183 PRO B CA 1
ATOM 2959 C C . PRO B 1 183 ? -2.332 -9.133 -6.941 1 98.12 183 PRO B C 1
ATOM 2961 O O . PRO B 1 183 ? -3.18 -9.812 -7.52 1 98.12 183 PRO B O 1
ATOM 2964 N N . LEU B 1 184 ? -2.547 -8.602 -5.848 1 98.38 184 LEU B N 1
ATOM 2965 C CA . LEU B 1 184 ? -3.531 -9.047 -4.867 1 98.38 184 LEU B CA 1
ATOM 2966 C C . LEU B 1 184 ? -4.949 -8.805 -5.375 1 98.38 184 LEU B C 1
ATOM 2968 O O . LEU B 1 184 ? -5.809 -9.68 -5.258 1 98.38 184 LEU B O 1
ATOM 2972 N N . LEU B 1 185 ? -5.23 -7.598 -5.938 1 97.75 185 LEU B N 1
ATOM 2973 C CA . LEU B 1 185 ? -6.586 -7.273 -6.367 1 97.75 185 LEU B CA 1
ATOM 2974 C C . LEU B 1 185 ? -7.066 -8.258 -7.43 1 97.75 185 LEU B C 1
ATOM 2976 O O . LEU B 1 185 ? -8.195 -8.758 -7.359 1 97.75 185 LEU B O 1
ATOM 2980 N N . GLU B 1 186 ? -6.172 -8.523 -8.367 1 97.94 186 GLU B N 1
ATOM 2981 C CA . GLU B 1 186 ? -6.5 -9.469 -9.438 1 97.94 186 GLU B CA 1
ATOM 2982 C C . GLU B 1 186 ? -6.703 -10.875 -8.883 1 97.94 186 GLU B C 1
ATOM 2984 O O . GLU B 1 186 ? -7.613 -11.594 -9.305 1 97.94 186 GLU B O 1
ATOM 2989 N N . LEU B 1 187 ? -5.875 -11.258 -7.973 1 98.25 187 LEU B N 1
ATOM 2990 C CA . LEU B 1 187 ? -5.988 -12.57 -7.348 1 98.25 187 LEU B CA 1
ATOM 2991 C C . LEU B 1 187 ? -7.324 -12.711 -6.621 1 98.25 187 LEU B C 1
ATOM 2993 O O . LEU B 1 187 ? -8.031 -13.703 -6.805 1 98.25 187 LEU B O 1
ATOM 2997 N N . LEU B 1 188 ? -7.688 -11.719 -5.844 1 97.75 188 LEU B N 1
ATOM 2998 C CA . LEU B 1 188 ? -8.93 -11.75 -5.074 1 97.75 188 LEU B CA 1
ATOM 2999 C C . LEU B 1 188 ? -10.141 -11.82 -5.996 1 97.75 188 LEU B C 1
ATOM 3001 O O . LEU B 1 188 ? -11.102 -12.539 -5.715 1 97.75 188 LEU B O 1
ATOM 3005 N N . SER B 1 189 ? -10.062 -11.031 -7.055 1 96.44 189 SER B N 1
ATOM 3006 C CA . SER B 1 189 ? -11.141 -11.047 -8.039 1 96.44 189 SER B CA 1
ATOM 3007 C C . SER B 1 189 ? -11.328 -12.445 -8.625 1 96.44 189 SER B C 1
ATOM 3009 O O . SER B 1 189 ? -12.453 -12.93 -8.75 1 96.44 189 SER B O 1
ATOM 3011 N N . TYR B 1 190 ? -10.258 -13.133 -8.938 1 97.19 190 TYR B N 1
ATOM 3012 C CA . TYR B 1 190 ? -10.32 -14.477 -9.5 1 97.19 190 TYR B CA 1
ATOM 3013 C C . TYR B 1 190 ? -10.898 -15.461 -8.492 1 97.19 190 TYR B C 1
ATOM 3015 O O . TYR B 1 190 ? -11.781 -16.25 -8.828 1 97.19 190 TYR B O 1
ATOM 3023 N N . LEU B 1 191 ? -10.375 -15.445 -7.242 1 96.75 191 LEU B N 1
ATOM 3024 C CA . LEU B 1 191 ? -10.836 -16.375 -6.215 1 96.75 191 LEU B CA 1
ATOM 3025 C C . LEU B 1 191 ? -12.32 -16.203 -5.941 1 96.75 191 LEU B C 1
ATOM 3027 O O . LEU B 1 191 ? -13.031 -17.188 -5.691 1 96.75 191 LEU B O 1
ATOM 3031 N N . ALA B 1 192 ? -12.766 -14.938 -5.98 1 94.56 192 ALA B N 1
ATOM 3032 C CA . ALA B 1 192 ? -14.18 -14.664 -5.777 1 94.56 192 ALA B CA 1
ATOM 3033 C C . ALA B 1 192 ? -15.016 -15.203 -6.938 1 94.56 192 ALA B C 1
ATOM 3035 O O . ALA B 1 192 ? -16.062 -15.82 -6.727 1 94.56 192 ALA B O 1
ATOM 3036 N N . LEU B 1 193 ? -14.594 -14.984 -8.156 1 92.88 193 LEU B N 1
ATOM 3037 C CA . LEU B 1 193 ? -15.281 -15.438 -9.352 1 92.88 193 LEU B CA 1
ATOM 3038 C C . LEU B 1 193 ? -15.383 -16.953 -9.375 1 92.88 193 LEU B C 1
ATOM 3040 O O . LEU B 1 193 ? -16.406 -17.516 -9.797 1 92.88 193 LEU B O 1
ATOM 3044 N N . ARG B 1 194 ? -14.398 -17.609 -8.875 1 93.31 194 ARG B N 1
ATOM 3045 C CA . ARG B 1 194 ? -14.328 -19.062 -8.852 1 93.31 194 ARG B CA 1
ATOM 3046 C C . ARG B 1 194 ? -15.234 -19.641 -7.766 1 93.31 194 ARG B C 1
ATOM 3048 O O . ARG B 1 194 ? -15.531 -20.844 -7.77 1 93.31 194 ARG B O 1
ATOM 3055 N N . GLY B 1 195 ? -15.5 -18.781 -6.73 1 92.12 195 GLY B N 1
ATOM 3056 C CA . GLY B 1 195 ? -16.344 -19.234 -5.629 1 92.12 195 GLY B CA 1
ATOM 3057 C C . GLY B 1 195 ? -15.555 -19.672 -4.414 1 92.12 195 GLY B C 1
ATOM 3058 O O . GLY B 1 195 ? -16.125 -20.203 -3.463 1 92.12 195 GLY B O 1
ATOM 3059 N N . ASP B 1 196 ? -14.25 -19.453 -4.43 1 92.31 196 ASP B N 1
ATOM 3060 C CA . ASP B 1 196 ? -13.398 -19.875 -3.318 1 92.31 196 ASP B CA 1
ATOM 3061 C C . ASP B 1 196 ? -13.367 -18.812 -2.219 1 92.31 196 ASP B C 1
ATOM 3063 O O . ASP B 1 196 ? -12.938 -19.094 -1.097 1 92.31 196 ASP B O 1
ATOM 3067 N N . LEU B 1 197 ? -13.812 -17.625 -2.551 1 89.75 197 LEU B N 1
ATOM 3068 C CA . LEU B 1 197 ? -13.953 -16.516 -1.614 1 89.75 197 LEU B CA 1
ATOM 3069 C C . LEU B 1 197 ? -15.352 -15.906 -1.69 1 89.75 197 LEU B C 1
ATOM 3071 O O . LEU B 1 197 ? -15.844 -15.617 -2.781 1 89.75 197 LEU B O 1
ATOM 3075 N N . PRO B 1 198 ? -15.891 -15.844 -0.503 1 86.06 198 PRO B N 1
ATOM 3076 C CA . PRO B 1 198 ? -17.219 -15.234 -0.548 1 86.06 198 PRO B CA 1
ATOM 3077 C C . PRO B 1 198 ? -17.188 -13.781 -1.031 1 86.06 198 PRO B C 1
ATOM 3079 O O . PRO B 1 198 ? -16.219 -13.062 -0.77 1 86.06 198 PRO B O 1
ATOM 3082 N N . ARG B 1 199 ? -18.297 -13.406 -1.861 1 83.94 199 ARG B N 1
ATOM 3083 C CA . ARG B 1 199 ? -18.484 -12.023 -2.281 1 83.94 199 ARG B CA 1
ATOM 3084 C C . ARG B 1 199 ? -19.953 -11.688 -2.42 1 83.94 199 ARG B C 1
ATOM 3086 O O . ARG B 1 199 ? -20.75 -12.531 -2.842 1 83.94 199 ARG B O 1
#

Sequence (398 aa):
MPQPLILASTSEIRAKMLSNAGVPHTTSGARIDEEMVKEALLAEQASPRDIADTLAEMKARKISDKTPGAIVLGCDQVLDHRGVLLSKPVDSHDALTQLQALRNDRHTLLSAAVICEDGKPVWRHVGVVRLRMHDVSDAYLQDYVARNWDSIRHAVGAYKLEEEGVRLFSRIDGDYFTVLGLPLLELLSYLALRGDLPRMPQPLILASTSEIRAKMLSNAGVPHTTSGARIDEEMVKEALLAEQASPRDIADTLAEMKARKISDKTPGAIVLGCDQVLDHRGVLLSKPVDSHDALTQLQALRNDRHTLLSAAVICEDGKPVWRHVGVVRLRMHDVSDAYLQDYVARNWDSIRHAVGAYKLEEEGVRLFSRIDGDYFTVLGLPLLELLSYLALRGDLPR

Solvent-accessible surface area (backbone atoms only — not comparable to full-atom values): 20318 Å² total; per-residue (Å²): 128,64,58,55,36,34,35,23,43,76,52,62,64,54,52,45,54,36,50,37,41,66,45,79,65,48,71,43,68,49,89,67,65,60,67,62,52,49,52,54,37,49,75,68,65,50,49,70,67,54,48,17,41,50,52,1,39,52,25,6,30,65,50,9,64,76,35,74,72,28,39,14,36,4,52,26,67,39,32,37,46,94,85,41,74,49,59,54,34,89,45,72,67,49,29,47,52,48,42,59,68,43,40,58,34,65,37,34,42,34,6,9,38,20,33,11,44,64,49,37,78,78,49,71,50,71,32,65,30,40,38,29,29,39,79,60,42,69,66,44,49,52,50,49,46,67,76,37,41,91,62,22,48,80,20,54,63,45,44,40,66,86,31,49,36,42,73,47,39,77,44,75,53,56,54,64,48,24,73,70,39,35,44,50,61,64,50,51,52,49,37,34,74,73,56,58,33,93,90,127,63,57,53,36,34,36,23,43,76,53,62,64,54,52,47,53,37,50,35,43,64,44,79,65,47,71,43,68,48,90,67,66,60,66,62,52,50,50,56,39,49,76,68,65,49,50,72,67,54,48,17,41,50,52,2,38,53,25,5,30,64,51,9,64,76,35,73,74,28,39,15,37,4,52,24,66,40,33,38,45,94,84,41,75,48,59,54,33,89,46,71,67,49,28,46,52,47,42,59,69,43,41,58,34,64,36,33,42,34,5,7,38,20,34,10,42,64,48,36,78,79,49,72,50,72,32,65,30,40,38,29,30,41,78,58,39,70,68,44,48,52,50,49,46,68,78,38,40,91,62,24,48,79,19,53,62,45,43,41,66,86,30,48,38,42,74,47,39,78,43,74,51,54,55,63,48,24,73,69,38,36,43,51,62,64,50,50,52,50,38,35,75,73,58,59,32,92,88

pLDDT: mean 96.63, std 3.76, range [59.44, 98.88]

Nearest PDB structures (foldseek):
  4heb-assembly1_B  TM=9.547E-01  e=5.447E-18  Bacillus subtilis
  1exc-assembly1_A  TM=9.504E-01  e=3.177E-17  Bacillus subtilis
  4heb-assembly1_A  TM=9.495E-01  e=4.937E-17  Bacillus subtilis
  4jhc-assembly1_A  TM=8.750E-01  e=3.603E-17  Escherichia coli K-12
  4lu1-assembly1_A  TM=8.773E-01  e=4.636E-17  Escherichia coli K-12

Foldseek 3Di:
DQAAEEEQDPDPLVVVLCVVVVHHHHYHHADDDLVVQLVVCVVVVHAQQRSFAVQQLVSQLRVQLVDARHKYKGKGKWKADPNDTFDQAPDLVSLLVLLQSQEQHKIKMKMKMFIDHNNHTDDIDIWMKMWHFYNDDSVVSSVVCVVQVVPQSHDTSSADCVPPRVNGTDDMGGDPVVSSHDPVVVVVVVCCVVPNDPD/DQAAEEEQDPDPLVVVLCVVVVHHHHYHHADDDLVVQLVVCVVVVHAQQRSFAVQQLNSQLRVQLVPARHKYKGKGKWKADPRDTFDQAPDLVSLLVLLQSQEQHKIKMKMKMFIDHNNHTDDIDIWMKMWHFYNDDSVVSSVVCVVCVVPQSHDTSSADCVPPRVNGTDDMGGDPVVSSHDPVVVVVVVCCVVPSDPD

InterPro domains:
  IPR003697 Nucleoside triphosphate pyrophosphatase Maf-like protein [MF_00528] (4-196)
  IPR003697 Nucleoside triphosphate pyrophosphatase Maf-like protein [PF02545] (4-191)
  IPR003697 Nucleoside triphosphate pyrophosphatase Maf-like protein [PIRSF006305] (2-193)
  IPR003697 Nucleoside triphosphate pyrophosphatase Maf-like protein [PTHR43213] (4-189)
  IPR029001 Inosine triphosphate pyrophosphatase-like [G3DSA:3.90.950.10] (2-194)
  IPR029001 Inosine triphosphate pyrophosphatase-like [SSF52972] (2-191)